Protein 8AKO (pdb70)

Foldseek 3Di:
DDLVQLLVLLCLLLDDADDADDQAQDFLWQDPLSRLLSVLLRQQSVLLNVLVVLLSVQSNQLSVQSNLVSCVVPHDPDDRDFGDFRDFDAQDDDDDLLVLQVGLNHHNLQPSLLVLLVRLLVSLVRLLVSLVSLAADDPDDDDVSVLSSVLSVLSSVLSNQSSVLSNVSSVLSVQLSVLSVVLNVQADHNVVVVVLVVVCVPPVVCVVPSVVVVVVNRVSSSVSSNCSRVSSRDDRRTRDRRDHHDHHDRDPDDDDPPPPD/DDCPVVQLQLQLLQVACPPVPPQQLWDKKWWAFPVGAIEMEIQQAALDDDDPDADADRYAYLRQDDLADLQLSLVCHSLTVSSVVSSCVSVVTGIAEMAEAVVSVVPDDDPHPYHHADPVSRDNHNPDHHDDSCCRRPVVVVVVLVVDDQVRLCVLDDDADPDLDQPDPPLVVLSVQLSVLSVDDDPPSSLSNLVSVLVSLVSQLVNLSSQLVPDDDRVRNSSSSSSNVSSVSSNVSSVVSSVVVD

Sequence (507 aa):
VDQQEILNRANEVEAPMADPPTDVPITPCELTAAKNAAQQLVLSADNMREYLAAGAKERQRLATSLRNAAKAYGEVSAELTDTPRVATAGEPNFMDLKEAARKLETGDQGASLAHFADGWNTFNLTLQGDVKRFRGFDNWEGDAATACEASLDQQRQWILHMAKLSAAMAKQAQYVAQLHVWARREHPTYEDIVGLERLYAENPSARDQILPVYAEYQQRSEKVLTEYNNKAALEPVNPPKPPPAIKIDPPPPPQEQGLIPGDALRLARRIAAALNASDNNAGDYGFFWITAVTTDGSIVVANSYGLAYIPDGMELPNKVYLASADHAIPVDEIARCATYPVLAVQAWAAFHDMTLRAVIGTAEQLA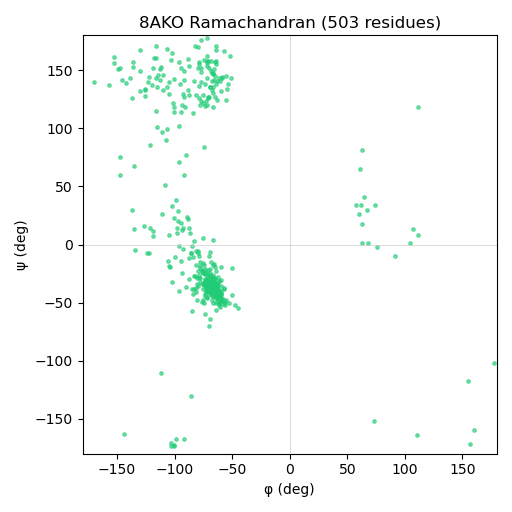SSDPGVAKIVLEPDDIPESGKMTGRSRLEVVDPSAAAQLADTTDQRLLDLLPPAPVDVNPPGDERHMLWFELMKPMTSTATGREAAHLRAFRAYAAHSQEIALHQAHTATDAAVQRVAVADWLYWQYVTGLLDRALAAAC

Secondary structure (DSSP, 8-state):
--HHHHHHHHHHHHS--PPPP-PPPPPSSSSHHHHHHHHHHHHHHHHHHHHHHHHHHHHHHHHHHHHHHHHTTS-------PPPPPP--SSPPP--HHHHHHHHTSS-TTHHHHHHHHHHHHHHHHHHH--GGG---SS--SHHHHHHHHHHHHHHHHHHHHHHHHHHHHHHHHHHHHHHHHHHHHSPPHHHHHHHHHHHHH-GGGHHHHHHHHHHHHHHHHHHHHHHHHHT-PPP--PPPPPPPP--PPPPPPPP-S---/---HHHHHHHHHHTTSTTT-SS-TT--EEEEEESS--EEEEESSSSS---TT--B-TT-EEGGG-SSS-HHHHHHTTT-HHHHHHHHHHHTT--EEEEEE-HHHHTT--SS---EE--TTTS-S------B-THHHH-HHHHHHHHTS-SSSGGGTSPPPPS--S-----HHHHHHHHHGGGG--STTHHHHHHHHHHHHHHHHHHHHHHHHHH---HHHHHHHHHHHHHHHHHHHHHHHHHHHT-

InterPro domains:
  IPR038332 PPE superfamily [G3DSA:1.20.1260.20] (122-282)
  IPR038332 PPE superfamily [SSF140459] (142-266)
  IPR041275 ESX-1 secretion-associated protein EspB, PE domain [PF18625] (12-88)
  IPR054056 ESX-1 secretion-associated protein EspB, PPE domain [PF21856] (130-281)

Nearest PDB structures (foldseek):
  8ako-assembly1_B  TM=1.004E+00  e=7.561E-44  Mycobacterium tuberculosis
  6q58-assembly1_A  TM=6.415E-01  e=6.810E+00  Streptomyces lividans 1326
  6qvh-assembly1_A  TM=5.517E-01  e=7.556E+00  Streptomyces lividans 1326
  2qf9-assembly1_B  TM=5.679E-01  e=9.301E+00  Streptomyces coelicolor A3(2)
  6r01-assembly1_A  TM=4.790E-01  e=5.827E+00  Streptomyces lividans 1326

GO terms:
  GO:0005576 extracellular region (C, IDA)
  GO:0005576 extracellular region (C, HDA)
  GO:0044315 protein secretion by the type VII secretion system (P, IMP)
  GO:0051701 biological process involved in interaction with host (P, IMP)
  GO:0005515 protein binding (F, IPI)
  GO:0005576 extracellular region (C, EXP)
  GO:0042802 identical protein binding (F, IPI)
  GO:0140321 symbiont-mediated suppression of host autophagy (P, EXP)

Structure (mmCIF, N/CA/C/O backbone):
data_8AKO
#
_entry.id   8AKO
#
_cell.length_a   101.579
_cell.length_b   101.579
_cell.length_c   377.045
_cell.angle_alpha   90.000
_cell.angle_beta   90.000
_cell.angle_gamma   120.000
#
_symmetry.space_group_name_H-M   'P 61 2 2'
#
loop_
_entity.id
_entity.type
_entity.pdbx_description
1 polymer 'ESX-1 secretion-associated protein EspB'
2 polymer 'ESX-1 secretion-associated protein EspK'
3 water water
#
loop_
_atom_site.group_PDB
_atom_site.id
_atom_site.type_symbol
_atom_site.label_atom_id
_atom_site.label_alt_id
_atom_site.label_comp_id
_atom_site.label_asym_id
_atom_site.label_entity_id
_atom_site.label_seq_id
_atom_site.pdbx_PDB_ins_code
_atom_site.Cartn_x
_atom_site.Cartn_y
_atom_site.Cartn_z
_atom_site.occupancy
_atom_site.B_iso_or_equiv
_atom_site.auth_seq_id
_atom_site.auth_comp_id
_atom_site.auth_asym_id
_atom_site.auth_atom_id
_atom_site.pdbx_PDB_model_num
ATOM 1 N N . VAL A 1 9 ? 7.396 4.354 -23.893 1.000 121.610 9 VAL A N 1
ATOM 2 C CA . VAL A 1 9 ? 6.296 5.349 -24.083 1.000 121.880 9 VAL A CA 1
ATOM 3 C C . VAL A 1 9 ? 5.194 4.728 -24.946 1.000 111.270 9 VAL A C 1
ATOM 4 O O . VAL A 1 9 ? 5.458 4.254 -26.046 1.000 138.150 9 VAL A O 1
ATOM 8 N N . ASP A 1 10 ? 3.955 4.740 -24.444 1.000 100.800 10 ASP A N 1
ATOM 9 C CA . ASP A 1 10 ? 2.830 4.140 -25.151 1.000 100.750 10 ASP A CA 1
ATOM 10 C C . ASP A 1 10 ? 1.569 4.985 -24.977 1.000 83.410 10 ASP A C 1
ATOM 11 O O . ASP A 1 10 ? 1.268 5.433 -23.883 1.000 99.830 10 ASP A O 1
ATOM 16 N N . GLN A 1 11 ? 0.805 5.146 -26.052 1.000 73.160 11 GLN A N 1
ATOM 17 C CA . GLN A 1 11 ? -0.314 6.072 -26.099 1.000 78.030 11 GLN A CA 1
ATOM 18 C C . GLN A 1 11 ? -1.586 5.437 -25.527 1.000 80.000 11 GLN A C 1
ATOM 19 O O . GLN A 1 11 ? -2.375 6.104 -24.851 1.000 76.260 11 GLN A O 1
ATOM 25 N N . GLN A 1 12 ? -1.789 4.143 -25.807 1.000 81.730 12 GLN A N 1
ATOM 26 C CA . GLN A 1 12 ? -3.000 3.446 -25.397 1.000 82.090 12 GLN A CA 1
ATOM 27 C C . GLN A 1 12 ? -3.047 3.288 -23.871 1.000 84.450 12 GLN A C 1
ATOM 28 O O . GLN A 1 12 ? -4.126 3.250 -23.272 1.000 69.440 12 GLN A O 1
ATOM 34 N N . GLU A 1 13 ? -1.871 3.221 -23.237 1.000 78.170 13 GLU A N 1
ATOM 35 C CA . GLU A 1 13 ? -1.793 3.209 -21.781 1.000 73.270 13 GLU A CA 1
ATOM 36 C C . GLU A 1 13 ? -2.390 4.490 -21.189 1.000 68.960 13 GLU A C 1
ATOM 37 O O . GLU A 1 13 ? -3.227 4.432 -20.293 1.000 71.060 13 GLU A O 1
ATOM 43 N N . ILE A 1 14 ? -1.967 5.642 -21.705 1.000 60.940 14 ILE A N 1
ATOM 44 C CA . ILE A 1 14 ? -2.462 6.937 -21.273 1.000 59.970 14 ILE A CA 1
ATOM 45 C C . ILE A 1 14 ? -3.972 7.035 -21.501 1.000 58.590 14 ILE A C 1
ATOM 46 O O . ILE A 1 14 ? -4.708 7.525 -20.644 1.000 73.270 14 ILE A O 1
ATOM 51 N N . LEU A 1 15 ? -4.437 6.565 -22.653 1.000 57.840 15 LEU A N 1
ATOM 52 C CA . LEU A 1 15 ? -5.854 6.671 -22.968 1.000 62.570 15 LEU A CA 1
ATOM 53 C C . LEU A 1 15 ? -6.684 5.792 -22.035 1.000 54.770 15 LEU A C 1
ATOM 54 O O . LEU A 1 15 ? -7.852 6.083 -21.791 1.000 47.350 15 LEU A O 1
ATOM 59 N N . ASN A 1 16 ? -6.087 4.707 -21.532 1.000 58.050 16 ASN A N 1
ATOM 60 C CA . ASN A 1 16 ? -6.800 3.820 -20.624 1.000 61.460 16 ASN A CA 1
ATOM 61 C C . ASN A 1 16 ? -6.764 4.394 -19.211 1.000 62.770 16 ASN A C 1
ATOM 62 O O . ASN A 1 16 ? -7.762 4.326 -18.496 1.000 56.890 16 ASN A O 1
ATOM 67 N N . ARG A 1 17 ? -5.610 4.945 -18.810 1.000 60.750 17 ARG A N 1
ATOM 68 C CA . ARG A 1 17 ? -5.465 5.502 -17.470 1.000 47.610 17 ARG A CA 1
ATOM 69 C C . ARG A 1 17 ? -6.394 6.712 -17.303 1.000 47.320 17 ARG A C 1
ATOM 70 O O . ARG A 1 17 ? -6.879 6.964 -16.210 1.000 45.530 17 ARG A O 1
ATOM 78 N N . ALA A 1 18 ? -6.685 7.440 -18.387 1.000 42.390 18 ALA A N 1
ATOM 79 C CA . ALA A 1 18 ? -7.583 8.581 -18.292 1.000 50.480 18 AL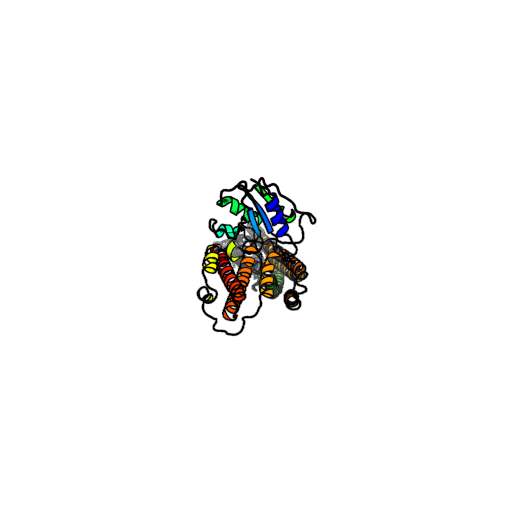A A CA 1
ATOM 80 C C . ALA A 1 18 ? -9.014 8.139 -18.002 1.000 52.980 18 ALA A C 1
ATOM 81 O O . ALA A 1 18 ? -9.722 8.747 -17.198 1.000 51.200 18 ALA A O 1
ATOM 83 N N . ASN A 1 19 ? -9.446 7.079 -18.683 1.000 50.580 19 ASN A N 1
ATOM 84 C CA . ASN A 1 19 ? -10.765 6.521 -18.417 1.000 53.510 19 ASN A CA 1
ATOM 85 C C . ASN A 1 19 ? -10.839 5.961 -16.996 1.000 51.560 19 ASN A C 1
ATOM 86 O O . ASN A 1 19 ? -11.894 6.005 -16.354 1.000 41.180 19 ASN A O 1
ATOM 91 N N . GLU A 1 20 ? -9.709 5.416 -16.526 1.000 47.310 20 GLU A N 1
ATOM 92 C CA . GLU A 1 20 ? -9.663 4.778 -15.233 1.000 47.140 20 GLU A CA 1
ATOM 93 C C . GLU A 1 20 ? -9.801 5.848 -14.151 1.000 53.590 20 GLU A C 1
ATOM 94 O O . GLU A 1 20 ? -10.466 5.613 -13.153 1.000 60.980 20 GLU A O 1
ATOM 100 N N . VAL A 1 21 ? -9.185 7.021 -14.348 1.000 49.560 21 VAL A N 1
ATOM 101 C CA . VAL A 1 21 ? -9.198 8.026 -13.305 1.000 43.570 21 VAL A CA 1
ATOM 102 C C . VAL A 1 21 ? -10.522 8.779 -13.315 1.000 40.960 21 VAL A C 1
ATOM 103 O O . VAL A 1 21 ? -10.962 9.236 -12.274 1.000 44.240 21 VAL A O 1
ATOM 107 N N . GLU A 1 22 ? -11.164 8.887 -14.459 1.000 39.060 22 GLU A N 1
ATOM 108 C CA . GLU A 1 22 ? -12.415 9.631 -14.596 1.000 43.100 22 GLU A CA 1
ATOM 109 C C . GLU A 1 22 ? -13.598 8.854 -14.001 1.000 39.690 22 GLU A C 1
ATOM 110 O O . GLU A 1 22 ? -14.676 9.422 -13.888 1.000 42.320 22 GLU A O 1
ATOM 116 N N . ALA A 1 23 ? -13.437 7.536 -13.744 1.000 40.650 23 ALA A N 1
ATOM 117 C CA . ALA A 1 23 ? -14.523 6.592 -13.445 1.000 40.300 23 ALA A CA 1
ATOM 118 C C . ALA A 1 23 ? -15.211 6.956 -12.129 1.000 50.570 23 ALA A C 1
ATOM 119 O O . ALA A 1 23 ? -14.631 7.654 -11.297 1.000 55.690 23 ALA A O 1
ATOM 121 N N . PRO A 1 24 ? -16.476 6.547 -11.886 1.000 48.020 24 PRO A N 1
ATOM 122 C CA . PRO A 1 24 ? -17.152 6.882 -10.629 1.000 41.830 24 PRO A CA 1
ATOM 123 C C . PRO A 1 24 ? -16.463 6.278 -9.417 1.000 45.700 24 PRO A C 1
ATOM 124 O O . PRO A 1 24 ? -15.977 5.158 -9.506 1.000 45.650 24 PRO A O 1
ATOM 128 N N . MET A 1 25 ? -16.403 7.041 -8.311 1.000 40.890 25 MET A N 1
ATOM 129 C CA . MET A 1 25 ? -15.903 6.527 -7.048 1.000 37.970 25 MET A CA 1
ATOM 130 C C . MET A 1 25 ? -17.122 6.147 -6.213 1.000 41.260 25 MET A C 1
ATOM 131 O O . MET A 1 25 ? -18.215 6.088 -6.754 1.000 45.570 25 MET A O 1
ATOM 136 N N . ALA A 1 26 ? -16.959 5.882 -4.914 1.000 38.090 26 ALA A N 1
ATOM 137 C CA . ALA A 1 26 ? -18.085 5.458 -4.109 1.000 37.580 26 ALA A CA 1
ATOM 138 C C . ALA A 1 26 ? -19.154 6.550 -3.993 1.000 41.870 26 ALA A C 1
ATOM 139 O O . ALA A 1 26 ? -18.857 7.744 -3.869 1.000 46.680 26 ALA A O 1
ATOM 141 N N . ASP A 1 27 ? -20.418 6.115 -3.947 1.000 42.410 27 ASP A N 1
ATOM 142 C CA . ASP A 1 27 ? -21.525 7.013 -3.648 1.000 42.750 27 ASP A CA 1
ATOM 143 C C . ASP A 1 27 ? -21.513 7.321 -2.160 1.000 43.760 27 ASP A C 1
ATOM 144 O O . ASP A 1 27 ? -21.574 6.422 -1.325 1.000 49.460 27 ASP A O 1
ATOM 149 N N . PRO A 1 28 ? -21.408 8.599 -1.757 1.000 42.210 28 PRO A N 1
ATOM 150 C CA . PRO A 1 28 ? -21.464 8.930 -0.326 1.000 38.500 28 PRO A CA 1
ATOM 151 C C . PRO A 1 28 ? -22.880 8.753 0.204 1.000 35.710 28 PRO A C 1
ATOM 152 O O . PRO A 1 28 ? -23.832 8.761 -0.563 1.000 47.350 28 PRO A O 1
ATOM 156 N N . PRO A 1 29 ? -23.077 8.534 1.513 1.000 33.300 29 PRO A N 1
ATOM 157 C CA . PRO A 1 29 ? -24.434 8.433 2.058 1.000 36.310 29 PRO A CA 1
ATOM 158 C C . PRO A 1 29 ? -25.233 9.734 1.969 1.000 39.300 29 PRO A C 1
ATOM 159 O O . PRO A 1 29 ? -24.679 10.824 2.032 1.000 47.200 29 PRO A O 1
ATOM 163 N N . THR A 1 30 ? -26.552 9.613 1.857 1.000 45.040 30 THR A N 1
ATOM 164 C CA . THR A 1 30 ? -27.418 10.780 1.778 1.000 46.470 30 THR A CA 1
ATOM 165 C C . THR A 1 30 ? -28.467 10.799 2.896 1.000 49.350 30 THR A C 1
ATOM 166 O O . THR A 1 30 ? -29.167 11.787 3.062 1.000 58.260 30 THR A O 1
ATOM 170 N N . ASP A 1 31 ? -28.580 9.733 3.687 1.000 49.190 31 ASP A N 1
ATOM 171 C CA . ASP A 1 31 ? -29.601 9.690 4.721 1.000 60.520 31 ASP A CA 1
ATOM 172 C C . ASP A 1 31 ? -29.201 10.618 5.853 1.000 58.370 31 ASP A C 1
ATOM 173 O O . ASP A 1 31 ? -28.040 10.608 6.243 1.000 56.110 31 ASP A O 1
ATOM 178 N N . VAL A 1 32 ? -30.171 11.369 6.392 1.000 53.800 32 VAL A N 1
ATOM 179 C CA . VAL A 1 32 ? -29.861 12.359 7.420 1.000 47.240 32 VAL A CA 1
ATOM 180 C C . VAL A 1 32 ? -29.778 11.686 8.778 1.000 45.750 32 VAL A C 1
ATOM 181 O O . VAL A 1 32 ? -30.510 10.744 9.069 1.000 51.960 32 VAL A O 1
ATOM 185 N N . PRO A 1 33 ? -28.822 12.102 9.627 1.000 43.750 33 PRO A N 1
ATOM 186 C CA . PRO A 1 33 ? -28.824 11.674 11.019 1.000 39.130 33 PRO A CA 1
ATOM 187 C C . PRO A 1 33 ? -29.921 12.379 11.800 1.000 47.330 33 PRO A C 1
ATOM 188 O O . PRO A 1 33 ? -29.926 13.603 11.887 1.000 54.070 33 PRO A O 1
ATOM 192 N N . ILE A 1 34 ? -30.846 11.584 12.347 1.000 48.560 34 ILE A N 1
ATOM 193 C CA . ILE A 1 34 ? -31.937 12.078 13.166 1.000 45.350 34 ILE A CA 1
ATOM 194 C C . ILE A 1 34 ? -31.488 12.047 14.626 1.000 52.960 34 ILE A C 1
ATOM 195 O O . ILE A 1 34 ? -30.772 11.135 15.039 1.000 62.430 34 ILE A O 1
ATOM 200 N N . THR A 1 35 ? -31.893 13.070 15.383 1.000 46.490 35 THR A N 1
ATOM 201 C CA . THR A 1 35 ? -31.524 13.235 16.778 1.000 43.140 35 THR A CA 1
ATOM 202 C C . THR A 1 35 ? -31.983 12.017 17.562 1.000 45.370 35 THR A C 1
ATOM 203 O O . THR A 1 35 ? -33.038 11.472 17.241 1.000 50.090 35 THR A O 1
ATOM 207 N N . PRO A 1 36 ? -31.217 11.548 18.584 1.000 46.640 36 PRO A N 1
ATOM 208 C CA . PRO A 1 36 ? -31.635 10.390 19.376 1.000 48.200 36 PRO A CA 1
ATOM 209 C C . PRO A 1 36 ? -32.797 10.671 20.325 1.000 56.720 36 PRO A C 1
ATOM 210 O O . PRO A 1 36 ? -33.591 9.775 20.590 1.000 58.990 36 PRO A O 1
ATOM 214 N N . CYS A 1 37 ? -32.892 11.905 20.834 1.000 57.140 37 CYS A N 1
ATOM 215 C CA . CYS A 1 37 ? -34.017 12.276 21.674 1.000 54.560 37 CYS A CA 1
ATOM 216 C C . CYS A 1 37 ? -34.398 13.722 21.407 1.000 59.230 37 CYS A C 1
ATOM 217 O O . CYS A 1 37 ? -33.999 14.290 20.400 1.000 75.670 37 CYS A O 1
ATOM 220 N N . GLU A 1 38 ? -35.162 14.316 22.322 1.000 63.340 38 GLU A N 1
ATOM 221 C CA . GLU A 1 38 ? -35.707 15.643 22.106 1.000 55.370 38 GLU A CA 1
ATOM 222 C C . GLU A 1 38 ? -34.965 16.690 22.923 1.000 44.040 38 GLU A C 1
ATOM 223 O O . GLU A 1 38 ? -35.385 17.827 22.970 1.000 59.830 38 GLU A O 1
ATOM 229 N N . LEU A 1 39 ? -33.871 16.330 23.569 1.000 39.420 39 LEU A N 1
ATOM 230 C CA . LEU A 1 39 ? -33.068 17.322 24.275 1.000 41.980 39 LEU A CA 1
ATOM 231 C C . LEU A 1 39 ? -32.345 18.194 23.255 1.000 39.380 39 LEU A C 1
ATOM 232 O O . LEU A 1 39 ? -32.029 17.750 22.171 1.000 51.370 39 LEU A O 1
ATOM 237 N N . THR A 1 40 ? -32.026 19.417 23.650 1.000 44.530 40 THR A N 1
ATOM 238 C CA . THR A 1 40 ? -31.523 20.419 22.728 1.000 44.690 40 THR A CA 1
ATOM 239 C C . THR A 1 40 ? -30.126 20.026 22.280 1.000 45.220 40 THR A C 1
ATOM 240 O O . THR A 1 40 ? -29.773 20.230 21.119 1.000 54.030 40 THR A O 1
ATOM 244 N N . ALA A 1 41 ? -29.350 19.436 23.191 1.000 39.020 41 ALA A N 1
ATOM 245 C CA . ALA A 1 41 ? -27.975 19.092 22.845 1.000 42.850 41 ALA A CA 1
ATOM 246 C C . ALA A 1 41 ? -27.917 17.946 21.827 1.000 49.960 41 ALA A C 1
ATOM 247 O O . ALA A 1 41 ? -26.996 17.904 20.997 1.000 61.680 41 ALA A O 1
ATOM 249 N N . ALA A 1 42 ? -28.906 17.034 21.907 1.000 41.320 42 ALA A N 1
ATOM 250 C CA . ALA A 1 42 ? -29.012 15.924 20.989 1.000 38.010 42 ALA A CA 1
ATOM 251 C C . ALA A 1 42 ? -29.342 16.448 19.603 1.000 38.560 42 ALA A C 1
ATOM 252 O O . ALA A 1 42 ? -28.703 16.030 18.639 1.000 49.040 42 ALA A O 1
ATOM 254 N N . LYS A 1 43 ? -30.290 17.397 19.532 1.000 37.710 43 LYS A N 1
ATOM 255 C CA . LYS A 1 43 ? -30.657 18.010 18.254 1.000 40.820 43 LYS A CA 1
ATOM 256 C C . LYS A 1 43 ? -29.505 18.820 17.659 1.000 35.520 43 LYS A C 1
ATOM 257 O O . LYS A 1 43 ? -29.332 18.834 16.451 1.000 37.770 43 LYS A O 1
ATOM 263 N N . ASN A 1 44 ? -28.717 19.474 18.513 1.000 36.980 44 ASN A N 1
ATOM 264 C CA . ASN A 1 44 ? -27.594 20.270 18.052 1.000 41.800 44 ASN A CA 1
ATOM 265 C C . ASN A 1 44 ? -26.504 19.387 17.462 1.000 42.030 44 ASN A C 1
ATOM 266 O O . ASN A 1 44 ? -25.893 19.737 16.458 1.000 60.220 44 ASN A O 1
ATOM 271 N N . ALA A 1 45 ? -26.283 18.221 18.070 1.000 44.870 45 ALA A N 1
ATOM 272 C CA . ALA A 1 45 ? -25.317 17.261 17.555 1.000 41.000 45 ALA A CA 1
ATOM 273 C C . ALA A 1 45 ? -25.790 16.717 16.198 1.000 38.880 45 ALA A C 1
ATOM 274 O O . ALA A 1 45 ? -25.026 16.638 15.230 1.000 41.270 45 ALA A O 1
ATOM 276 N N . ALA A 1 46 ? -27.076 16.387 16.105 1.000 30.250 46 ALA A N 1
ATOM 277 C CA . ALA A 1 46 ? -27.585 15.835 14.871 1.000 36.770 46 ALA A CA 1
ATOM 278 C C . ALA A 1 46 ? -27.518 16.854 13.743 1.000 39.720 46 ALA A C 1
ATOM 279 O O . ALA A 1 46 ? -27.193 16.491 12.610 1.000 42.900 46 ALA A O 1
ATOM 281 N N . GLN A 1 47 ? -27.798 18.130 14.066 1.000 44.590 47 GLN A N 1
ATOM 282 C CA . GLN A 1 47 ? -27.798 19.179 13.049 1.000 43.010 47 GLN A CA 1
ATOM 283 C C . GLN A 1 47 ? -26.377 19.496 12.591 1.000 41.460 47 GLN A C 1
ATOM 284 O O . GLN A 1 47 ? -26.163 19.755 11.409 1.000 48.080 47 GLN A O 1
ATOM 290 N N . GLN A 1 48 ? -25.411 19.417 13.516 1.000 42.270 48 GLN A N 1
ATOM 291 C CA . GLN A 1 48 ? -24.021 19.609 13.147 1.000 37.840 48 GLN A CA 1
ATOM 292 C C . GLN A 1 48 ? -23.578 18.509 12.191 1.000 39.760 48 GLN A C 1
ATOM 293 O O . GLN A 1 48 ? -22.824 18.767 11.256 1.000 50.600 48 GLN A O 1
ATOM 299 N N . LEU A 1 49 ? -24.064 17.279 12.401 1.000 41.890 49 LEU A N 1
ATOM 300 C CA . LEU A 1 49 ? -23.694 16.185 11.508 1.000 35.260 49 LEU A CA 1
ATOM 301 C C . LEU A 1 49 ? -24.366 16.366 10.152 1.000 37.560 49 LEU A C 1
ATOM 302 O O . LEU A 1 49 ? -23.810 16.031 9.103 1.000 40.560 49 LEU A O 1
ATOM 307 N N . VAL A 1 50 ? -25.576 16.915 10.151 1.000 38.910 50 VAL A N 1
ATOM 308 C CA . VAL A 1 50 ? -26.259 17.191 8.894 1.000 38.590 50 VAL A CA 1
ATOM 309 C C . VAL A 1 50 ? -25.433 18.165 8.035 1.000 41.140 50 VAL A C 1
ATOM 310 O O . VAL A 1 50 ? -25.193 17.936 6.845 1.000 46.140 50 VAL A O 1
ATOM 314 N N . LEU A 1 51 ? -24.948 19.243 8.659 1.000 41.980 51 LEU A N 1
ATOM 315 C CA . LEU A 1 51 ? -24.162 20.255 7.967 1.000 36.980 51 LEU A CA 1
ATOM 316 C C . LEU A 1 51 ? -22.807 19.707 7.533 1.000 33.940 51 LEU A C 1
ATOM 317 O O . LEU A 1 51 ? -22.346 20.016 6.450 1.000 36.910 51 LEU A O 1
ATOM 322 N N . SER A 1 52 ? -22.167 18.903 8.384 1.000 36.230 52 SER A N 1
ATOM 323 C CA . SER A 1 52 ? -20.874 18.325 8.048 1.000 34.610 52 SER A CA 1
ATOM 324 C C . SER A 1 52 ? -20.981 17.384 6.841 1.000 39.570 52 SER A C 1
ATOM 325 O O . SER A 1 52 ? -20.139 17.434 5.932 1.000 39.890 52 SER A O 1
ATOM 328 N N . ALA A 1 53 ? -22.029 16.539 6.815 1.000 37.850 53 ALA A N 1
ATOM 329 C CA . ALA A 1 53 ? -22.199 15.579 5.737 1.000 35.940 53 ALA A CA 1
ATOM 330 C C . ALA A 1 53 ? -22.564 16.292 4.442 1.000 42.240 53 ALA A C 1
ATOM 331 O O . ALA A 1 53 ? -22.094 15.896 3.379 1.000 46.200 53 ALA A O 1
ATOM 333 N N . ASP A 1 54 ? -23.366 17.364 4.527 1.000 46.680 54 ASP A N 1
ATOM 334 C CA . ASP A 1 54 ? -23.696 18.163 3.347 1.000 45.950 54 ASP A CA 1
ATOM 335 C C . ASP A 1 54 ? -22.453 18.806 2.725 1.000 46.920 54 ASP A C 1
ATOM 336 O O . ASP A 1 54 ? -22.272 18.776 1.509 1.000 45.590 54 ASP A O 1
ATOM 341 N N . ASN A 1 55 ? -21.595 19.401 3.560 1.000 48.510 55 ASN A N 1
ATOM 342 C CA . ASN A 1 55 ? -20.418 20.086 3.059 1.000 45.430 55 ASN A CA 1
ATOM 343 C C . ASN A 1 55 ? -19.441 19.070 2.473 1.000 45.290 55 ASN A C 1
ATOM 344 O O . ASN A 1 55 ? -18.826 19.338 1.439 1.000 47.840 55 ASN A O 1
ATOM 349 N N . MET A 1 56 ? -19.324 17.900 3.118 1.000 41.770 56 MET A N 1
ATOM 350 C CA . MET A 1 56 ? -18.410 16.863 2.651 1.000 39.990 56 MET A CA 1
ATOM 351 C C . MET A 1 56 ? -18.879 16.355 1.290 1.000 40.000 56 MET A C 1
ATOM 352 O O . MET A 1 56 ? -18.086 16.119 0.373 1.000 36.940 56 MET A O 1
ATOM 357 N N . ARG A 1 57 ? -20.194 16.233 1.143 1.000 39.090 57 ARG A N 1
ATOM 358 C CA . ARG A 1 57 ? -20.789 15.710 -0.079 1.000 37.830 57 ARG A CA 1
ATOM 359 C C . ARG A 1 57 ? -20.526 16.668 -1.245 1.000 38.400 57 ARG A C 1
ATOM 360 O O . ARG A 1 57 ? -20.199 16.238 -2.353 1.000 44.450 57 ARG A O 1
ATOM 368 N N . GLU A 1 58 ? -20.591 17.980 -0.981 1.000 41.710 58 GLU A N 1
ATOM 369 C CA . GLU A 1 58 ? -20.260 18.995 -1.982 1.000 41.690 58 GLU A CA 1
ATOM 370 C C . GLU A 1 58 ? -18.782 18.956 -2.364 1.000 39.110 58 GLU A C 1
ATOM 371 O O . GLU A 1 58 ? -18.425 19.076 -3.533 1.000 46.110 58 GLU A O 1
ATOM 377 N N . TYR A 1 59 ? -17.904 18.791 -1.382 1.000 40.220 59 TYR A N 1
ATOM 378 C CA . TYR A 1 59 ? -16.476 18.749 -1.672 1.000 38.370 59 TYR A CA 1
ATOM 379 C C . TYR A 1 59 ? -16.088 17.498 -2.463 1.000 40.680 59 TYR A C 1
ATOM 380 O O . TYR A 1 59 ? -15.142 17.537 -3.251 1.000 41.670 59 TYR A O 1
ATOM 389 N N . LEU A 1 60 ? -16.805 16.383 -2.245 1.000 38.800 60 LEU A N 1
ATOM 390 C CA . LEU A 1 60 ? -16.513 15.176 -3.003 1.000 38.760 60 LEU A CA 1
ATOM 391 C C . LEU A 1 60 ? -16.951 15.351 -4.463 1.000 40.730 60 LEU A C 1
ATOM 392 O O . LEU A 1 60 ? -16.292 14.810 -5.367 1.000 46.070 60 LEU A O 1
ATOM 397 N N . ALA A 1 61 ? -18.049 16.094 -4.696 1.000 34.700 61 ALA A N 1
ATOM 398 C CA . ALA A 1 61 ? -18.441 16.408 -6.064 1.000 35.810 61 ALA A CA 1
ATOM 399 C C . ALA A 1 61 ? -17.379 17.282 -6.733 1.000 38.380 61 ALA A C 1
ATOM 400 O O . ALA A 1 61 ? -17.110 17.138 -7.911 1.000 43.120 61 ALA A O 1
ATOM 402 N N . ALA A 1 62 ? -16.745 18.179 -5.975 1.000 42.450 62 ALA A N 1
ATOM 403 C CA . ALA A 1 62 ? -15.693 19.010 -6.532 1.000 38.770 62 ALA A CA 1
ATOM 404 C C . ALA A 1 62 ? -14.483 18.158 -6.907 1.000 42.360 62 ALA A C 1
ATOM 405 O O . ALA A 1 62 ? -13.848 18.401 -7.928 1.000 52.210 62 ALA A O 1
ATOM 407 N N . GLY A 1 63 ? -14.144 17.173 -6.076 1.000 38.830 63 GLY A N 1
ATOM 408 C CA . GLY A 1 63 ? -13.078 16.249 -6.437 1.000 41.980 63 GLY A CA 1
ATOM 409 C C . GLY A 1 63 ? -13.380 15.442 -7.707 1.000 44.310 63 GLY A C 1
ATOM 410 O O . GLY A 1 63 ? -12.476 15.057 -8.444 1.000 47.040 63 GLY A O 1
ATOM 411 N N . ALA A 1 64 ? -14.662 15.160 -7.955 1.000 41.410 64 ALA A N 1
ATOM 412 C CA . ALA A 1 64 ? -15.059 14.424 -9.139 1.000 34.540 64 ALA A CA 1
ATOM 413 C C . ALA A 1 64 ? -14.796 15.290 -10.374 1.000 42.100 64 ALA A C 1
ATOM 414 O O . ALA A 1 64 ? -14.318 14.789 -11.394 1.000 42.290 64 ALA A O 1
ATOM 416 N N . LYS A 1 65 ? -15.088 16.594 -10.283 1.000 43.450 65 LYS A N 1
ATOM 417 C CA . LYS A 1 65 ? -14.832 17.501 -11.387 1.000 40.940 65 LYS A CA 1
ATOM 418 C C . LYS A 1 65 ? -13.324 17.628 -11.631 1.000 37.630 65 LYS A C 1
ATOM 419 O O . LYS A 1 65 ? -12.861 17.759 -12.759 1.000 41.040 65 LYS A O 1
ATOM 425 N N . GLU A 1 66 ? -12.538 17.535 -10.575 1.000 37.700 66 GLU A N 1
ATOM 426 C CA . GLU A 1 66 ? -11.096 17.609 -10.726 1.000 44.350 66 GLU A CA 1
ATOM 427 C C . GLU A 1 66 ? -10.553 16.382 -11.445 1.000 47.950 66 GLU A C 1
ATOM 428 O O . GLU A 1 66 ? -9.615 16.490 -12.231 1.000 48.260 66 GLU A O 1
ATOM 434 N N . ARG A 1 67 ? -11.127 15.205 -11.164 1.000 56.020 67 ARG A N 1
ATOM 435 C CA . ARG A 1 67 ? -10.677 13.983 -11.819 1.000 44.740 67 ARG A CA 1
ATOM 436 C C . ARG A 1 67 ? -11.081 13.992 -13.290 1.000 47.280 67 ARG A C 1
ATOM 437 O O . ARG A 1 67 ? -10.355 13.454 -14.127 1.000 45.640 67 ARG A O 1
ATOM 445 N N . GLN A 1 68 ? -12.223 14.620 -13.601 1.000 44.750 68 GLN A N 1
ATOM 446 C CA . GLN A 1 68 ? -12.651 14.790 -14.977 1.000 45.670 68 GLN A CA 1
ATOM 447 C C . GLN A 1 68 ? -11.635 15.655 -15.738 1.000 55.400 68 GLN A C 1
ATOM 448 O O . GLN A 1 68 ? -11.246 15.338 -16.860 1.000 61.500 68 GLN A O 1
ATOM 454 N N . ARG A 1 69 ? -11.160 16.729 -15.100 1.000 59.940 69 ARG A N 1
ATOM 455 C CA . ARG A 1 69 ? -10.203 17.619 -15.733 1.000 50.890 69 ARG A CA 1
ATOM 456 C C . ARG A 1 69 ? -8.865 16.922 -15.918 1.000 45.170 69 ARG A C 1
ATOM 457 O O . ARG A 1 69 ? -8.180 17.163 -16.904 1.000 65.080 69 ARG A O 1
ATOM 465 N N . LEU A 1 70 ? -8.489 16.077 -14.969 1.000 44.540 70 LEU A N 1
ATOM 466 C CA . LEU A 1 70 ? -7.238 15.333 -15.053 1.000 46.330 70 LEU A CA 1
ATOM 467 C C . LEU A 1 70 ? -7.306 14.331 -16.209 1.000 54.150 70 LEU A C 1
ATOM 468 O O . LEU A 1 70 ? -6.296 14.078 -16.869 1.000 57.100 70 LEU A O 1
ATOM 473 N N . ALA A 1 71 ? -8.505 13.782 -16.476 1.000 53.340 71 ALA A N 1
ATOM 474 C CA . ALA A 1 71 ? -8.661 12.826 -17.561 1.000 48.980 71 ALA A CA 1
ATOM 475 C C . ALA A 1 71 ? -8.553 13.537 -18.916 1.000 53.420 71 ALA A C 1
ATOM 476 O O . ALA A 1 71 ? -7.921 13.021 -19.851 1.000 49.620 71 ALA A O 1
ATOM 478 N N . THR A 1 72 ? -9.151 14.733 -19.012 1.000 45.810 72 THR A N 1
ATOM 479 C CA . THR A 1 72 ? -9.037 15.534 -20.219 1.000 42.430 72 THR A CA 1
ATOM 480 C C . THR A 1 72 ? -7.573 15.880 -20.490 1.000 41.400 72 THR A C 1
ATOM 481 O O . THR A 1 72 ? -7.101 15.799 -21.609 1.000 46.150 72 THR A O 1
ATOM 485 N N . SER A 1 73 ? -6.832 16.249 -19.457 1.000 46.030 73 SER A N 1
ATOM 486 C CA . SER A 1 73 ? -5.417 16.565 -19.605 1.000 53.270 73 SER A CA 1
ATOM 487 C C . SER A 1 73 ? -4.616 15.348 -20.061 1.000 50.790 73 SER A C 1
ATOM 488 O O . SER A 1 73 ? -3.638 15.501 -20.778 1.000 61.700 73 SER A O 1
ATOM 491 N N . LEU A 1 74 ? -5.001 14.150 -19.610 1.000 51.030 74 LEU A N 1
ATOM 492 C CA . LEU A 1 74 ? -4.271 12.953 -19.999 1.000 49.610 74 LEU A CA 1
ATOM 493 C C . LEU A 1 74 ? -4.551 12.639 -21.471 1.000 54.820 74 LEU A C 1
ATOM 494 O O . LEU A 1 74 ? -3.673 12.183 -22.200 1.000 51.290 74 LEU A O 1
ATOM 499 N N . ARG A 1 75 ? -5.772 12.912 -21.924 1.000 50.900 75 ARG A N 1
ATOM 500 C CA . ARG A 1 75 ? -6.088 12.689 -23.317 1.000 52.390 75 ARG A CA 1
ATOM 501 C C . ARG A 1 75 ? -5.295 13.640 -24.228 1.000 62.300 75 ARG A C 1
ATOM 502 O O . ARG A 1 75 ? -4.859 13.245 -25.315 1.000 72.770 75 ARG A O 1
ATOM 510 N N . ASN A 1 76 ? -5.120 14.902 -23.807 1.000 57.980 76 ASN A N 1
ATOM 511 C CA . ASN A 1 76 ? -4.361 15.863 -24.591 1.000 46.580 76 ASN A CA 1
ATOM 512 C C . ASN A 1 76 ? -2.868 15.533 -24.564 1.000 50.970 76 ASN A C 1
ATOM 513 O O . ASN A 1 76 ? -2.155 15.692 -25.546 1.000 53.890 76 ASN A O 1
ATOM 518 N N . ALA A 1 77 ? -2.383 15.037 -23.435 1.000 51.700 77 ALA A N 1
ATOM 519 C CA . ALA A 1 77 ? -1.013 14.554 -23.368 1.000 60.970 77 ALA A CA 1
ATOM 520 C C . ALA A 1 77 ? -0.790 13.363 -24.304 1.000 71.030 77 ALA A C 1
ATOM 521 O O . ALA A 1 77 ? 0.316 13.188 -24.822 1.000 73.380 77 ALA A O 1
ATOM 523 N N . ALA A 1 78 ? -1.824 12.524 -24.483 1.000 72.730 78 ALA A N 1
ATOM 524 C CA . ALA A 1 78 ? -1.713 11.374 -25.374 1.000 77.230 78 ALA A CA 1
ATOM 525 C C . ALA A 1 78 ? -1.763 11.833 -26.833 1.000 77.240 78 ALA A C 1
ATOM 526 O O . ALA A 1 78 ? -1.114 11.228 -27.682 1.000 69.810 78 ALA A O 1
ATOM 528 N N . LYS A 1 79 ? -2.520 12.904 -27.122 1.000 68.090 79 LYS A N 1
ATOM 529 C CA . LYS A 1 79 ? -2.549 13.441 -28.472 1.000 60.810 79 LYS A CA 1
ATOM 530 C C . LYS A 1 79 ? -1.223 14.086 -28.855 1.000 65.940 79 LYS A C 1
ATOM 531 O O . LYS A 1 79 ? -0.973 14.264 -30.033 1.000 86.640 79 LYS A O 1
ATOM 537 N N . ALA A 1 80 ? -0.393 14.477 -27.883 1.000 101.810 80 ALA A N 1
ATOM 538 C CA . ALA A 1 80 ? 0.940 15.004 -28.165 1.000 103.690 80 ALA A CA 1
ATOM 539 C C . ALA A 1 80 ? 1.853 13.926 -28.764 1.000 107.180 80 ALA A C 1
ATOM 540 O O . ALA A 1 80 ? 2.759 14.246 -29.524 1.000 122.190 80 ALA A O 1
ATOM 542 N N . TYR A 1 81 ? 1.629 12.652 -28.425 1.000 104.220 81 TYR A N 1
ATOM 543 C CA . TYR A 1 81 ? 2.468 11.570 -28.922 1.000 106.930 81 TYR A CA 1
ATOM 544 C C . TYR A 1 81 ? 1.780 10.817 -30.066 1.000 124.640 81 TYR A C 1
ATOM 545 O O . TYR A 1 81 ? 1.942 9.602 -30.153 1.000 154.440 81 TYR A O 1
ATOM 554 N N . GLY A 1 82 ? 0.980 11.501 -30.907 1.000 115.980 82 GLY A N 1
ATOM 555 C CA . GLY A 1 82 ? 0.295 10.838 -32.014 1.000 113.850 82 GLY A CA 1
ATOM 556 C C . GLY A 1 82 ? -0.985 11.542 -32.477 1.000 128.070 82 GLY A C 1
ATOM 557 O O . GLY A 1 82 ? -0.924 12.667 -32.964 1.000 134.220 82 GLY A O 1
ATOM 558 N N . GLU A 1 83 ? -2.136 10.855 -32.355 1.000 137.890 83 GLU A N 1
ATOM 559 C CA . GLU A 1 83 ? -3.436 11.306 -32.846 1.000 134.170 83 GLU A CA 1
ATOM 560 C C . GLU A 1 83 ? -4.502 10.358 -32.298 1.000 130.190 83 GLU A C 1
ATOM 561 O O . GLU A 1 83 ? -4.275 9.152 -32.262 1.000 138.180 83 GLU A O 1
ATOM 567 N N . VAL A 1 84 ? -5.659 10.890 -31.880 1.000 129.080 84 VAL A N 1
ATOM 568 C CA . VAL A 1 84 ? -6.693 10.051 -31.284 1.000 133.340 84 VAL A CA 1
ATOM 569 C C . VAL A 1 84 ? -7.905 9.977 -32.231 1.000 120.190 84 VAL A C 1
ATOM 570 O O . VAL A 1 84 ? -8.987 10.485 -31.863 1.000 107.730 84 VAL A O 1
ATOM 574 N N . SER A 1 113 ? -23.322 28.480 -8.944 1.000 149.860 113 SER A N 1
ATOM 575 C CA . SER A 1 113 ? -22.117 29.299 -9.248 1.000 158.410 113 SER A CA 1
ATOM 576 C C . SER A 1 113 ? -21.479 29.848 -7.963 1.000 170.810 113 SER A C 1
ATOM 577 O O . SER A 1 113 ? -20.857 30.912 -7.989 1.000 174.060 113 SER A O 1
ATOM 580 N N . ALA A 1 114 ? -21.626 29.110 -6.845 1.000 162.080 114 ALA A N 1
ATOM 581 C CA . ALA A 1 114 ? -20.959 29.418 -5.583 1.000 139.860 114 ALA A CA 1
ATOM 582 C C . ALA A 1 114 ? -19.758 28.483 -5.376 1.000 128.460 114 ALA A C 1
ATOM 583 O O . ALA A 1 114 ? -19.611 27.482 -6.074 1.000 126.330 114 ALA A O 1
ATOM 585 N N . GLU A 1 115 ? -18.878 28.838 -4.431 1.000 110.010 115 GLU A N 1
ATOM 586 C CA . GLU A 1 115 ? -17.634 28.127 -4.179 1.000 95.440 115 GLU A CA 1
ATOM 587 C C . GLU A 1 115 ? -17.695 27.541 -2.765 1.000 86.370 115 GLU A C 1
ATOM 588 O O . GLU A 1 115 ? -18.581 27.847 -1.972 1.000 100.690 115 GLU A O 1
ATOM 594 N N . LEU A 1 116 ? -16.723 26.696 -2.449 1.000 71.430 116 LEU A N 1
ATOM 595 C CA . LEU A 1 116 ? -16.740 25.880 -1.258 1.000 65.990 116 LEU A CA 1
ATOM 596 C C . LEU A 1 116 ? -16.357 26.719 -0.041 1.000 77.210 116 LEU A C 1
ATOM 597 O O . LEU A 1 116 ? -15.242 27.246 0.040 1.000 75.340 116 LEU A O 1
ATOM 602 N N . THR A 1 117 ? -17.289 26.788 0.915 1.000 73.120 117 THR A N 1
ATOM 603 C CA . THR A 1 117 ? -17.053 27.497 2.160 1.000 68.310 117 THR A CA 1
ATOM 604 C C . THR A 1 117 ? -16.694 26.499 3.262 1.000 62.190 117 THR A C 1
ATOM 605 O O . THR A 1 117 ? -16.509 25.311 3.028 1.000 64.900 117 THR A O 1
ATOM 609 N N . ASP A 1 118 ? -16.591 27.003 4.486 1.000 64.070 118 ASP A N 1
ATOM 610 C CA . ASP A 1 118 ? -16.424 26.152 5.645 1.000 53.990 118 ASP A CA 1
ATOM 611 C C . ASP A 1 118 ? -17.776 25.618 6.081 1.000 47.820 118 ASP A C 1
ATOM 612 O O . ASP A 1 118 ? -18.819 26.014 5.561 1.000 48.390 118 ASP A O 1
ATOM 617 N N . THR A 1 119 ? -17.737 24.675 7.020 1.000 42.300 119 THR A N 1
ATOM 618 C CA . THR A 1 119 ? -18.980 24.097 7.500 1.000 40.990 119 THR A CA 1
ATOM 619 C C . THR A 1 119 ? -19.505 24.954 8.650 1.000 43.270 119 THR A C 1
ATOM 620 O O . THR A 1 119 ? -18.743 25.305 9.538 1.000 46.820 119 THR A O 1
ATOM 624 N N . PRO A 1 120 ? -20.778 25.395 8.644 1.000 37.240 120 PRO A N 1
ATOM 625 C CA . PRO A 1 120 ? -21.328 26.147 9.764 1.000 35.180 120 PRO A CA 1
ATOM 626 C C . PRO A 1 120 ? -21.289 25.397 11.092 1.000 42.450 120 PRO A C 1
ATOM 627 O O . PRO A 1 120 ? -21.502 24.184 11.142 1.000 51.130 120 PRO A O 1
ATOM 631 N N . ARG A 1 121 ? -21.027 26.143 12.174 1.000 43.440 121 ARG A N 1
ATOM 632 C CA . ARG A 1 121 ? -20.977 25.577 13.510 1.000 42.360 121 ARG A CA 1
ATOM 633 C C . ARG A 1 121 ? -22.278 25.857 14.253 1.000 40.450 121 ARG A C 1
ATOM 634 O O . ARG A 1 121 ? -22.588 27.006 14.459 1.000 52.320 121 ARG A O 1
ATOM 642 N N . VAL A 1 122 ? -23.021 24.813 14.641 1.000 39.380 122 VAL A N 1
ATOM 643 C CA . VAL A 1 122 ? -24.233 24.963 15.427 1.000 38.650 122 VAL A CA 1
ATOM 644 C C . VAL A 1 122 ? -23.817 25.522 16.787 1.000 46.650 122 VAL A C 1
ATOM 645 O O . VAL A 1 122 ? -22.935 24.972 17.456 1.000 51.510 122 VAL A O 1
ATOM 649 N N . ALA A 1 123 ? -24.451 26.628 17.193 1.000 54.100 123 ALA A N 1
ATOM 650 C CA . ALA A 1 123 ? -24.165 27.224 18.492 1.000 49.030 123 ALA A CA 1
ATOM 651 C C . ALA A 1 123 ? -24.733 26.327 19.584 1.000 50.920 123 ALA A C 1
ATOM 652 O O . ALA A 1 123 ? -25.920 25.990 19.537 1.000 53.060 123 ALA A O 1
ATOM 654 N N . THR A 1 124 ? -23.876 25.956 20.546 1.000 49.060 124 THR A N 1
ATOM 655 C CA . THR A 1 124 ? -24.276 25.030 21.596 1.000 53.110 124 THR A CA 1
ATOM 656 C C . THR A 1 124 ? -24.341 25.753 22.940 1.000 57.320 124 THR A C 1
ATOM 657 O O . THR A 1 124 ? -23.613 26.721 23.154 1.000 60.230 124 THR A O 1
ATOM 661 N N . ALA A 1 125 ? -25.194 25.239 23.839 1.000 51.830 125 ALA A N 1
ATOM 662 C CA . ALA A 1 125 ? -25.451 25.802 25.156 1.000 51.110 125 ALA A CA 1
ATOM 663 C C . ALA A 1 125 ? -24.329 25.436 26.105 1.000 54.650 125 ALA A C 1
ATOM 664 O O . ALA A 1 125 ? -23.665 24.419 25.921 1.000 60.290 125 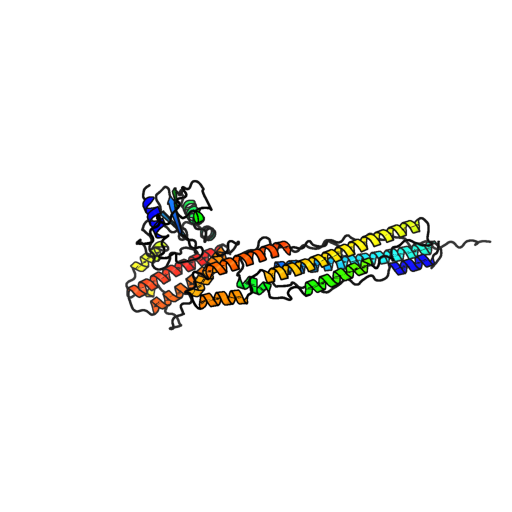ALA A O 1
ATOM 666 N N . GLY A 1 126 ? -24.161 26.269 27.141 1.000 57.880 126 GLY A N 1
ATOM 667 C CA . GLY A 1 126 ? -23.145 26.030 28.152 1.000 59.080 126 GLY A CA 1
ATOM 668 C C . GLY A 1 126 ? -23.657 25.093 29.246 1.000 64.990 126 GLY A C 1
ATOM 669 O O . GLY A 1 126 ? -24.172 24.000 28.971 1.000 76.050 126 GLY A O 1
ATOM 670 N N . GLU A 1 127 ? -23.474 25.512 30.504 1.000 63.640 127 GLU A N 1
ATOM 671 C CA . GLU A 1 127 ? -24.102 24.787 31.592 1.000 59.590 127 GLU A CA 1
ATOM 672 C C . GLU A 1 127 ? -25.594 25.026 31.470 1.000 60.340 127 GLU A C 1
ATOM 673 O O . GLU A 1 127 ? -26.026 26.147 31.232 1.000 69.080 127 GLU A O 1
ATOM 679 N N . PRO A 1 128 ? -26.437 23.987 31.608 1.000 61.440 128 PRO A N 1
ATOM 680 C CA . PRO A 1 128 ? -27.861 24.148 31.308 1.000 56.230 128 PRO A CA 1
ATOM 681 C C . PRO A 1 128 ? -28.606 24.850 32.444 1.000 62.150 128 PRO A C 1
ATOM 682 O O . PRO A 1 128 ? -28.177 24.869 33.598 1.000 57.920 128 PRO A O 1
ATOM 686 N N . ASN A 1 129 ? -29.737 25.442 32.085 1.000 61.740 129 ASN A N 1
ATOM 687 C CA . ASN A 1 129 ? -30.591 26.081 33.062 1.000 57.200 129 ASN A CA 1
ATOM 688 C C . ASN A 1 129 ? -31.407 25.009 33.766 1.000 58.180 129 ASN A C 1
ATOM 689 O O . ASN A 1 129 ? -31.400 23.877 33.314 1.000 63.780 129 ASN A O 1
ATOM 694 N N . PHE A 1 130 ? -32.106 25.381 34.851 1.000 56.990 130 PHE A N 1
ATOM 695 C CA . PHE A 1 130 ? -32.993 24.478 35.556 1.000 51.460 130 PHE A CA 1
ATOM 696 C C . PHE A 1 130 ? -34.019 23.848 34.609 1.000 51.300 130 PHE A C 1
ATOM 697 O O . PHE A 1 130 ? -34.606 24.506 33.761 1.000 60.310 130 PHE A O 1
ATOM 705 N N . MET A 1 131 ? -34.261 22.552 34.786 1.000 54.300 131 MET A N 1
ATOM 706 C CA . MET A 1 131 ? -35.307 21.872 34.047 1.000 53.250 131 MET A CA 1
ATOM 707 C C . MET A 1 131 ? -36.043 20.924 34.985 1.000 59.570 131 MET A C 1
ATOM 708 O O . MET A 1 131 ? -35.418 20.310 35.852 1.000 53.640 131 MET A O 1
ATOM 713 N N . ASP A 1 132 ? -37.363 20.811 34.780 1.000 65.850 132 ASP A N 1
ATOM 714 C CA . ASP A 1 132 ? -38.198 19.905 35.556 1.000 63.370 132 ASP A CA 1
ATOM 715 C C . ASP A 1 132 ? -37.759 18.473 35.293 1.000 64.980 132 ASP A C 1
ATOM 716 O O . ASP A 1 132 ? -37.496 18.106 34.149 1.000 80.940 132 ASP A O 1
ATOM 721 N N . LEU A 1 133 ? -37.713 17.679 36.363 1.000 61.520 133 LEU A N 1
ATOM 722 C CA . LEU A 1 133 ? -37.170 16.329 36.340 1.000 65.940 133 LEU A CA 1
ATOM 723 C C . LEU A 1 133 ? -38.030 15.417 35.462 1.000 60.800 133 LEU A C 1
ATOM 724 O O . LEU A 1 133 ? -37.521 14.624 34.674 1.000 70.870 133 LEU A O 1
ATOM 729 N N . LYS A 1 134 ? -39.343 15.562 35.580 1.000 54.860 134 LYS A N 1
ATOM 730 C CA . LYS A 1 134 ? -40.267 14.812 34.755 1.000 59.810 134 LYS A CA 1
ATOM 731 C C . LYS A 1 134 ? -40.105 15.231 33.295 1.000 70.800 134 LYS A C 1
ATOM 732 O O . LYS A 1 134 ? -40.240 14.405 32.398 1.000 81.550 134 LYS A O 1
ATOM 738 N N . GLU A 1 135 ? -39.819 16.513 33.042 1.000 72.850 135 GLU A N 1
ATOM 739 C CA . GLU A 1 135 ? -39.748 16.970 31.664 1.000 73.560 135 GLU A CA 1
ATOM 740 C C . GLU A 1 135 ? -38.467 16.450 31.019 1.000 74.460 135 GLU A C 1
ATOM 741 O O . GLU A 1 135 ? -38.501 16.020 29.871 1.000 81.380 135 GLU A O 1
ATOM 747 N N . ALA A 1 136 ? -37.346 16.502 31.757 1.000 64.330 136 ALA A N 1
ATOM 748 C CA . ALA A 1 136 ? -36.054 16.012 31.288 1.000 51.320 136 ALA A CA 1
ATOM 749 C C . ALA A 1 136 ? -36.121 14.515 31.006 1.000 50.570 136 ALA A C 1
ATOM 750 O O . ALA A 1 136 ? -35.549 14.026 30.043 1.000 58.130 136 ALA A O 1
ATOM 752 N N . ALA A 1 137 ? -36.810 13.776 31.867 1.000 57.150 137 ALA A N 1
ATOM 753 C CA . ALA A 1 137 ? -36.997 12.354 31.669 1.000 49.000 137 ALA A CA 1
ATOM 754 C C . ALA A 1 137 ? -37.839 12.110 30.420 1.000 49.620 137 ALA A C 1
ATOM 755 O O . ALA A 1 137 ? -37.526 11.253 29.610 1.000 64.540 137 ALA A O 1
ATOM 757 N N . ARG A 1 138 ? -38.920 12.869 30.252 1.000 56.320 138 ARG A N 1
ATOM 758 C CA . ARG A 1 138 ? -39.837 12.663 29.138 1.000 61.150 138 ARG A CA 1
ATOM 759 C C . ARG A 1 138 ? -39.144 12.998 27.813 1.000 63.900 138 ARG A C 1
ATOM 760 O O . ARG A 1 138 ? -39.453 12.417 26.771 1.000 65.460 138 ARG A O 1
ATOM 768 N N . LYS A 1 139 ? -38.199 13.940 27.832 1.000 63.010 139 LYS A N 1
ATOM 769 C CA . LYS A 1 139 ? -37.543 14.274 26.580 1.000 65.100 139 LYS A CA 1
ATOM 770 C C . LYS A 1 139 ? -36.461 13.244 26.266 1.000 67.300 139 LYS A C 1
ATOM 771 O O . LYS A 1 139 ? -36.216 12.947 25.097 1.000 66.730 139 LYS A O 1
ATOM 777 N N . LEU A 1 140 ? -35.805 12.709 27.306 1.000 58.270 140 LEU A N 1
ATOM 778 C CA . LEU A 1 140 ? -34.640 11.862 27.095 1.000 48.140 140 LEU A CA 1
ATOM 779 C C . LEU A 1 140 ? -35.027 10.538 26.452 1.000 54.610 140 LEU A C 1
ATOM 780 O O . LEU A 1 140 ? -34.232 9.971 25.716 1.000 62.810 140 LEU A O 1
ATOM 785 N N . GLU A 1 141 ? -36.253 10.063 26.695 1.000 61.820 141 GLU A N 1
ATOM 786 C CA . GLU A 1 141 ? -36.659 8.768 26.187 1.000 63.810 141 GLU A CA 1
ATOM 787 C C . GLU A 1 141 ? -37.709 8.904 25.093 1.000 60.260 141 GLU A C 1
ATOM 788 O O . GLU A 1 141 ? -38.474 7.976 24.852 1.000 68.000 141 GLU A O 1
ATOM 794 N N . THR A 1 142 ? -37.713 10.045 24.403 1.000 61.540 142 THR A N 1
ATOM 795 C CA . THR A 1 142 ? -38.592 10.243 23.258 1.000 60.710 142 THR A CA 1
ATOM 796 C C . THR A 1 142 ? -37.761 10.407 21.991 1.000 64.640 142 THR A C 1
ATOM 797 O O . THR A 1 142 ? -37.226 11.483 21.713 1.000 76.220 142 THR A O 1
ATOM 801 N N . GLY A 1 143 ? -37.669 9.335 21.211 1.000 62.700 143 GLY A N 1
ATOM 802 C CA . GLY A 1 143 ? -36.884 9.381 19.991 1.000 63.410 143 GLY A CA 1
ATOM 803 C C . GLY A 1 143 ? -36.472 7.972 19.609 1.000 65.120 143 GLY A C 1
ATOM 804 O O . GLY A 1 143 ? -36.917 7.019 20.237 1.000 83.630 143 GLY A O 1
ATOM 805 N N . ASP A 1 144 ? -35.600 7.859 18.612 1.000 59.400 144 ASP A N 1
ATOM 806 C CA . ASP A 1 144 ? -35.151 6.551 18.171 1.000 57.840 144 ASP A CA 1
ATOM 807 C C . ASP A 1 144 ? -33.976 6.025 19.002 1.000 53.540 144 ASP A C 1
ATOM 808 O O . ASP A 1 144 ? -33.496 4.933 18.743 1.000 66.050 144 ASP A O 1
ATOM 813 N N . GLN A 1 145 ? -33.503 6.797 19.979 1.000 45.190 145 GLN A N 1
ATOM 814 C CA . GLN A 1 145 ? -32.469 6.414 20.933 1.000 47.740 145 GLN A CA 1
ATOM 815 C C . GLN A 1 145 ? -31.147 6.055 20.272 1.000 45.790 145 GLN A C 1
ATOM 816 O O . GLN A 1 145 ? -30.367 5.322 20.863 1.000 55.520 145 GLN A O 1
ATOM 822 N N . GLY A 1 146 ? -30.881 6.603 19.080 1.000 48.200 146 GLY A N 1
ATOM 823 C CA . GLY A 1 146 ? -29.568 6.463 18.473 1.000 43.440 146 GLY A CA 1
ATOM 824 C C . GLY A 1 146 ? -29.491 5.502 17.285 1.000 47.500 146 GLY A C 1
ATOM 825 O O . GLY A 1 146 ? -28.394 5.135 16.871 1.000 52.730 146 GLY A O 1
ATOM 826 N N . ALA A 1 147 ? -30.629 5.084 16.727 1.000 39.400 147 ALA A N 1
ATOM 827 C CA . ALA A 1 147 ? -30.598 4.167 15.601 1.000 44.940 147 ALA A CA 1
ATOM 828 C C . ALA A 1 147 ? -30.112 4.855 14.319 1.000 51.740 147 ALA A C 1
ATOM 829 O O . ALA A 1 147 ? -29.283 4.290 13.593 1.000 62.620 147 ALA A O 1
ATOM 831 N N . SER A 1 148 ? -30.645 6.057 14.036 1.000 48.090 148 SER A N 1
ATOM 832 C CA . SER A 1 148 ? -30.279 6.837 12.867 1.000 43.920 148 SER A CA 1
ATOM 833 C C . SER A 1 148 ? -28.799 7.227 12.926 1.000 43.640 148 SER A C 1
ATOM 834 O O . SER A 1 148 ? -28.134 7.268 11.888 1.000 43.960 148 SER A O 1
ATOM 837 N N . LEU A 1 149 ? -28.288 7.507 14.138 1.000 38.460 149 LEU A N 1
ATOM 838 C CA . LEU A 1 149 ? -26.887 7.862 14.286 1.000 42.630 149 LEU A CA 1
ATOM 839 C C . LEU A 1 149 ? -25.997 6.670 13.942 1.000 52.620 149 LEU A C 1
ATOM 840 O O . LEU A 1 149 ? -24.928 6.833 13.347 1.000 60.110 149 LEU A O 1
ATOM 845 N N . ALA A 1 150 ? -26.445 5.463 14.317 1.000 53.490 150 ALA A N 1
ATOM 846 C CA . ALA A 1 150 ? -25.675 4.258 14.049 1.000 43.660 150 ALA A CA 1
ATOM 847 C C . ALA A 1 150 ? -25.664 3.965 12.556 1.000 45.130 150 ALA A C 1
ATOM 848 O O . ALA A 1 150 ? -24.633 3.546 12.032 1.000 55.300 150 ALA A O 1
ATOM 850 N N . HIS A 1 151 ? -26.801 4.203 11.884 1.000 38.670 151 HIS A N 1
ATOM 851 C CA . HIS A 1 151 ? -26.887 4.005 10.444 1.000 38.340 151 HIS A CA 1
ATOM 852 C C . HIS A 1 151 ? -26.003 5.012 9.687 1.000 36.540 151 HIS A C 1
ATOM 853 O O . HIS A 1 151 ? -25.367 4.672 8.695 1.000 42.420 151 HIS A O 1
ATOM 860 N N . PHE A 1 152 ? -25.952 6.262 10.164 1.000 38.910 152 PHE A N 1
ATOM 861 C CA . PHE A 1 152 ? -25.085 7.310 9.655 1.000 34.330 152 PHE A CA 1
ATOM 862 C C . PHE A 1 152 ? -23.616 6.887 9.774 1.000 35.040 152 PHE A C 1
ATOM 863 O O . PHE A 1 152 ? -22.825 7.039 8.833 1.000 36.130 152 PHE A O 1
ATOM 871 N N . ALA A 1 153 ? -23.246 6.352 10.945 1.000 36.310 153 ALA A N 1
ATOM 872 C CA . ALA A 1 153 ? -21.863 5.993 11.231 1.000 36.280 153 ALA A CA 1
ATOM 873 C C . ALA A 1 153 ? -21.440 4.809 10.377 1.000 40.000 153 ALA A C 1
ATOM 874 O O . ALA A 1 153 ? -20.325 4.789 9.871 1.000 46.970 153 ALA A O 1
ATOM 876 N N . ASP A 1 154 ? -22.347 3.842 10.209 1.000 45.320 154 ASP A N 1
ATOM 877 C CA . ASP A 1 154 ? -22.108 2.688 9.364 1.000 45.700 154 ASP A CA 1
ATOM 878 C C . ASP A 1 154 ? -21.869 3.145 7.925 1.000 41.020 154 ASP A C 1
ATOM 879 O O . ASP A 1 154 ? -20.908 2.729 7.271 1.000 52.380 154 ASP A O 1
ATOM 884 N N . GLY A 1 155 ? -22.746 4.006 7.408 1.000 39.010 155 GLY A N 1
ATOM 885 C CA . GLY A 1 155 ? -22.629 4.428 6.017 1.000 33.740 155 GLY A CA 1
ATOM 886 C C . GLY A 1 155 ? -21.323 5.175 5.749 1.000 35.090 155 GLY A C 1
ATOM 887 O O . GLY A 1 155 ? -20.660 4.935 4.746 1.000 40.890 155 GLY A O 1
ATOM 888 N N . TRP A 1 156 ? -20.951 6.092 6.650 1.000 39.070 156 TRP A N 1
ATOM 889 C CA . TRP A 1 156 ? -19.769 6.901 6.420 1.000 35.780 156 TRP A CA 1
ATOM 890 C C . TRP A 1 156 ? -18.488 6.097 6.624 1.000 39.240 156 TRP A C 1
ATOM 891 O O . TRP A 1 156 ? -17.494 6.330 5.930 1.000 42.260 156 TRP A O 1
ATOM 902 N N . ASN A 1 157 ? -18.508 5.129 7.546 1.000 37.040 157 ASN A N 1
ATOM 903 C CA . ASN A 1 157 ? -17.341 4.280 7.719 1.000 38.470 157 ASN A CA 1
ATOM 904 C C . ASN A 1 157 ? -17.157 3.342 6.514 1.000 46.310 157 ASN A C 1
ATOM 905 O O . ASN A 1 157 ? -16.014 3.095 6.106 1.000 47.580 157 ASN A O 1
ATOM 910 N N . THR A 1 158 ? -18.267 2.825 5.936 1.000 37.110 158 THR A N 1
ATOM 911 C CA . THR A 1 158 ? -18.138 2.024 4.731 1.000 37.510 158 THR A CA 1
ATOM 912 C C . THR A 1 158 ? -17.593 2.881 3.593 1.000 41.080 158 THR A C 1
ATOM 913 O O . THR A 1 158 ? -16.798 2.392 2.789 1.000 47.740 158 THR A O 1
ATOM 917 N N . PHE A 1 159 ? -18.015 4.159 3.531 1.000 40.960 159 PHE A N 1
ATOM 918 C CA . PHE A 1 159 ? -17.603 5.059 2.460 1.000 33.120 159 PHE A CA 1
ATOM 919 C C . PHE A 1 159 ? -16.095 5.300 2.537 1.000 30.020 159 PHE A C 1
ATOM 920 O O . PHE A 1 159 ? -15.413 5.322 1.522 1.000 34.280 159 PHE A O 1
ATOM 928 N N . ASN A 1 160 ? -15.611 5.525 3.750 1.000 29.060 160 ASN A N 1
ATOM 929 C CA . ASN A 1 160 ? -14.214 5.561 4.128 1.000 34.150 160 ASN A CA 1
ATOM 930 C C . ASN A 1 160 ? -13.473 4.390 3.491 1.000 35.770 160 ASN A C 1
ATOM 931 O O . ASN A 1 160 ? -12.475 4.602 2.805 1.000 41.880 160 ASN A O 1
ATOM 936 N N . LEU A 1 161 ? -13.971 3.159 3.724 1.000 38.890 161 LEU A N 1
ATOM 937 C CA . LEU A 1 161 ? -13.248 1.955 3.334 1.000 34.510 161 LEU A CA 1
ATOM 938 C C . LEU A 1 161 ? -13.261 1.826 1.809 1.000 33.310 161 LEU A C 1
ATOM 939 O O . LEU A 1 161 ? -12.268 1.441 1.197 1.000 38.730 161 LEU A O 1
ATOM 944 N N . THR A 1 162 ? -14.348 2.238 1.176 1.000 30.170 162 THR A N 1
ATOM 945 C CA . THR A 1 162 ? -14.421 2.164 -0.276 1.000 31.080 162 THR A CA 1
ATOM 946 C C . THR A 1 162 ? -13.473 3.168 -0.956 1.000 34.340 162 THR A C 1
ATOM 947 O O . THR A 1 162 ? -12.869 2.849 -1.976 1.000 37.400 162 THR A O 1
ATOM 951 N N . LEU A 1 163 ? -13.340 4.396 -0.426 1.000 37.150 163 LEU A N 1
ATOM 952 C CA . LEU A 1 163 ? -12.411 5.332 -1.052 1.000 35.650 163 LEU A CA 1
ATOM 953 C C . LEU A 1 163 ? -10.988 4.827 -0.841 1.000 37.490 163 LEU A C 1
ATOM 954 O O . LEU A 1 163 ? -10.124 5.055 -1.680 1.000 38.160 163 LEU A O 1
ATOM 959 N N . GLN A 1 164 ? -10.731 4.182 0.305 1.000 36.080 164 GLN A N 1
ATOM 960 C CA . GLN A 1 164 ? -9.387 3.690 0.566 1.000 37.860 164 GLN A CA 1
ATOM 961 C C . GLN A 1 164 ? -9.023 2.598 -0.438 1.000 41.660 164 GLN A C 1
ATOM 962 O O . GLN A 1 164 ? -7.869 2.469 -0.855 1.000 42.230 164 GLN A O 1
ATOM 968 N N . GLY A 1 165 ? -10.013 1.780 -0.806 1.000 42.680 165 GLY A N 1
ATOM 969 C CA . GLY A 1 165 ? -9.728 0.665 -1.689 1.000 36.310 165 GLY A CA 1
ATOM 970 C C . GLY A 1 165 ? -9.618 1.116 -3.137 1.000 42.380 165 GLY A C 1
ATOM 971 O O . GLY A 1 165 ? -9.196 0.367 -3.996 1.000 47.960 165 GLY A O 1
ATOM 972 N N . ASP A 1 166 ? -9.990 2.357 -3.407 1.000 45.430 166 ASP A N 1
ATOM 973 C CA . ASP A 1 166 ? -10.072 2.790 -4.785 1.000 41.060 166 ASP A CA 1
ATOM 974 C C . ASP A 1 166 ? -8.921 3.754 -5.103 1.000 45.910 166 ASP A C 1
ATOM 975 O O . ASP A 1 166 ? -9.144 4.829 -5.646 1.000 45.540 166 ASP A O 1
ATOM 980 N N . VAL A 1 167 ? -7.672 3.375 -4.804 1.000 46.310 167 VAL A N 1
ATOM 981 C CA . VAL A 1 167 ? -6.576 4.318 -5.015 1.000 48.240 167 VAL A CA 1
ATOM 982 C C . VAL A 1 167 ? -5.554 3.786 -6.031 1.000 58.430 167 VAL A C 1
ATOM 983 O O . VAL A 1 167 ? -4.507 4.408 -6.272 1.000 51.410 167 VAL A O 1
ATOM 987 N N . LYS A 1 168 ? -5.855 2.654 -6.673 1.000 60.780 168 LYS A N 1
ATOM 988 C CA . LYS A 1 168 ? -4.980 2.189 -7.738 1.000 58.040 168 LYS A CA 1
ATOM 989 C C . LYS A 1 168 ? -5.175 3.018 -9.015 1.000 48.370 168 LYS A C 1
ATOM 990 O O . LYS A 1 168 ? -4.595 2.688 -10.020 1.000 62.230 168 LYS A O 1
ATOM 996 N N . ARG A 1 169 ? -5.984 4.079 -8.995 1.000 45.090 169 ARG A N 1
ATOM 997 C CA . ARG A 1 169 ? -6.331 4.844 -10.181 1.000 39.960 169 ARG A CA 1
ATOM 998 C C . ARG A 1 169 ? -5.257 5.890 -10.351 1.000 46.810 169 ARG A C 1
ATOM 999 O O . ARG A 1 169 ? -5.222 6.551 -11.380 1.000 56.040 169 ARG A O 1
ATOM 1007 N N . PHE A 1 170 ? -4.428 6.029 -9.305 1.000 47.090 170 PHE A N 1
ATOM 1008 C CA . PHE A 1 170 ? -3.547 7.168 -9.130 1.000 45.010 170 PHE A CA 1
ATOM 1009 C C . PHE A 1 170 ? -2.108 6.671 -9.059 1.000 50.290 170 PHE A C 1
ATOM 1010 O O . PHE A 1 170 ? -1.222 7.402 -8.642 1.000 59.750 170 PHE A O 1
ATOM 1018 N N . ARG A 1 171 ? -1.877 5.417 -9.448 1.000 54.500 171 ARG A N 1
ATOM 1019 C CA . ARG A 1 171 ? -0.529 4.875 -9.393 1.000 56.130 171 ARG A CA 1
ATOM 1020 C C . ARG A 1 171 ? 0.303 5.406 -10.554 1.000 59.610 171 ARG A C 1
ATOM 1021 O O . ARG A 1 171 ? -0.195 6.113 -11.429 1.000 60.780 171 ARG A O 1
ATOM 1029 N N . GLY A 1 172 ? 1.578 5.031 -10.555 1.000 61.100 172 GLY A N 1
ATOM 1030 C CA . GLY A 1 172 ? 2.484 5.479 -11.594 1.000 60.860 172 GLY A CA 1
ATOM 1031 C C . GLY A 1 172 ? 2.203 4.814 -12.938 1.000 68.330 172 GLY A C 1
ATOM 1032 O O . GLY A 1 172 ? 1.321 3.958 -13.067 1.000 64.550 172 GLY A O 1
ATOM 1033 N N . PHE A 1 173 ? 2.980 5.229 -13.944 1.000 69.180 173 PHE A N 1
ATOM 1034 C CA . PHE A 1 173 ? 2.892 4.635 -15.266 1.000 67.480 173 PHE A CA 1
ATOM 1035 C C . PHE A 1 173 ? 3.924 3.512 -15.432 1.000 74.440 173 PHE A C 1
ATOM 1036 O O . PHE A 1 173 ? 4.998 3.517 -14.813 1.000 66.860 173 PHE A O 1
ATOM 1044 N N . ASP A 1 174 ? 3.578 2.547 -16.296 1.000 80.160 174 ASP A N 1
ATOM 1045 C CA . ASP A 1 174 ? 4.465 1.440 -16.624 1.000 86.120 174 ASP A CA 1
ATOM 1046 C C . ASP A 1 174 ? 5.434 1.836 -17.738 1.000 87.640 174 ASP A C 1
ATOM 1047 O O . ASP A 1 174 ? 6.651 1.778 -17.554 1.000 85.970 174 ASP A O 1
ATOM 1052 N N . ASN A 1 175 ? 4.876 2.262 -18.880 1.000 97.470 175 ASN A N 1
ATOM 1053 C CA . ASN A 1 175 ? 5.653 2.528 -20.081 1.000 101.780 175 ASN A CA 1
ATOM 1054 C C . ASN A 1 175 ? 5.896 4.016 -20.302 1.000 92.070 175 ASN A C 1
ATOM 1055 O O . ASN A 1 175 ? 6.921 4.372 -20.869 1.000 117.900 175 ASN A O 1
ATOM 1060 N N . TRP A 1 176 ? 4.959 4.873 -19.895 1.000 82.840 176 TRP A N 1
ATOM 1061 C CA . TRP A 1 176 ? 5.069 6.292 -20.210 1.000 84.420 176 TRP A CA 1
ATOM 1062 C C . TRP A 1 176 ? 6.121 6.984 -19.344 1.000 82.310 176 TRP A C 1
ATOM 1063 O O . TRP A 1 176 ? 6.093 6.893 -18.124 1.000 79.770 176 TRP A O 1
ATOM 1074 N N . GLU A 1 177 ? 7.026 7.707 -20.008 1.000 91.220 177 GLU A N 1
ATOM 1075 C CA . GLU A 1 177 ? 8.220 8.273 -19.407 1.000 85.530 177 GLU A CA 1
ATOM 1076 C C . GLU A 1 177 ? 8.288 9.749 -19.802 1.000 88.530 177 GLU A C 1
ATOM 1077 O O . GLU A 1 177 ? 7.552 10.205 -20.684 1.000 86.730 177 GLU A O 1
ATOM 1083 N N . GLY A 1 178 ? 9.176 10.502 -19.142 1.000 80.250 178 GLY A N 1
ATOM 1084 C CA . GLY A 1 178 ? 9.491 11.851 -19.588 1.000 78.200 178 GLY A CA 1
ATOM 1085 C C . GLY A 1 178 ? 8.972 12.930 -18.644 1.000 86.920 178 GLY A C 1
ATOM 1086 O O . GLY A 1 178 ? 8.613 12.658 -17.501 1.000 101.950 178 GLY A O 1
ATOM 1087 N N . ASP A 1 179 ? 8.930 14.164 -19.148 1.000 86.880 179 ASP A N 1
ATOM 1088 C CA . ASP A 1 179 ? 8.625 15.317 -18.319 1.000 89.360 179 ASP A CA 1
ATOM 1089 C C . ASP A 1 179 ? 7.131 15.366 -18.030 1.000 83.670 179 ASP A C 1
ATOM 1090 O O . ASP A 1 179 ? 6.723 15.521 -16.873 1.000 89.180 179 ASP A O 1
ATOM 1095 N N . ALA A 1 180 ? 6.335 15.239 -19.097 1.000 71.040 180 ALA A N 1
ATOM 1096 C CA . ALA A 1 180 ? 4.885 15.296 -18.969 1.000 73.610 180 ALA A CA 1
ATOM 1097 C C . ALA A 1 180 ? 4.360 14.118 -18.144 1.000 73.220 180 ALA A C 1
ATOM 1098 O O . ALA A 1 180 ? 3.380 14.256 -17.412 1.000 73.390 180 ALA A O 1
ATOM 1100 N N . ALA A 1 181 ? 5.031 12.966 -18.248 1.000 69.960 181 ALA A N 1
ATOM 1101 C CA . ALA A 1 181 ? 4.644 11.792 -17.485 1.000 76.630 181 ALA A CA 1
ATOM 1102 C C . ALA A 1 181 ? 4.870 12.022 -15.994 1.000 74.910 181 ALA A C 1
ATOM 1103 O O . ALA A 1 181 ? 4.022 11.640 -15.189 1.000 78.490 181 ALA A O 1
ATOM 1105 N N . THR A 1 182 ? 6.002 12.648 -15.644 1.000 71.700 182 THR A N 1
ATOM 1106 C CA . THR A 1 182 ? 6.338 12.910 -14.251 1.000 70.760 182 THR A CA 1
ATOM 1107 C C . THR A 1 182 ? 5.370 13.932 -13.646 1.000 70.000 182 THR A C 1
ATOM 1108 O O . THR A 1 182 ? 4.975 13.798 -12.482 1.000 69.710 182 THR A O 1
ATOM 1112 N N . ALA A 1 183 ? 4.975 14.928 -14.449 1.000 61.530 183 ALA A N 1
ATOM 1113 C CA . ALA A 1 183 ? 4.012 15.927 -14.009 1.000 61.550 183 ALA A CA 1
ATOM 1114 C C . ALA A 1 183 ? 2.630 15.312 -13.797 1.000 67.540 183 ALA A C 1
ATOM 1115 O O . ALA A 1 183 ? 1.935 15.666 -12.847 1.000 86.280 183 ALA A O 1
ATOM 1117 N N . CYS A 1 184 ? 2.241 14.378 -14.673 1.000 65.240 184 CYS A N 1
ATOM 1118 C CA . CYS A 1 184 ? 0.973 13.675 -14.532 1.000 56.560 184 CYS A CA 1
ATOM 1119 C C . CYS A 1 184 ? 0.977 12.706 -13.347 1.000 54.510 184 CYS A C 1
ATOM 1120 O O . CYS A 1 184 ? -0.029 12.557 -12.670 1.000 62.980 184 CYS A O 1
ATOM 1123 N N . GLU A 1 185 ? 2.105 12.062 -13.073 1.000 50.060 185 GLU A N 1
ATOM 1124 C CA . GLU A 1 185 ? 2.220 11.209 -11.915 1.000 55.110 185 GLU A CA 1
ATOM 1125 C C . GLU A 1 185 ? 2.100 12.038 -10.636 1.000 69.980 185 GLU A C 1
ATOM 1126 O O . GLU A 1 185 ? 1.517 11.569 -9.656 1.000 75.380 185 GLU A O 1
ATOM 1132 N N . ALA A 1 186 ? 2.671 13.252 -10.636 1.000 66.380 186 ALA A N 1
ATOM 1133 C CA . ALA A 1 186 ? 2.580 14.132 -9.482 1.000 61.750 186 ALA A CA 1
ATOM 1134 C C . ALA A 1 186 ? 1.132 14.570 -9.243 1.000 62.470 186 ALA A C 1
ATOM 1135 O O . ALA A 1 186 ? 0.688 14.599 -8.095 1.000 60.650 186 ALA A O 1
ATOM 1137 N N . SER A 1 187 ? 0.389 14.886 -10.319 1.000 49.340 187 SER A N 1
ATOM 1138 C CA . SER A 1 187 ? -1.000 15.311 -10.194 1.000 47.480 187 SER A CA 1
ATOM 1139 C C . SER A 1 187 ? -1.881 14.184 -9.660 1.000 53.340 187 SER A C 1
ATOM 1140 O O . SER A 1 187 ? -2.745 14.407 -8.813 1.000 58.420 187 SER A O 1
ATOM 1143 N N . LEU A 1 188 ? -1.648 12.964 -10.150 1.000 56.400 188 LEU A N 1
ATOM 1144 C CA . LEU A 1 188 ? -2.358 11.785 -9.669 1.000 55.740 188 LEU A CA 1
ATOM 1145 C C . LEU A 1 188 ? -2.038 11.527 -8.194 1.000 52.970 188 LEU A C 1
ATOM 1146 O O . LEU A 1 188 ? -2.903 11.089 -7.448 1.000 58.580 188 LEU A O 1
ATOM 1151 N N . ASP A 1 189 ? -0.799 11.793 -7.772 1.000 51.600 189 ASP A N 1
ATOM 1152 C CA . ASP A 1 189 ? -0.405 11.569 -6.391 1.000 52.120 189 ASP A CA 1
ATOM 1153 C C . ASP A 1 189 ? -1.117 12.559 -5.466 1.000 45.500 189 ASP A C 1
ATOM 1154 O O . ASP A 1 189 ? -1.512 12.215 -4.359 1.000 54.680 189 ASP A O 1
ATOM 1159 N N . GLN A 1 190 ? -1.292 13.796 -5.919 1.000 50.180 190 GLN A N 1
ATOM 1160 C CA . GLN A 1 190 ? -1.995 14.800 -5.136 1.000 51.540 190 GLN A CA 1
ATOM 1161 C C . GLN A 1 190 ? -3.459 14.403 -4.971 1.000 50.810 190 GLN A C 1
ATOM 1162 O O . GLN A 1 190 ? -4.023 14.564 -3.885 1.000 56.400 190 GLN A O 1
ATOM 1168 N N . GLN A 1 191 ? -4.075 13.875 -6.035 1.000 43.070 191 GLN A N 1
ATOM 1169 C CA . GLN A 1 191 ? -5.460 13.431 -5.911 1.000 42.720 191 GLN A CA 1
ATOM 1170 C C . GLN A 1 191 ? -5.584 12.220 -4.972 1.000 44.590 191 GLN A C 1
ATOM 1171 O O . GLN A 1 191 ? -6.567 12.086 -4.236 1.000 46.210 191 GLN A O 1
ATOM 1177 N N . ARG A 1 192 ? -4.581 11.330 -4.973 1.000 40.590 192 ARG A N 1
ATOM 1178 C CA . ARG A 1 192 ? -4.587 10.183 -4.079 1.000 41.860 192 ARG A CA 1
ATOM 1179 C C . ARG A 1 192 ? -4.544 10.653 -2.630 1.000 41.990 192 ARG A C 1
ATOM 1180 O O . ARG A 1 192 ? -5.296 10.147 -1.803 1.000 48.270 192 ARG A O 1
ATOM 1188 N N . GLN A 1 193 ? -3.654 11.613 -2.326 1.000 47.720 193 GLN A N 1
ATOM 1189 C CA . GLN A 1 193 ? -3.484 12.086 -0.956 1.000 48.570 193 GLN A CA 1
ATOM 1190 C C . GLN A 1 193 ? -4.721 12.849 -0.480 1.000 43.740 193 GLN A C 1
ATOM 1191 O O . GLN A 1 193 ? -5.114 12.732 0.686 1.000 48.180 193 GLN A O 1
ATOM 1197 N N . TRP A 1 194 ? -5.380 13.573 -1.391 1.000 37.630 194 TRP A N 1
ATOM 1198 C CA . TRP A 1 194 ? -6.617 14.252 -1.027 1.000 36.990 194 TRP A CA 1
ATOM 1199 C C . TRP A 1 194 ? -7.740 13.255 -0.746 1.000 45.940 194 TRP A C 1
ATOM 1200 O O . TRP A 1 194 ? -8.518 13.460 0.194 1.000 49.660 194 TRP A O 1
ATOM 1211 N N . ILE A 1 195 ? -7.828 12.184 -1.557 1.000 41.610 195 ILE A N 1
ATOM 1212 C CA . ILE A 1 195 ? -8.857 11.170 -1.373 1.000 40.410 195 ILE A CA 1
ATOM 1213 C C . ILE A 1 195 ? -8.658 10.443 -0.029 1.000 46.070 195 ILE A C 1
ATOM 1214 O O . ILE A 1 195 ? -9.626 10.179 0.708 1.000 49.580 195 ILE A O 1
ATOM 1219 N N . LEU A 1 196 ? -7.401 10.135 0.321 1.000 35.960 196 LEU A N 1
ATOM 1220 C CA . LEU A 1 196 ? -7.167 9.469 1.592 1.000 39.740 196 LEU A CA 1
ATOM 1221 C C . LEU A 1 196 ? -7.511 10.379 2.786 1.000 41.130 196 LEU A C 1
ATOM 1222 O O . LEU A 1 196 ? -7.994 9.915 3.828 1.000 46.940 196 LEU A O 1
ATOM 1227 N N . HIS A 1 197 ? -7.267 11.683 2.638 1.000 41.570 197 HIS A N 1
ATOM 1228 C CA . HIS A 1 197 ? -7.632 12.633 3.669 1.000 43.250 197 HIS A CA 1
ATOM 1229 C C . HIS A 1 197 ? -9.150 12.713 3.826 1.000 42.180 197 HIS A C 1
ATOM 1230 O O . HIS A 1 197 ? -9.658 12.796 4.953 1.000 47.520 197 HIS A O 1
ATOM 1237 N N . MET A 1 198 ? -9.867 12.689 2.696 1.000 39.620 198 MET A N 1
ATOM 1238 C CA . MET A 1 198 ? -11.324 12.687 2.700 1.000 34.930 198 MET A CA 1
ATOM 1239 C C . MET A 1 198 ? -11.881 11.430 3.380 1.000 35.630 198 MET A C 1
ATOM 1240 O O . MET A 1 198 ? -12.909 11.477 4.061 1.000 36.490 198 MET A O 1
ATOM 1245 N N . ALA A 1 199 ? -11.190 10.301 3.202 1.000 34.640 199 ALA A N 1
ATOM 1246 C CA . ALA A 1 199 ? -11.599 9.068 3.844 1.000 34.320 199 ALA A CA 1
ATOM 1247 C C . ALA A 1 199 ? -11.432 9.198 5.355 1.000 41.930 199 ALA A C 1
ATOM 1248 O O . ALA A 1 199 ? -12.284 8.699 6.107 1.000 44.580 199 ALA A O 1
ATOM 1250 N N . LYS A 1 200 ? -10.330 9.846 5.796 1.000 44.740 200 LYS A N 1
ATOM 1251 C CA . LYS A 1 200 ? -10.093 10.047 7.228 1.000 43.500 200 LYS A CA 1
ATOM 1252 C C . LYS A 1 200 ? -11.197 10.919 7.831 1.000 40.190 200 LYS A C 1
ATOM 1253 O O . LYS A 1 200 ? -11.672 10.667 8.930 1.000 40.890 200 LYS A O 1
ATOM 1259 N N . LEU A 1 201 ? -11.643 11.932 7.087 1.000 40.700 201 LEU A N 1
ATOM 1260 C CA . LEU A 1 201 ? -12.671 12.813 7.610 1.000 35.810 201 LEU A CA 1
ATOM 1261 C C . LEU A 1 201 ? -14.010 12.085 7.670 1.000 36.100 201 LEU A C 1
ATOM 1262 O O . LEU A 1 201 ? -14.825 12.376 8.535 1.000 42.350 201 LEU A O 1
ATOM 1267 N N . SER A 1 202 ? -14.261 11.168 6.728 1.000 36.560 202 SER A N 1
ATOM 1268 C CA . SER A 1 202 ? -15.494 10.392 6.741 1.000 36.840 202 SER A CA 1
ATOM 1269 C C . SER A 1 202 ? -15.510 9.477 7.964 1.000 38.740 202 SER A C 1
ATOM 1270 O O . SER A 1 202 ? -16.541 9.322 8.631 1.000 43.570 202 SER A O 1
ATOM 1273 N N . ALA A 1 203 ? -14.342 8.893 8.267 1.000 33.180 203 ALA A N 1
ATOM 1274 C CA . ALA A 1 203 ? -14.195 8.089 9.465 1.000 35.060 203 ALA A CA 1
ATOM 1275 C C . ALA A 1 203 ? -14.435 8.931 10.721 1.000 39.160 203 ALA A C 1
ATOM 1276 O O . ALA A 1 203 ? -15.088 8.468 11.652 1.000 44.100 203 ALA A O 1
ATOM 1278 N N . ALA A 1 204 ? -13.921 10.172 10.739 1.000 43.230 204 ALA A N 1
ATOM 1279 C CA . ALA A 1 204 ? -14.115 11.081 11.869 1.000 38.980 204 ALA A CA 1
ATOM 1280 C C . ALA A 1 204 ? -15.598 11.423 12.101 1.000 36.900 204 ALA A C 1
ATOM 1281 O O . ALA A 1 204 ? -16.034 11.444 13.248 1.000 38.830 204 ALA A O 1
ATOM 1283 N N . MET A 1 205 ? -16.379 11.688 11.038 1.000 32.560 205 MET A N 1
ATOM 1284 C CA . MET A 1 205 ? -17.794 11.941 11.246 1.000 36.800 205 MET A CA 1
ATOM 1285 C C . MET A 1 205 ? -18.494 10.691 11.758 1.000 40.090 205 MET A C 1
ATOM 1286 O O . MET A 1 205 ? -19.459 10.799 12.507 1.000 49.670 205 MET A O 1
ATOM 1291 N N . ALA A 1 206 ? -18.069 9.512 11.286 1.000 39.350 206 ALA A N 1
ATOM 1292 C CA . ALA A 1 206 ? -18.699 8.281 11.724 1.000 34.470 206 ALA A CA 1
ATOM 1293 C C . ALA A 1 206 ? -18.452 8.094 13.209 1.000 35.740 206 ALA A C 1
ATOM 1294 O O . ALA A 1 206 ? -19.369 7.690 13.928 1.000 41.410 206 ALA A O 1
ATOM 1296 N N . LYS A 1 207 ? -17.233 8.435 13.656 1.000 35.400 207 LYS A N 1
ATOM 1297 C CA . LYS A 1 207 ? -16.868 8.235 15.044 1.000 36.700 207 LYS A CA 1
ATOM 1298 C C . LYS A 1 207 ? -17.572 9.269 15.911 1.000 38.520 207 LYS A C 1
ATOM 1299 O O . LYS A 1 207 ? -17.878 8.982 17.066 1.000 47.210 207 LYS A O 1
ATOM 1305 N N . GLN A 1 208 ? -17.835 10.460 15.354 1.000 41.030 208 GLN A N 1
ATOM 1306 C CA . GLN A 1 208 ? -18.610 11.489 16.048 1.000 36.470 208 GLN A CA 1
ATOM 1307 C C . GLN A 1 208 ? -20.052 11.021 16.314 1.000 35.680 208 GLN A C 1
ATOM 1308 O O . GLN A 1 208 ? -20.556 11.167 17.433 1.000 33.690 208 GLN A O 1
ATOM 1314 N N . ALA A 1 209 ? -20.712 10.437 15.300 1.000 29.860 209 ALA A N 1
ATOM 1315 C CA . ALA A 1 209 ? -22.069 9.943 15.456 1.000 33.530 209 ALA A CA 1
ATOM 1316 C C . ALA A 1 209 ? -22.105 8.765 16.418 1.000 43.220 209 ALA A C 1
ATOM 1317 O O . ALA A 1 209 ? -23.063 8.626 17.177 1.000 49.900 209 ALA A O 1
ATOM 1319 N N . GLN A 1 210 ? -21.068 7.913 16.362 1.000 44.010 210 GLN A N 1
ATOM 1320 C CA . GLN A 1 210 ? -20.972 6.785 17.273 1.000 45.930 210 GLN A CA 1
ATOM 1321 C C . GLN A 1 210 ? -20.858 7.296 18.707 1.000 50.300 210 GLN A C 1
ATOM 1322 O O . GLN A 1 210 ? -21.489 6.754 19.611 1.000 48.840 210 GLN A O 1
ATOM 1328 N N . TYR A 1 211 ? -20.070 8.361 18.903 1.000 45.140 211 TYR A N 1
ATOM 1329 C CA . TYR A 1 211 ? -19.862 8.902 20.229 1.000 42.320 211 TYR A CA 1
ATOM 1330 C C . TYR A 1 211 ? -21.159 9.457 20.818 1.000 42.670 211 TYR A C 1
ATOM 1331 O O . TYR A 1 211 ? -21.441 9.279 21.985 1.000 44.650 211 TYR A O 1
ATOM 1340 N N . VAL A 1 212 ? -21.956 10.143 20.008 1.000 49.420 212 VAL A N 1
ATOM 1341 C CA . VAL A 1 212 ? -23.188 10.712 20.520 1.000 42.360 212 VAL A CA 1
ATOM 1342 C C . VAL A 1 212 ? -24.183 9.606 20.847 1.000 41.840 212 VAL A C 1
ATOM 1343 O O . VAL A 1 212 ? -24.952 9.758 21.788 1.000 45.430 212 VAL A O 1
ATOM 1347 N N . ALA A 1 213 ? -24.121 8.474 20.131 1.000 41.250 213 ALA A N 1
ATOM 1348 C CA . ALA A 1 213 ? -24.991 7.341 20.430 1.000 39.090 213 ALA A CA 1
ATOM 1349 C C . ALA A 1 213 ? -24.604 6.679 21.757 1.000 47.110 213 ALA A C 1
ATOM 1350 O O . ALA A 1 213 ? -25.484 6.311 22.533 1.000 60.580 213 ALA A O 1
ATOM 1352 N N . GLN A 1 214 ? -23.295 6.566 22.050 1.000 44.160 214 GLN A N 1
ATOM 1353 C CA . GLN A 1 214 ? -22.865 5.993 23.315 1.000 48.630 214 GLN A CA 1
ATOM 1354 C C . GLN A 1 214 ? -23.202 6.931 24.474 1.000 48.270 214 GLN A C 1
ATOM 1355 O O . GLN A 1 214 ? -23.545 6.470 25.563 1.000 56.610 214 GLN A O 1
ATOM 1361 N N . LEU A 1 215 ? -23.057 8.241 24.245 1.000 45.800 215 LEU A N 1
ATOM 1362 C CA . LEU A 1 215 ? -23.390 9.254 25.233 1.000 41.810 215 LEU A CA 1
ATOM 1363 C C . LEU A 1 215 ? -24.880 9.199 25.563 1.000 43.270 215 LEU A C 1
ATOM 1364 O O . LEU A 1 215 ? -25.259 9.395 26.705 1.000 46.460 215 LEU A O 1
ATOM 1369 N N . HIS A 1 216 ? -25.728 8.893 24.576 1.000 47.150 216 HIS A N 1
ATOM 1370 C CA . HIS A 1 216 ? -27.161 8.816 24.815 1.000 44.400 216 HIS A CA 1
ATOM 1371 C C . HIS A 1 216 ? -27.517 7.570 25.609 1.000 52.270 216 HIS A C 1
ATOM 1372 O O . HIS A 1 216 ? -28.408 7.629 26.443 1.000 65.280 216 HIS A O 1
ATOM 1379 N N . VAL A 1 217 ? -26.832 6.444 25.381 1.000 63.580 217 VAL A N 1
ATOM 1380 C CA . VAL A 1 217 ? -27.166 5.264 26.181 1.000 56.160 217 VAL A CA 1
ATOM 1381 C C . VAL A 1 217 ? -26.662 5.419 27.622 1.000 53.900 217 VAL A C 1
ATOM 1382 O O . VAL A 1 217 ? -27.305 4.940 28.562 1.000 60.470 217 VAL A O 1
ATOM 1386 N N . TRP A 1 218 ? -25.549 6.138 27.817 1.000 43.360 218 TRP A N 1
ATOM 1387 C CA . TRP A 1 218 ? -25.101 6.443 29.165 1.000 39.160 218 TRP A CA 1
ATOM 1388 C C . TRP A 1 218 ? -26.094 7.349 29.873 1.000 47.340 218 TRP A C 1
ATOM 1389 O O . TRP A 1 218 ? -26.331 7.187 31.060 1.000 62.870 218 TRP A O 1
ATOM 1400 N N . ALA A 1 219 ? -26.637 8.332 29.149 1.000 56.580 219 ALA A N 1
ATOM 1401 C CA . ALA A 1 219 ? -27.629 9.240 29.698 1.000 49.620 219 ALA A CA 1
ATOM 1402 C C . ALA A 1 219 ? -28.921 8.492 30.027 1.000 50.740 219 ALA A C 1
ATOM 1403 O O . ALA A 1 219 ? -29.555 8.830 31.015 1.000 51.630 219 ALA A O 1
ATOM 1405 N N . ARG A 1 220 ? -29.329 7.509 29.208 1.000 48.420 220 ARG A N 1
ATOM 1406 C CA . ARG A 1 220 ? -30.534 6.754 29.509 1.000 46.030 220 ARG A CA 1
ATOM 1407 C C . ARG A 1 220 ? -30.296 5.861 30.732 1.000 63.930 220 ARG A C 1
ATOM 1408 O O . ARG A 1 220 ? -31.213 5.605 31.520 1.000 65.820 220 ARG A O 1
ATOM 1416 N N . ARG A 1 221 ? -29.062 5.387 30.918 1.000 62.820 221 ARG A N 1
ATOM 1417 C CA . ARG A 1 221 ? -28.804 4.569 32.086 1.000 63.630 221 ARG A CA 1
ATOM 1418 C C . ARG A 1 221 ? -28.783 5.405 33.363 1.000 67.350 221 ARG A C 1
ATOM 1419 O O . ARG A 1 221 ? -29.319 4.974 34.372 1.000 79.110 221 ARG A O 1
ATOM 1427 N N . GLU A 1 222 ? -28.183 6.594 33.329 1.000 60.590 222 GLU A N 1
ATOM 1428 C CA . GLU A 1 222 ? -27.935 7.331 34.560 1.000 60.540 222 GLU A CA 1
ATOM 1429 C C . GLU A 1 222 ? -29.108 8.220 34.992 1.000 61.700 222 GLU A C 1
ATOM 1430 O O . GLU A 1 222 ? -29.271 8.471 36.182 1.000 71.020 222 GLU A O 1
ATOM 1436 N N . HIS A 1 223 ? -29.909 8.731 34.048 1.000 61.570 223 HIS A N 1
ATOM 1437 C CA . HIS A 1 223 ? -31.030 9.602 34.387 1.000 67.010 223 HIS A CA 1
ATOM 1438 C C . HIS A 1 223 ? -32.184 8.771 34.929 1.000 68.410 223 HIS A C 1
ATOM 1439 O O . HIS A 1 223 ? -32.397 7.671 34.441 1.000 73.790 223 HIS A O 1
ATOM 1446 N N . PRO A 1 224 ? -32.900 9.242 35.977 1.000 54.100 224 PRO A N 1
ATOM 1447 C CA . PRO A 1 224 ? -34.126 8.597 36.440 1.000 55.270 224 PRO A CA 1
ATOM 1448 C C . PRO A 1 224 ? -35.211 8.403 35.397 1.000 57.010 224 PRO A C 1
ATOM 1449 O O . PRO A 1 224 ? -35.643 9.335 34.742 1.000 76.430 224 PRO A O 1
ATOM 1453 N N . THR A 1 225 ? -35.625 7.155 35.249 1.000 64.650 225 THR A N 1
ATOM 1454 C CA . THR A 1 225 ? -36.651 6.758 34.300 1.000 76.120 225 THR A CA 1
ATOM 1455 C C . THR A 1 225 ? -37.995 7.351 34.724 1.000 73.630 225 THR A C 1
ATOM 1456 O O . THR A 1 225 ? -38.268 7.451 35.912 1.000 84.930 225 THR A O 1
ATOM 1460 N N . TYR A 1 226 ? -38.841 7.676 33.737 1.000 74.260 226 TYR A N 1
ATOM 1461 C CA . TYR A 1 226 ? -40.058 8.471 33.884 1.000 73.910 226 TYR A CA 1
ATOM 1462 C C . TYR A 1 226 ? -41.063 7.803 34.816 1.000 76.030 226 TYR A C 1
ATOM 1463 O O . TYR A 1 226 ? -41.695 8.492 35.613 1.000 76.440 226 TYR A O 1
ATOM 1472 N N . GLU A 1 227 ? -41.187 6.469 34.702 1.000 76.880 227 GLU A N 1
ATOM 1473 C CA . GLU A 1 227 ? -42.055 5.659 35.543 1.000 78.350 227 GLU A CA 1
ATOM 1474 C C . GLU A 1 227 ? -41.719 5.834 37.019 1.000 67.990 227 GLU A C 1
ATOM 1475 O O . GLU A 1 227 ? -42.616 5.888 37.846 1.000 76.860 227 GLU A O 1
ATOM 1481 N N . ASP A 1 228 ? -40.432 5.960 37.334 1.000 64.200 228 ASP A N 1
ATOM 1482 C CA . ASP A 1 228 ? -39.993 6.149 38.704 1.000 69.160 228 ASP A CA 1
ATOM 1483 C C . ASP A 1 228 ? -40.325 7.542 39.232 1.000 75.590 228 ASP A C 1
ATOM 1484 O O . ASP A 1 228 ? -40.656 7.676 40.406 1.000 92.890 228 ASP A O 1
ATOM 1489 N N . ILE A 1 229 ? -40.253 8.583 38.393 1.000 83.230 229 ILE A N 1
ATOM 1490 C CA . ILE A 1 229 ? -40.562 9.904 38.926 1.000 86.150 229 ILE A CA 1
ATOM 1491 C C . ILE A 1 229 ? -42.080 10.020 39.102 1.000 73.370 229 ILE A C 1
ATOM 1492 O O . ILE A 1 229 ? -42.541 10.582 40.091 1.000 71.080 229 ILE A O 1
ATOM 1497 N N . VAL A 1 230 ? -42.861 9.467 38.163 1.000 62.930 230 VAL A N 1
ATOM 1498 C CA . VAL A 1 230 ? -44.311 9.569 38.273 1.000 72.640 230 VAL A CA 1
ATOM 1499 C C . VAL A 1 230 ? -44.787 8.747 39.472 1.000 80.930 230 VAL A C 1
ATOM 1500 O O . VAL A 1 230 ? -45.709 9.150 40.190 1.000 94.820 230 VAL A O 1
ATOM 1504 N N . GLY A 1 231 ? -44.108 7.626 39.718 1.000 72.310 231 GLY A N 1
ATOM 1505 C CA . GLY A 1 231 ? -44.450 6.793 40.853 1.000 71.130 231 GLY A CA 1
ATOM 1506 C C . GLY A 1 231 ? -44.070 7.471 42.163 1.000 73.970 231 GLY A C 1
ATOM 1507 O O . GLY A 1 231 ? -44.765 7.316 43.160 1.000 98.380 231 GLY A O 1
ATOM 1508 N N . LEU A 1 232 ? -42.984 8.242 42.148 1.000 64.970 232 LEU A N 1
ATOM 1509 C CA . LEU A 1 232 ? -42.581 8.958 43.340 1.000 62.990 232 LEU A CA 1
ATOM 1510 C C . LEU A 1 232 ? -43.524 10.128 43.652 1.000 76.090 232 LEU A C 1
ATOM 1511 O O . LEU A 1 232 ? -43.794 10.442 44.813 1.000 74.880 232 LEU A O 1
ATOM 1516 N N . GLU A 1 233 ? -43.993 10.806 42.602 1.000 94.980 233 GLU A N 1
ATOM 1517 C CA . GLU A 1 233 ? -44.960 11.882 42.742 1.000 98.510 233 GLU A CA 1
ATOM 1518 C C . GLU A 1 233 ? -46.270 11.323 43.281 1.000 92.520 233 GLU A C 1
ATOM 1519 O O . GLU A 1 233 ? -46.882 11.917 44.164 1.000 111.810 233 GLU A O 1
ATOM 1525 N N . ARG A 1 234 ? -46.676 10.168 42.760 1.000 88.210 234 ARG A N 1
ATOM 1526 C CA . ARG A 1 234 ? -47.869 9.500 43.256 1.000 92.280 234 ARG A CA 1
ATOM 1527 C C . ARG A 1 234 ? -47.685 8.981 44.687 1.000 89.680 234 ARG A C 1
ATOM 1528 O O . ARG A 1 234 ? -48.640 8.918 45.451 1.000 88.310 234 ARG A O 1
ATOM 1536 N N . LEU A 1 235 ? -46.463 8.616 45.077 1.000 89.200 235 LEU A N 1
ATOM 1537 C CA . LEU A 1 235 ? -46.248 8.077 46.417 1.000 86.400 235 LEU A CA 1
ATOM 1538 C C . LEU A 1 235 ? -46.219 9.213 47.433 1.000 85.780 235 LEU A C 1
ATOM 1539 O O . LEU A 1 235 ? -46.517 8.993 48.599 1.000 108.230 235 LEU A O 1
ATOM 1544 N N . TYR A 1 236 ? -45.850 10.423 47.005 1.000 92.300 236 TYR A N 1
ATOM 1545 C CA . TYR A 1 236 ? -46.103 11.603 47.824 1.000 89.500 236 TYR A CA 1
ATOM 1546 C C . TYR A 1 236 ? -47.601 11.896 47.887 1.000 83.350 236 TYR A C 1
ATOM 1547 O O . TYR A 1 236 ? -48.075 12.390 48.903 1.000 82.190 236 TYR A O 1
ATOM 1556 N N . ALA A 1 237 ? -48.340 11.602 46.808 1.000 76.960 237 ALA A N 1
ATOM 1557 C CA . ALA A 1 237 ? -49.764 11.914 46.750 1.000 80.330 237 ALA A CA 1
ATOM 1558 C C . ALA A 1 237 ? -50.582 10.968 47.632 1.000 91.640 237 ALA A C 1
ATOM 1559 O O . ALA A 1 237 ? -51.597 11.371 48.194 1.000 91.100 237 ALA A O 1
ATOM 1561 N N . GLU A 1 238 ? -50.134 9.711 47.744 1.000 105.320 238 GLU A N 1
ATOM 1562 C CA . GLU A 1 238 ? -50.783 8.711 48.579 1.000 107.400 238 GLU A CA 1
ATOM 1563 C C . GLU A 1 238 ? -50.572 9.067 50.057 1.000 101.480 238 GLU A C 1
ATOM 1564 O O . GLU A 1 238 ? -51.498 9.526 50.719 1.000 112.840 238 GLU A O 1
ATOM 1570 N N . ASN A 1 239 ? -49.346 8.933 50.567 1.000 89.960 239 ASN A N 1
ATOM 1571 C CA . ASN A 1 239 ? -49.129 9.186 51.983 1.000 107.030 239 ASN A CA 1
ATOM 1572 C C . ASN A 1 239 ? -48.384 10.499 52.196 1.000 119.240 239 ASN A C 1
ATOM 1573 O O . ASN A 1 239 ? -47.155 10.467 52.266 1.000 122.780 239 ASN A O 1
ATOM 1578 N N . PRO A 1 240 ? -49.043 11.679 52.352 1.000 136.800 240 PRO A N 1
ATOM 1579 C CA . PRO A 1 240 ? -48.291 12.903 52.640 1.000 139.070 240 PRO A CA 1
ATOM 1580 C C . PRO A 1 240 ? -47.666 12.749 54.033 1.000 136.450 240 PRO A C 1
ATOM 1581 O O . PRO A 1 240 ? -47.004 13.655 54.541 1.000 136.740 240 PRO A O 1
ATOM 1585 N N . SER A 1 241 ? -47.852 11.558 54.624 1.000 116.600 241 SER A N 1
ATOM 1586 C CA . SER A 1 241 ? -47.230 11.190 55.887 1.000 123.960 241 SER A CA 1
ATOM 1587 C C . SER A 1 241 ? -45.737 10.926 55.696 1.000 138.860 241 SER A C 1
ATOM 1588 O O . SER A 1 241 ? -44.973 11.035 56.653 1.000 128.640 241 SER A O 1
ATOM 1591 N N . ALA A 1 242 ? -45.349 10.579 54.455 1.000 164.600 242 ALA A N 1
ATOM 1592 C CA . ALA A 1 242 ? -43.984 10.227 54.070 1.000 149.740 242 ALA A CA 1
ATOM 1593 C C . ALA A 1 242 ? -43.275 11.431 53.442 1.000 123.040 242 ALA A C 1
ATOM 1594 O O . ALA A 1 242 ? -42.166 11.318 52.911 1.000 96.730 242 ALA A O 1
ATOM 1596 N N . ARG A 1 243 ? -43.927 12.590 53.546 1.000 104.630 243 ARG A N 1
ATOM 1597 C CA . ARG A 1 243 ? -43.491 13.789 52.861 1.000 110.040 243 ARG A CA 1
ATOM 1598 C C . ARG A 1 243 ? -42.135 14.265 53.394 1.000 107.100 243 ARG A C 1
ATOM 1599 O O . ARG A 1 243 ? -41.452 15.028 52.714 1.000 115.570 243 ARG A O 1
ATOM 1607 N N . ASP A 1 244 ? -41.712 13.783 54.568 1.000 103.130 244 ASP A N 1
ATOM 1608 C CA . ASP A 1 244 ? -40.461 14.275 55.134 1.000 112.020 244 ASP A CA 1
ATOM 1609 C C . ASP A 1 244 ? -39.287 13.389 54.716 1.000 102.740 244 ASP A C 1
ATOM 1610 O O . ASP A 1 244 ? -38.135 13.720 55.005 1.000 92.930 244 ASP A O 1
ATOM 1615 N N . GLN A 1 245 ? -39.578 12.292 53.996 1.000 94.990 245 GLN A N 1
ATOM 1616 C CA . GLN A 1 245 ? -38.510 11.430 53.503 1.000 103.040 245 GLN A CA 1
ATOM 1617 C C . GLN A 1 245 ? -38.541 11.215 51.980 1.000 104.800 245 GLN A C 1
ATOM 1618 O O . GLN A 1 245 ? -37.606 10.635 51.435 1.000 99.440 245 GLN A O 1
ATOM 1624 N N . ILE A 1 246 ? -39.585 11.687 51.285 1.000 96.260 246 ILE A N 1
ATOM 1625 C CA . ILE A 1 246 ? -39.649 11.637 49.829 1.000 86.550 246 ILE A CA 1
ATOM 1626 C C . ILE A 1 246 ? -38.801 12.762 49.222 1.000 78.730 246 ILE A C 1
ATOM 1627 O O . ILE A 1 246 ? -38.194 12.608 48.171 1.000 76.480 246 ILE A O 1
ATOM 1632 N N . LEU A 1 247 ? -38.666 13.861 49.946 1.000 75.760 247 LEU A N 1
ATOM 1633 C CA . LEU A 1 247 ? -37.919 14.994 49.454 1.000 76.660 247 LEU A CA 1
ATOM 1634 C C . LEU A 1 247 ? -36.413 14.759 49.410 1.000 78.260 247 LEU A C 1
ATOM 1635 O O . LEU A 1 247 ? -35.783 15.348 48.539 1.000 112.240 247 LEU A O 1
ATOM 1640 N N . PRO A 1 248 ? -35.716 14.037 50.324 1.000 80.920 248 PRO A N 1
ATOM 1641 C CA . PRO A 1 248 ? -34.315 13.715 50.040 1.000 75.110 248 PRO A CA 1
ATOM 1642 C C . PRO A 1 248 ? -34.063 12.762 48.869 1.000 72.600 248 PRO A C 1
ATOM 1643 O O . PRO A 1 248 ? -32.942 12.732 48.353 1.000 56.010 248 PRO A O 1
ATOM 1647 N N . VAL A 1 249 ? -35.083 12.015 48.419 1.000 61.170 249 VAL A N 1
ATOM 1648 C CA . VAL A 1 249 ? -34.819 11.169 47.261 1.000 72.190 249 VAL A CA 1
ATOM 1649 C C . VAL A 1 249 ? -34.912 11.992 45.968 1.000 82.160 249 VAL A C 1
ATOM 1650 O O . VAL A 1 249 ? -34.099 11.828 45.054 1.000 86.660 249 VAL A O 1
ATOM 1654 N N . TYR A 1 250 ? -35.868 12.932 45.940 1.000 75.010 250 TYR A N 1
ATOM 1655 C CA . TYR A 1 250 ? -36.154 13.759 44.783 1.000 63.760 250 TYR A CA 1
ATOM 1656 C C . TYR A 1 250 ? -34.970 14.674 44.509 1.000 58.580 250 TYR A C 1
ATOM 1657 O O . TYR A 1 250 ? -34.610 14.822 43.355 1.000 69.330 250 TYR A O 1
ATOM 1666 N N . ALA A 1 251 ? -34.378 15.246 45.570 1.000 46.940 251 ALA A N 1
ATOM 1667 C CA . ALA A 1 251 ? -33.163 16.036 45.447 1.000 57.890 251 ALA A CA 1
ATOM 1668 C C . ALA A 1 251 ? -32.033 15.200 44.854 1.000 66.490 251 ALA A C 1
ATOM 1669 O O . ALA A 1 251 ? -31.293 15.666 43.983 1.000 68.960 251 ALA A O 1
ATOM 1671 N N . GLU A 1 252 ? -31.917 13.965 45.352 1.000 74.430 252 GLU A N 1
ATOM 1672 C CA . GLU A 1 252 ? -31.003 12.971 44.808 1.000 78.570 252 GLU A CA 1
ATOM 1673 C C . GLU A 1 252 ? -31.334 12.756 43.328 1.000 73.930 252 GLU A C 1
ATOM 1674 O O . GLU A 1 252 ? -30.470 12.921 42.459 1.000 57.560 252 GLU A O 1
ATOM 1680 N N . TYR A 1 253 ? -32.619 12.502 43.047 1.000 64.180 253 TYR A N 1
ATOM 1681 C CA . TYR A 1 253 ? -33.093 12.312 41.688 1.000 51.490 253 TYR A CA 1
ATOM 1682 C C . TYR A 1 253 ? -32.895 13.563 40.834 1.000 56.570 253 TYR A C 1
ATOM 1683 O O . TYR A 1 253 ? -32.776 13.447 39.622 1.000 64.290 253 TYR A O 1
ATOM 1692 N N . GLN A 1 254 ? -32.893 14.754 41.438 1.000 63.240 254 GLN A N 1
ATOM 1693 C CA . GLN A 1 254 ? -32.660 15.982 40.696 1.000 52.400 254 GLN A CA 1
ATOM 1694 C C . GLN A 1 254 ? -31.183 16.053 40.334 1.000 58.390 254 GLN A C 1
ATOM 1695 O O . GLN A 1 254 ? -30.853 16.342 39.186 1.000 67.980 254 GLN A O 1
ATOM 1701 N N . GLN A 1 255 ? -30.310 15.742 41.298 1.000 55.530 255 GLN A N 1
ATOM 1702 C CA . GLN A 1 255 ? -28.905 16.104 41.199 1.000 67.320 255 GLN A CA 1
ATOM 1703 C C . GLN A 1 255 ? -28.235 15.388 40.021 1.000 65.560 255 GLN A C 1
ATOM 1704 O O . GLN A 1 255 ? -27.530 16.013 39.230 1.000 66.480 255 GLN A O 1
ATOM 1710 N N . ARG A 1 256 ? -28.431 14.059 39.973 1.000 54.540 256 ARG A N 1
ATOM 1711 C CA . ARG A 1 256 ? -28.045 13.167 38.900 1.000 68.920 256 ARG A CA 1
ATOM 1712 C C . ARG A 1 256 ? -28.472 13.731 37.546 1.000 71.900 256 ARG A C 1
ATOM 1713 O O . ARG A 1 256 ? -27.664 13.824 36.618 1.000 68.750 256 ARG A O 1
ATOM 1721 N N . SER A 1 257 ? -29.757 14.087 37.453 1.000 66.490 257 SER A N 1
ATOM 1722 C CA . SER A 1 257 ? -30.380 14.481 36.201 1.000 56.940 257 SER A CA 1
ATOM 1723 C C . SER A 1 257 ? -29.616 15.632 35.584 1.000 53.610 257 SER A C 1
ATOM 1724 O O . SER A 1 257 ? -29.254 15.716 34.431 1.000 53.410 257 SER A O 1
ATOM 1727 N N . GLU A 1 258 ? -29.409 16.549 36.417 1.000 50.220 258 GLU A N 1
ATOM 1728 C CA . GLU A 1 258 ? -28.493 17.606 36.264 1.000 54.810 258 GLU A CA 1
ATOM 1729 C C . GLU A 1 258 ? -27.066 17.213 36.033 1.000 55.580 258 GLU A C 1
ATOM 1730 O O . GLU A 1 258 ? -26.502 17.872 35.226 1.000 61.280 258 GLU A O 1
ATOM 1736 N N . LYS A 1 259 ? -26.441 16.216 36.587 1.000 55.450 259 LYS A N 1
ATOM 1737 C CA . LYS A 1 259 ? -25.138 15.844 36.062 1.000 61.100 259 LYS A CA 1
ATOM 1738 C C . LYS A 1 259 ? -25.251 15.372 34.605 1.000 55.230 259 LYS A C 1
ATOM 1739 O O . LYS A 1 259 ? -24.433 15.703 33.735 1.000 52.030 259 LYS A O 1
ATOM 1745 N N . VAL A 1 260 ? -26.324 14.637 34.330 1.000 45.100 260 VAL A N 1
ATOM 1746 C CA . VAL A 1 260 ? -26.525 14.054 33.016 1.000 46.710 260 VAL A CA 1
ATOM 1747 C C . VAL A 1 260 ? -26.615 15.173 31.991 1.000 50.570 260 VAL A C 1
ATOM 1748 O O . VAL A 1 260 ? -25.840 15.197 31.040 1.000 55.170 260 VAL A O 1
ATOM 1752 N N . LEU A 1 261 ? -27.497 16.142 32.262 1.000 53.210 261 LEU A N 1
ATOM 1753 C CA . LEU A 1 261 ? -27.747 17.254 31.367 1.000 45.180 261 LEU A CA 1
ATOM 1754 C C . LEU A 1 261 ? -26.484 18.090 31.179 1.000 42.620 261 LEU A C 1
ATOM 1755 O O . LEU A 1 261 ? -26.187 18.449 30.051 1.000 47.670 261 LEU A O 1
ATOM 1760 N N . THR A 1 262 ? -25.679 18.285 32.227 1.000 40.920 262 THR A N 1
ATOM 1761 C CA . THR A 1 262 ? -24.452 19.055 32.081 1.000 48.790 262 THR A CA 1
ATOM 1762 C C . THR A 1 262 ? -23.494 18.348 31.133 1.000 53.700 262 THR A C 1
ATOM 1763 O O . THR A 1 262 ? -22.941 18.985 30.236 1.000 66.300 262 THR A O 1
ATOM 1767 N N . GLU A 1 263 ? -23.358 17.026 31.303 1.000 51.770 263 GLU A N 1
ATOM 1768 C CA . GLU A 1 263 ? -22.433 16.268 30.480 1.000 51.300 263 GLU A CA 1
ATOM 1769 C C . GLU A 1 263 ? -22.973 16.173 29.053 1.000 54.810 263 GLU A C 1
ATOM 1770 O O . GLU A 1 263 ? -22.223 16.261 28.079 1.000 61.210 263 GLU A O 1
ATOM 1776 N N . TYR A 1 264 ? -24.293 16.062 28.921 1.000 45.870 264 TYR A N 1
ATOM 1777 C CA . TYR A 1 264 ? -24.842 15.900 27.594 1.000 39.780 264 TYR A CA 1
ATOM 1778 C C . TYR A 1 264 ? -24.797 17.233 26.872 1.000 45.200 264 TYR A C 1
ATOM 1779 O O . TYR A 1 264 ? -24.772 17.222 25.659 1.000 51.720 264 TYR A O 1
ATOM 1788 N N . ASN A 1 265 ? -24.720 18.362 27.598 1.000 53.420 265 ASN A N 1
ATOM 1789 C CA . ASN A 1 265 ? -24.516 19.656 26.949 1.000 45.590 265 ASN A CA 1
ATOM 1790 C C . ASN A 1 265 ? -23.063 19.809 26.559 1.000 45.750 265 ASN A C 1
ATOM 1791 O O . ASN A 1 265 ? -22.781 20.481 25.583 1.000 49.530 265 ASN A O 1
ATOM 1796 N N . ASN A 1 266 ? -22.158 19.167 27.299 1.000 47.640 266 ASN A N 1
ATOM 1797 C CA . ASN A 1 266 ? -20.750 19.449 27.089 1.000 51.360 266 ASN A CA 1
ATOM 1798 C C . ASN A 1 266 ? -20.167 18.514 26.038 1.000 50.370 266 ASN A C 1
ATOM 1799 O O . ASN A 1 266 ? -19.338 18.930 25.247 1.000 53.750 266 ASN A O 1
ATOM 1804 N N . LYS A 1 267 ? -20.616 17.258 26.033 1.000 51.790 267 LYS A N 1
ATOM 1805 C CA . LYS A 1 267 ? -19.948 16.220 25.273 1.000 49.510 267 LYS A CA 1
ATOM 1806 C C . LYS A 1 267 ? -20.664 15.963 23.948 1.000 51.350 267 LYS A C 1
ATOM 1807 O O . LYS A 1 267 ? -20.129 15.244 23.118 1.000 62.080 267 LYS A O 1
ATOM 1813 N N . ALA A 1 268 ? -21.866 16.516 23.752 1.000 42.100 268 ALA A N 1
ATOM 1814 C CA . ALA A 1 268 ? -22.541 16.387 22.472 1.000 41.520 268 ALA A CA 1
ATOM 1815 C C . ALA A 1 268 ? -22.308 17.637 21.614 1.000 48.300 268 ALA A C 1
ATOM 1816 O O . ALA A 1 268 ? -23.087 17.932 20.690 1.000 45.610 268 ALA A O 1
ATOM 1818 N N . ALA A 1 269 ? -21.248 18.385 21.947 1.000 42.310 269 ALA A N 1
ATOM 1819 C CA . ALA A 1 269 ? -20.891 19.539 21.144 1.000 43.010 269 ALA A CA 1
ATOM 1820 C C . ALA A 1 269 ? -19.809 19.120 20.159 1.000 43.500 269 ALA A C 1
ATOM 1821 O O . ALA A 1 269 ? -18.644 19.025 20.556 1.000 46.960 269 ALA A O 1
ATOM 1823 N N . LEU A 1 270 ? -20.198 18.902 18.889 1.000 38.170 270 LEU A N 1
ATOM 1824 C CA . LEU A 1 270 ? -19.284 18.303 17.917 1.000 34.600 270 LEU A CA 1
ATOM 1825 C C . LEU A 1 270 ? -18.590 19.387 17.113 1.000 34.890 270 LEU A C 1
ATOM 1826 O O . LEU A 1 270 ? -19.234 20.331 16.666 1.000 38.090 270 LEU A O 1
ATOM 1831 N N . GLU A 1 271 ? -17.288 19.215 16.889 1.000 34.920 271 GLU A N 1
ATOM 1832 C CA . GLU A 1 271 ? -16.548 20.104 16.013 1.000 42.440 271 GLU A CA 1
ATOM 1833 C C . GLU A 1 271 ? -17.027 19.924 14.567 1.000 48.410 271 GLU A C 1
ATOM 1834 O O . GLU A 1 271 ? -17.207 18.810 14.095 1.000 55.240 271 GLU A O 1
ATOM 1840 N N . PRO A 1 272 ? -17.301 21.004 13.811 1.000 49.530 272 PRO A N 1
ATOM 1841 C CA . PRO A 1 272 ? -17.675 20.869 12.406 1.000 48.760 272 PRO A CA 1
ATOM 1842 C C . PRO A 1 272 ? -16.510 20.358 11.561 1.000 45.480 272 PRO A C 1
ATOM 1843 O O . PRO A 1 272 ? -15.359 20.647 11.852 1.000 51.860 272 PRO A O 1
ATOM 1847 N N . VAL A 1 273 ? -16.830 19.596 10.514 1.000 44.560 273 VAL A N 1
ATOM 1848 C CA . VAL A 1 273 ? -15.818 18.983 9.674 1.000 44.960 273 VAL A CA 1
ATOM 1849 C C . VAL A 1 273 ? -15.561 19.901 8.496 1.000 42.420 273 VAL A C 1
ATOM 1850 O O . VAL A 1 273 ? -16.448 20.103 7.673 1.000 40.210 273 VAL A O 1
ATOM 1854 N N . ASN A 1 274 ? -14.340 20.442 8.446 1.000 45.780 274 ASN A N 1
ATOM 1855 C CA . ASN A 1 274 ? -13.951 21.374 7.393 1.000 53.700 274 ASN A CA 1
ATOM 1856 C C . ASN A 1 274 ? -13.008 20.677 6.413 1.000 46.000 274 ASN A C 1
ATOM 1857 O O . ASN A 1 274 ? -11.819 20.560 6.671 1.000 46.200 274 ASN A O 1
ATOM 1862 N N . PRO A 1 275 ? -13.487 20.190 5.253 1.000 41.210 275 PRO A N 1
ATOM 1863 C CA . PRO A 1 275 ? -12.627 19.442 4.330 1.000 40.080 275 PRO A CA 1
ATOM 1864 C C . PRO A 1 275 ? -11.729 20.409 3.569 1.000 42.410 275 PRO A C 1
ATOM 1865 O O . PRO A 1 275 ? -12.097 21.563 3.376 1.000 54.400 275 PRO A O 1
ATOM 1869 N N . PRO A 1 276 ? -10.522 20.001 3.116 1.000 41.250 276 PRO A N 1
ATOM 1870 C CA . PRO A 1 276 ? -9.714 20.844 2.230 1.000 41.870 276 PRO A CA 1
ATOM 1871 C C . PRO A 1 276 ? -10.238 20.808 0.803 1.000 43.300 276 PRO A C 1
ATOM 1872 O O . PRO A 1 276 ? -10.814 19.818 0.382 1.000 51.810 276 PRO A O 1
ATOM 1876 N N . LYS A 1 277 ? -10.082 21.920 0.085 1.000 49.660 277 LYS A N 1
ATOM 1877 C CA . LYS A 1 277 ? -10.409 21.977 -1.331 1.000 52.000 277 LYS A CA 1
ATOM 1878 C C . LYS A 1 277 ? -9.549 20.964 -2.080 1.000 47.110 277 LYS A C 1
ATOM 1879 O O . LYS A 1 277 ? -8.365 20.772 -1.765 1.000 42.770 277 LYS A O 1
ATOM 1885 N N . PRO A 1 278 ? -10.124 20.265 -3.080 1.000 43.610 278 PRO A N 1
ATOM 1886 C CA . PRO A 1 278 ? -9.356 19.287 -3.856 1.000 43.790 278 PRO A CA 1
ATOM 1887 C C . PRO A 1 278 ? -8.300 19.994 -4.694 1.000 38.670 278 PRO A C 1
ATOM 1888 O O . PRO A 1 278 ? -8.553 21.079 -5.212 1.000 40.190 278 PRO A O 1
ATOM 1892 N N . PRO A 1 279 ? -7.090 19.426 -4.817 1.000 37.640 279 PRO A N 1
ATOM 1893 C CA . PRO A 1 279 ? -6.004 20.123 -5.497 1.000 44.700 279 PRO A CA 1
ATOM 1894 C C . PRO A 1 279 ? -6.363 20.255 -6.965 1.000 50.120 279 PRO A C 1
ATOM 1895 O O . PRO A 1 279 ? -7.065 19.401 -7.492 1.000 59.690 279 PRO A O 1
ATOM 1899 N N . PRO A 1 280 ? -5.958 21.339 -7.666 1.000 62.970 280 PRO A N 1
ATOM 1900 C CA . PRO A 1 280 ? -6.314 21.492 -9.083 1.000 56.550 280 PRO A CA 1
ATOM 1901 C C . PRO A 1 280 ? -5.548 20.453 -9.906 1.000 52.840 280 PRO A C 1
ATOM 1902 O O . PRO A 1 280 ? -4.373 20.168 -9.657 1.000 51.950 280 PRO A O 1
ATOM 1906 N N . ALA A 1 281 ? -6.266 19.816 -10.834 1.000 51.020 281 ALA A N 1
ATOM 1907 C CA . ALA A 1 281 ? -5.635 18.873 -11.744 1.000 52.110 281 ALA A CA 1
ATOM 1908 C C . ALA A 1 281 ? -4.709 19.637 -12.678 1.000 53.820 281 ALA A C 1
ATOM 1909 O O . ALA A 1 281 ? -5.026 20.782 -13.015 1.000 48.740 281 ALA A O 1
ATOM 1911 N N . ILE A 1 282 ? -3.621 18.982 -13.122 1.000 50.390 282 ILE A N 1
ATOM 1912 C CA . ILE A 1 282 ? -2.771 19.559 -14.159 1.000 52.360 282 ILE A CA 1
ATOM 1913 C C . ILE A 1 282 ? -3.599 19.907 -15.386 1.000 47.020 282 ILE A C 1
ATOM 1914 O O . ILE A 1 282 ? -4.437 19.109 -15.779 1.000 51.850 282 ILE A O 1
ATOM 1919 N N . LYS A 1 283 ? -3.396 21.115 -15.934 1.000 50.060 283 LYS A N 1
ATOM 1920 C CA . LYS A 1 283 ? -4.096 21.522 -17.147 1.000 52.280 283 LYS A CA 1
ATOM 1921 C C . LYS A 1 283 ? -3.143 21.343 -18.323 1.000 53.690 283 LYS A C 1
ATOM 1922 O O . LYS A 1 283 ? -2.096 21.974 -18.393 1.000 65.900 283 LYS A O 1
ATOM 1928 N N . ILE A 1 284 ? -3.487 20.411 -19.207 1.000 55.200 284 ILE A N 1
ATOM 1929 C CA . ILE A 1 284 ? -2.780 20.246 -20.461 1.000 47.220 284 ILE A CA 1
ATOM 1930 C C . ILE A 1 284 ? -3.756 20.554 -21.585 1.000 54.540 284 ILE A C 1
ATOM 1931 O O . ILE A 1 284 ? -4.745 19.859 -21.760 1.000 58.320 284 ILE A O 1
ATOM 1936 N N . ASP A 1 285 ? -3.477 21.628 -22.325 1.000 64.780 285 ASP A N 1
ATOM 1937 C CA . ASP A 1 285 ? -4.347 22.079 -23.399 1.000 66.400 285 ASP A CA 1
ATOM 1938 C C . ASP A 1 285 ? -4.196 21.151 -24.611 1.000 57.600 285 ASP A C 1
ATOM 1939 O O . ASP A 1 285 ? -3.200 20.423 -24.724 1.000 57.870 285 ASP A O 1
ATOM 1944 N N . PRO A 1 286 ? -5.191 21.105 -25.529 1.000 46.940 286 PRO A N 1
ATOM 1945 C CA . PRO A 1 286 ? -5.058 20.352 -26.783 1.000 57.710 286 PRO A CA 1
ATOM 1946 C C . PRO A 1 286 ? -3.888 20.844 -27.626 1.000 58.960 286 PRO A C 1
ATOM 1947 O O . PRO A 1 286 ? -3.713 22.052 -27.808 1.000 63.200 286 PRO A O 1
ATOM 1951 N 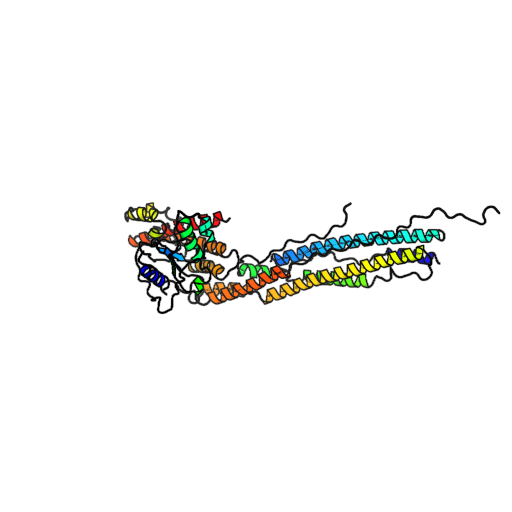N . PRO A 1 287 ? -3.038 19.932 -28.140 1.000 59.230 287 PRO A N 1
ATOM 1952 C CA . PRO A 1 287 ? -1.850 20.321 -28.890 1.000 66.410 287 PRO A CA 1
ATOM 1953 C C . PRO A 1 287 ? -2.283 20.855 -30.255 1.000 65.060 287 PRO A C 1
ATOM 1954 O O . PRO A 1 287 ? -3.413 20.642 -30.692 1.000 65.240 287 PRO A O 1
ATOM 1958 N N . PRO A 1 288 ? -1.409 21.599 -30.962 1.000 69.830 288 PRO A N 1
ATOM 1959 C CA . PRO A 1 288 ? -1.655 21.914 -32.375 1.000 65.430 288 PRO A CA 1
ATOM 1960 C C . PRO A 1 288 ? -1.540 20.629 -33.209 1.000 65.390 288 PRO A C 1
ATOM 1961 O O . PRO A 1 288 ? -0.917 19.654 -32.757 1.000 62.100 288 PRO A O 1
ATOM 1965 N N . PRO A 1 289 ? -2.156 20.581 -34.422 1.000 61.750 289 PRO A N 1
ATOM 1966 C CA . PRO A 1 289 ? -2.100 19.398 -35.283 1.000 53.370 289 PRO A CA 1
ATOM 1967 C C . PRO A 1 289 ? -0.675 18.952 -35.582 1.000 51.490 289 PRO A C 1
ATOM 1968 O O . PRO A 1 289 ? 0.239 19.755 -35.687 1.000 47.920 289 PRO A O 1
ATOM 1972 N N . PRO A 1 290 ? -0.420 17.637 -35.700 1.000 67.450 290 PRO A N 1
ATOM 1973 C CA . PRO A 1 290 ? 0.961 17.158 -35.858 1.000 63.940 290 PRO A CA 1
ATOM 1974 C C . PRO A 1 290 ? 1.416 17.349 -37.306 1.000 71.830 290 PRO A C 1
ATOM 1975 O O . PRO A 1 290 ? 0.657 17.104 -38.249 1.000 65.960 290 PRO A O 1
ATOM 1979 N N . GLN A 1 291 ? 2.648 17.836 -37.472 1.000 72.180 291 GLN A N 1
ATOM 1980 C CA . GLN A 1 291 ? 3.236 17.981 -38.793 1.000 76.910 291 GLN A CA 1
ATOM 1981 C C . GLN A 1 291 ? 3.583 16.604 -39.355 1.000 91.080 291 GLN A C 1
ATOM 1982 O O . GLN A 1 291 ? 4.373 15.877 -38.756 1.000 95.300 291 GLN A O 1
ATOM 1988 N N . GLU A 1 292 ? 2.983 16.258 -40.505 1.000 102.310 292 GLU A N 1
ATOM 1989 C CA . GLU A 1 292 ? 3.299 15.036 -41.223 1.000 105.000 292 GLU A CA 1
ATOM 1990 C C . GLU A 1 292 ? 4.667 15.213 -41.867 1.000 115.170 292 GLU A C 1
ATOM 1991 O O . GLU A 1 292 ? 4.863 16.167 -42.618 1.000 127.100 292 GLU A O 1
ATOM 1997 N N . GLN A 1 293 ? 5.609 14.314 -41.564 1.000 121.070 293 GLN A N 1
ATOM 1998 C CA . GLN A 1 293 ? 6.925 14.453 -42.165 1.000 130.580 293 GLN A CA 1
ATOM 1999 C C . GLN A 1 293 ? 7.106 13.449 -43.293 1.000 137.780 293 GLN A C 1
ATOM 2000 O O . GLN A 1 293 ? 6.145 12.795 -43.702 1.000 125.580 293 GLN A O 1
ATOM 2006 N N . GLY A 1 294 ? 8.354 13.373 -43.784 1.000 145.690 294 GLY A N 1
ATOM 2007 C CA . GLY A 1 294 ? 8.699 12.684 -45.017 1.000 142.340 294 GLY A CA 1
ATOM 2008 C C . GLY A 1 294 ? 8.010 13.332 -46.214 1.000 146.560 294 GLY A C 1
ATOM 2009 O O . GLY A 1 294 ? 8.155 12.879 -47.349 1.000 165.060 294 GLY A O 1
ATOM 2010 N N . LEU A 1 295 ? 7.253 14.398 -45.928 1.000 140.010 295 LEU A N 1
ATOM 2011 C CA . LEU A 1 295 ? 6.513 15.144 -46.929 1.000 129.220 295 LEU A CA 1
ATOM 2012 C C . LEU A 1 295 ? 7.451 16.089 -47.669 1.000 135.520 295 LEU A C 1
ATOM 2013 O O . LEU A 1 295 ? 8.420 16.595 -47.099 1.000 147.400 295 LEU A O 1
ATOM 2018 N N . ILE A 1 296 ? 7.080 16.369 -48.923 1.000 128.700 296 ILE A N 1
ATOM 2019 C CA . ILE A 1 296 ? 7.938 16.991 -49.918 1.000 111.900 296 ILE A CA 1
ATOM 2020 C C . ILE A 1 296 ? 9.112 16.026 -50.170 1.000 118.300 296 ILE A C 1
ATOM 2021 O O . ILE A 1 296 ? 10.170 16.142 -49.552 1.000 111.640 296 ILE A O 1
ATOM 2026 N N . PRO A 1 297 ? 8.941 14.971 -51.018 1.000 127.550 297 PRO A N 1
ATOM 2027 C CA . PRO A 1 297 ? 10.059 14.106 -51.419 1.000 120.810 297 PRO A CA 1
ATOM 2028 C C . PRO A 1 297 ? 11.143 14.891 -52.183 1.000 119.480 297 PRO A C 1
ATOM 2029 O O . PRO A 1 297 ? 11.926 14.270 -52.882 1.000 105.710 297 PRO A O 1
ATOM 2033 N N . GLY B 2 1 ? -29.486 50.831 69.327 1.000 114.700 484 GLY B N 1
ATOM 2034 C CA . GLY B 2 1 ? -28.274 50.519 70.135 1.000 136.930 484 GLY B CA 1
ATOM 2035 C C . GLY B 2 1 ? -28.400 49.192 70.881 1.000 145.890 484 GLY B C 1
ATOM 2036 O O . GLY B 2 1 ? -27.510 48.346 70.806 1.000 130.510 484 GLY B O 1
ATOM 2037 N N . ASP B 2 2 ? -29.516 49.022 71.599 1.000 163.420 485 ASP B N 1
ATOM 2038 C CA . ASP B 2 2 ? -29.745 47.826 72.395 1.000 170.080 485 ASP B CA 1
ATOM 2039 C C . ASP B 2 2 ? -30.487 46.783 71.564 1.000 173.850 485 ASP B C 1
ATOM 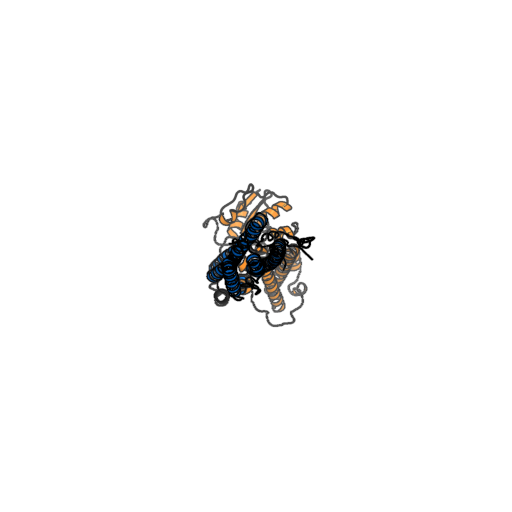2040 O O . ASP B 2 2 ? -30.566 46.909 70.346 1.000 174.960 485 ASP B O 1
ATOM 2045 N N . ALA B 2 3 ? -30.994 45.748 72.252 1.000 171.790 486 ALA B N 1
ATOM 2046 C CA . ALA B 2 3 ? -31.868 44.706 71.719 1.000 164.720 486 ALA B CA 1
ATOM 2047 C C . ALA B 2 3 ? -31.217 43.874 70.604 1.000 159.540 486 ALA B C 1
ATOM 2048 O O . ALA B 2 3 ? -31.910 43.424 69.692 1.000 141.940 486 ALA B O 1
ATOM 2050 N N . LEU B 2 4 ? -29.894 43.646 70.683 1.000 146.990 487 LEU B N 1
ATOM 2051 C CA . LEU B 2 4 ? -29.249 42.553 69.958 1.000 123.390 487 LEU B CA 1
ATOM 2052 C C . LEU B 2 4 ? -29.747 41.222 70.526 1.000 133.890 487 LEU B C 1
ATOM 2053 O O . LEU B 2 4 ? -29.916 40.246 69.794 1.000 129.450 487 LEU B O 1
ATOM 2058 N N . ARG B 2 5 ? -29.971 41.198 71.847 1.000 149.430 488 ARG B N 1
ATOM 2059 C CA . ARG B 2 5 ? -30.460 40.027 72.560 1.000 154.310 488 ARG B CA 1
ATOM 2060 C C . ARG B 2 5 ? -31.894 39.703 72.141 1.000 163.500 488 ARG B C 1
ATOM 2061 O O . ARG B 2 5 ? -32.254 38.533 72.052 1.000 173.850 488 ARG B O 1
ATOM 2069 N N . LEU B 2 6 ? -32.702 40.740 71.874 1.000 162.750 489 LEU B N 1
ATOM 2070 C CA . LEU B 2 6 ? -34.057 40.554 71.368 1.000 164.700 489 LEU B CA 1
ATOM 2071 C C . LEU B 2 6 ? -34.011 40.021 69.933 1.000 177.980 489 LEU B C 1
ATOM 2072 O O . LEU B 2 6 ? -34.871 39.232 69.534 1.000 205.860 489 LEU B O 1
ATOM 2077 N N . ALA B 2 7 ? -32.997 40.445 69.165 1.000 158.300 490 ALA B N 1
ATOM 2078 C CA . ALA B 2 7 ? -32.811 39.954 67.805 1.000 145.140 490 ALA B CA 1
ATOM 2079 C C . ALA B 2 7 ? -32.453 38.466 67.807 1.000 134.190 490 ALA B C 1
ATOM 2080 O O . ALA B 2 7 ? -32.983 37.699 67.002 1.000 111.910 490 ALA B O 1
ATOM 2082 N N . ARG B 2 8 ? -31.580 38.053 68.734 1.000 127.730 491 ARG B N 1
ATOM 2083 C CA . ARG B 2 8 ? -31.231 36.645 68.842 1.000 110.540 491 ARG B CA 1
ATOM 2084 C C . ARG B 2 8 ? -32.361 35.823 69.463 1.000 100.590 491 ARG B C 1
ATOM 2085 O O . ARG B 2 8 ? -32.446 34.624 69.206 1.000 99.180 491 ARG B O 1
ATOM 2093 N N . ARG B 2 9 ? -33.220 36.459 70.271 1.000 106.430 492 ARG B N 1
ATOM 2094 C CA . ARG B 2 9 ? -34.386 35.790 70.836 1.000 117.590 492 ARG B CA 1
ATOM 2095 C C . ARG B 2 9 ? -35.380 35.430 69.732 1.000 115.490 492 ARG B C 1
ATOM 2096 O O . ARG B 2 9 ? -35.844 34.291 69.638 1.000 107.580 492 ARG B O 1
ATOM 2104 N N . ILE B 2 10 ? -35.707 36.414 68.890 1.000 119.740 493 ILE B N 1
ATOM 2105 C CA . ILE B 2 10 ? -36.624 36.160 67.791 1.000 118.310 493 ILE B CA 1
ATOM 2106 C C . ILE B 2 10 ? -35.946 35.290 66.724 1.000 108.210 493 ILE B C 1
ATOM 2107 O O . ILE B 2 10 ? -36.615 34.483 66.076 1.000 102.980 493 ILE B O 1
ATOM 2112 N N . ALA B 2 11 ? -34.611 35.398 66.601 1.000 89.980 494 ALA B N 1
ATOM 2113 C CA . ALA B 2 11 ? -33.822 34.554 65.705 1.000 88.660 494 ALA B CA 1
ATOM 2114 C C . ALA B 2 11 ? -33.811 33.094 66.150 1.000 96.540 494 ALA B C 1
ATOM 2115 O O . ALA B 2 11 ? -33.617 32.206 65.323 1.000 98.730 494 ALA B O 1
ATOM 2117 N N . ALA B 2 12 ? -33.951 32.847 67.458 1.000 103.200 495 ALA B N 1
ATOM 2118 C CA . ALA B 2 12 ? -34.102 31.485 67.944 1.000 96.750 495 ALA B CA 1
ATOM 2119 C C . ALA B 2 12 ? -35.558 31.028 67.811 1.000 99.550 495 ALA B C 1
ATOM 2120 O O . ALA B 2 12 ? -35.822 29.831 67.662 1.000 102.510 495 ALA B O 1
ATOM 2122 N N . ALA B 2 13 ? -36.502 31.982 67.849 1.000 97.770 496 ALA B N 1
ATOM 2123 C CA . ALA B 2 13 ? -37.925 31.659 67.816 1.000 114.060 496 ALA B CA 1
ATOM 2124 C C . ALA B 2 13 ? -38.390 31.237 66.420 1.000 121.760 496 ALA B C 1
ATOM 2125 O O . ALA B 2 13 ? -39.277 30.384 66.310 1.000 108.280 496 ALA B O 1
ATOM 2127 N N . LEU B 2 14 ? -37.814 31.837 65.360 1.000 122.640 497 LEU B N 1
ATOM 2128 C CA . LEU B 2 14 ? -38.122 31.417 63.992 1.000 116.240 497 LEU B CA 1
ATOM 2129 C C . LEU B 2 14 ? -37.553 30.024 63.724 1.000 115.310 497 LEU B C 1
ATOM 2130 O O . LEU B 2 14 ? -38.030 29.321 62.834 1.000 103.440 497 LEU B O 1
ATOM 2135 N N . ASN B 2 15 ? -36.508 29.660 64.477 1.000 116.650 498 ASN B N 1
ATOM 2136 C CA . ASN B 2 15 ? -35.702 28.469 64.258 1.000 107.170 498 ASN B CA 1
ATOM 2137 C C . ASN B 2 15 ? -36.157 27.345 65.193 1.000 113.080 498 ASN B C 1
ATOM 2138 O O . ASN B 2 15 ? -35.340 26.586 65.718 1.000 120.920 498 ASN B O 1
ATOM 2143 N N . ALA B 2 16 ? -37.477 27.259 65.396 1.000 115.310 499 ALA B N 1
ATOM 2144 C CA . ALA B 2 16 ? -38.102 26.255 66.237 1.000 118.850 499 ALA B CA 1
ATOM 2145 C C . ALA B 2 16 ? -38.802 25.232 65.353 1.000 128.950 499 ALA B C 1
ATOM 2146 O O . ALA B 2 16 ? -38.987 25.465 64.161 1.000 128.840 499 ALA B O 1
ATOM 2148 N N . SER B 2 17 ? -39.214 24.117 65.970 1.000 148.410 500 SER B N 1
ATOM 2149 C CA . SER B 2 17 ? -39.819 22.993 65.265 1.000 155.050 500 SER B CA 1
ATOM 2150 C C . SER B 2 17 ? -41.329 23.168 65.094 1.000 167.650 500 SER B C 1
ATOM 2151 O O . SER B 2 17 ? -42.009 22.228 64.676 1.000 156.350 500 SER B O 1
ATOM 2154 N N . ASP B 2 18 ? -41.843 24.369 65.402 1.000 176.200 501 ASP B N 1
ATOM 2155 C CA . ASP B 2 18 ? -43.266 24.652 65.274 1.000 176.330 501 ASP B CA 1
ATOM 2156 C C . ASP B 2 18 ? -43.660 24.729 63.801 1.000 175.710 501 ASP B C 1
ATOM 2157 O O . ASP B 2 18 ? -44.725 24.248 63.422 1.000 174.200 501 ASP B O 1
ATOM 2162 N N . ASN B 2 19 ? -42.793 25.326 62.975 1.000 172.850 502 ASN B N 1
ATOM 2163 C CA . ASN B 2 19 ? -43.143 25.584 61.587 1.000 175.130 502 ASN B CA 1
ATOM 2164 C C . ASN B 2 19 ? -42.032 25.208 60.604 1.000 176.590 502 ASN B C 1
ATOM 2165 O O . ASN B 2 19 ? -42.237 25.302 59.396 1.000 164.980 502 ASN B O 1
ATOM 2170 N N . ASN B 2 20 ? -40.861 24.797 61.108 1.000 179.570 503 ASN B N 1
ATOM 2171 C CA . ASN B 2 20 ? -39.777 24.329 60.251 1.000 173.610 503 ASN B CA 1
ATOM 2172 C C . ASN B 2 20 ? -39.881 22.815 60.087 1.000 166.240 503 ASN B C 1
ATOM 2173 O O . ASN B 2 20 ? -38.955 22.082 60.439 1.000 140.120 503 ASN B O 1
ATOM 2178 N N . ALA B 2 21 ? -41.019 22.373 59.534 1.000 151.520 504 ALA B N 1
ATOM 2179 C CA . ALA B 2 21 ? -41.415 20.975 59.564 1.000 135.860 504 ALA B CA 1
ATOM 2180 C C . ALA B 2 21 ? -41.006 20.285 58.266 1.000 133.330 504 ALA B C 1
ATOM 2181 O O . ALA B 2 21 ? -41.866 19.962 57.448 1.000 129.570 504 ALA B O 1
ATOM 2183 N N . GLY B 2 22 ? -39.687 20.077 58.105 1.000 121.800 505 GLY B N 1
ATOM 2184 C CA . GLY B 2 22 ? -39.125 19.291 57.015 1.000 114.720 505 GLY B CA 1
ATOM 2185 C C . GLY B 2 22 ? -39.318 19.935 55.641 1.000 116.520 505 GLY B C 1
ATOM 2186 O O . GLY B 2 22 ? -39.401 19.253 54.615 1.000 108.720 505 GLY B O 1
ATOM 2187 N N . ASP B 2 23 ? -39.373 21.268 55.626 1.000 113.710 506 ASP B N 1
ATOM 2188 C CA . ASP B 2 23 ? -39.491 22.008 54.380 1.000 90.630 506 ASP B CA 1
ATOM 2189 C C . ASP B 2 23 ? -38.102 22.183 53.775 1.000 90.450 506 ASP B C 1
ATOM 2190 O O . ASP B 2 23 ? -37.252 22.876 54.337 1.000 110.280 506 ASP B O 1
ATOM 2195 N N . TYR B 2 24 ? -37.890 21.531 52.625 1.000 81.570 507 TYR B N 1
ATOM 2196 C CA . TYR B 2 24 ? -36.584 21.462 51.983 1.000 75.260 507 TYR B CA 1
ATOM 2197 C C . TYR B 2 24 ? -36.180 22.852 51.507 1.000 64.410 507 TYR B C 1
ATOM 2198 O O . TYR B 2 24 ? -36.872 23.420 50.677 1.000 73.950 507 TYR B O 1
ATOM 2207 N N . GLY B 2 25 ? -35.076 23.393 52.026 1.000 59.440 508 GLY B N 1
ATOM 2208 C CA . GLY B 2 25 ? -34.598 24.686 51.571 1.000 60.730 508 GLY B CA 1
ATOM 2209 C C . GLY B 2 25 ? -35.143 25.853 52.383 1.000 79.940 508 GLY B C 1
ATOM 2210 O O . GLY B 2 25 ? -34.645 26.960 52.208 1.000 100.330 508 GLY B O 1
ATOM 2211 N N . PHE B 2 26 ? -36.135 25.612 53.259 1.000 76.440 509 PHE B N 1
ATOM 2212 C CA . PHE B 2 26 ? -36.604 26.655 54.161 1.000 73.480 509 PHE B CA 1
ATOM 2213 C C . PHE B 2 26 ? -35.539 26.949 55.209 1.000 73.350 509 PHE B C 1
ATOM 2214 O O . PHE B 2 26 ? -35.049 26.029 55.841 1.000 87.070 509 PHE B O 1
ATOM 2222 N N . PHE B 2 27 ? -35.158 28.220 55.348 1.000 64.200 510 PHE B N 1
ATOM 2223 C CA . PHE B 2 27 ? -34.509 28.706 56.546 1.000 60.460 510 PHE B CA 1
ATOM 2224 C C . PHE B 2 27 ? -34.822 30.185 56.689 1.000 73.290 510 PHE B C 1
ATOM 2225 O O . PHE B 2 27 ? -35.233 30.813 55.717 1.000 79.040 510 PHE B O 1
ATOM 2233 N N . TRP B 2 28 ? -34.647 30.713 57.911 1.000 64.940 511 TRP B N 1
ATOM 2234 C CA . TRP B 2 28 ? -34.785 32.135 58.183 1.000 59.600 511 TRP B CA 1
ATOM 2235 C C . TRP B 2 28 ? -33.405 32.761 58.325 1.000 65.030 511 TRP B C 1
ATOM 2236 O O . TRP B 2 28 ? -32.423 32.078 58.595 1.000 76.240 511 TRP B O 1
ATOM 2247 N N . ILE B 2 29 ? -33.349 34.078 58.138 1.000 66.750 512 ILE B N 1
ATOM 2248 C CA . ILE B 2 29 ? -32.162 34.870 58.427 1.000 77.190 512 ILE B CA 1
ATOM 2249 C C . ILE B 2 29 ? -32.654 36.134 59.122 1.000 104.380 512 ILE B C 1
ATOM 2250 O O . ILE B 2 29 ? -33.530 36.829 58.606 1.000 140.870 512 ILE B O 1
ATOM 2255 N N . THR B 2 30 ? -32.096 36.402 60.307 1.000 113.370 513 THR B N 1
ATOM 2256 C CA . THR B 2 30 ? -32.399 37.593 61.089 1.000 99.720 513 THR B CA 1
ATOM 2257 C C . THR B 2 30 ? -31.177 38.511 61.073 1.000 100.030 513 THR B C 1
ATOM 2258 O O . THR B 2 30 ? -30.042 38.038 61.034 1.000 93.310 513 THR B O 1
ATOM 2262 N N . ALA B 2 31 ? -31.423 39.826 61.076 1.000 109.240 514 ALA B N 1
ATOM 2263 C CA . ALA B 2 31 ? -30.365 40.821 60.987 1.000 118.010 514 ALA B CA 1
ATOM 2264 C C . ALA B 2 31 ? -30.786 42.087 61.735 1.000 122.850 514 ALA B C 1
ATOM 2265 O O . ALA B 2 31 ? -31.971 42.394 61.844 1.000 112.430 514 ALA B O 1
ATOM 2267 N N . VAL B 2 32 ? -29.806 42.823 62.265 1.000 127.270 515 VAL B N 1
ATOM 2268 C CA . VAL B 2 32 ? -30.088 44.105 62.893 1.000 114.960 515 VAL B CA 1
ATOM 2269 C C . VAL B 2 32 ? -29.038 45.113 62.425 1.000 116.360 515 VAL B C 1
ATOM 2270 O O . VAL B 2 32 ? -27.919 44.734 62.070 1.000 108.470 515 VAL B O 1
ATOM 2274 N N . THR B 2 33 ? -29.425 46.396 62.411 1.000 123.520 516 THR B N 1
ATOM 2275 C CA . THR B 2 33 ? -28.602 47.470 61.870 1.000 135.430 516 THR B CA 1
ATOM 2276 C C . THR B 2 33 ? -27.905 48.210 63.009 1.000 148.940 516 THR B C 1
ATOM 2277 O O . THR B 2 33 ? -27.993 47.810 64.169 1.000 170.050 516 THR B O 1
ATOM 2281 N N . THR B 2 34 ? -27.238 49.319 62.672 1.000 143.010 517 THR B N 1
ATOM 2282 C CA . THR B 2 34 ? -26.647 50.182 63.682 1.000 134.640 517 THR B CA 1
ATOM 2283 C C . THR B 2 34 ? -27.706 51.063 64.346 1.000 148.830 517 THR B C 1
ATOM 2284 O O . THR B 2 34 ? -27.471 51.571 65.440 1.000 162.170 517 THR B O 1
ATOM 2288 N N . ASP B 2 35 ? -28.861 51.243 63.691 1.000 164.490 518 ASP B N 1
ATOM 2289 C CA . ASP B 2 35 ? -29.972 51.995 64.263 1.000 163.050 518 ASP B CA 1
ATOM 2290 C C . ASP B 2 35 ? -30.676 51.174 65.346 1.000 162.990 518 ASP B C 1
ATOM 2291 O O . ASP B 2 35 ? -31.189 51.721 66.322 1.000 163.330 518 ASP B O 1
ATOM 2296 N N . GLY B 2 36 ? -30.703 49.850 65.159 1.000 156.810 519 GLY B N 1
ATOM 2297 C CA . GLY B 2 36 ? -31.439 48.958 66.039 1.000 140.720 519 GLY B CA 1
ATOM 2298 C C . GLY B 2 36 ? -32.647 48.321 65.357 1.000 141.320 519 GLY B C 1
ATOM 2299 O O . GLY B 2 36 ? -33.440 47.653 66.018 1.000 137.000 519 GLY B O 1
ATOM 2300 N N . SER B 2 37 ? -32.774 48.513 64.038 1.000 134.310 520 SER B N 1
ATOM 2301 C CA . SER B 2 37 ? -33.925 48.016 63.298 1.000 123.080 520 SER B CA 1
ATOM 2302 C C . SER B 2 37 ? -33.740 46.534 62.962 1.000 118.730 520 SER B C 1
ATOM 2303 O O . SER B 2 37 ? -32.713 46.146 62.403 1.000 108.860 520 SER B O 1
ATOM 2306 N N . ILE B 2 38 ? -34.751 45.717 63.294 1.000 116.200 521 ILE B N 1
ATOM 2307 C CA . ILE B 2 38 ? -34.706 44.276 63.077 1.000 126.590 521 ILE B CA 1
ATOM 2308 C C . ILE B 2 38 ? -35.336 43.939 61.723 1.000 117.750 521 ILE B C 1
ATOM 2309 O O . ILE B 2 38 ? -36.457 44.359 61.437 1.000 93.390 521 ILE B O 1
ATOM 2314 N N . VAL B 2 39 ? -34.615 43.158 60.902 1.000 116.960 522 VAL B N 1
ATOM 2315 C CA . VAL B 2 39 ? -35.103 42.718 59.598 1.000 98.940 522 VAL B CA 1
ATOM 2316 C C . VAL B 2 39 ? -34.920 41.201 59.442 1.000 89.360 522 VAL B C 1
ATOM 2317 O O . VAL B 2 39 ? -33.856 40.655 59.732 1.000 78.710 522 VAL B O 1
ATOM 2321 N N . VAL B 2 40 ? -35.980 40.513 58.998 1.000 86.570 523 VAL B N 1
ATOM 2322 C CA . VAL B 2 40 ? -35.935 39.073 58.754 1.000 96.130 523 VAL B CA 1
ATOM 2323 C C . VAL B 2 40 ? -36.207 38.784 57.272 1.000 102.070 523 VAL B C 1
ATOM 2324 O O . VAL B 2 40 ? -36.776 39.613 56.562 1.000 95.460 523 VAL B O 1
ATOM 2328 N N . ALA B 2 41 ? -35.807 37.587 56.820 1.000 101.510 524 ALA B N 1
ATOM 2329 C CA . ALA B 2 41 ? -36.103 37.094 55.480 1.000 90.410 524 ALA B CA 1
ATOM 2330 C C . ALA B 2 41 ? -36.042 35.568 55.469 1.000 74.810 524 ALA B C 1
ATOM 2331 O O . ALA B 2 41 ? -35.140 34.975 56.048 1.000 81.090 524 ALA B O 1
ATOM 2333 N N . ASN B 2 42 ? -37.006 34.938 54.800 1.000 66.190 525 ASN B N 1
ATOM 2334 C CA . ASN B 2 42 ? -36.953 33.502 54.585 1.000 67.690 525 ASN B CA 1
ATOM 2335 C C . ASN B 2 42 ? -36.527 33.192 53.149 1.000 74.020 525 ASN B C 1
ATOM 2336 O O . ASN B 2 42 ? -36.184 34.077 52.379 1.000 92.110 525 ASN B O 1
ATOM 2341 N N . SER B 2 43 ? -36.569 31.912 52.787 1.000 70.620 526 SER B N 1
ATOM 2342 C CA . SER B 2 43 ? -36.053 31.455 51.514 1.000 66.080 526 SER B CA 1
ATOM 2343 C C . SER B 2 43 ? -37.161 30.833 50.669 1.000 65.310 526 SER B C 1
ATOM 2344 O O . SER B 2 43 ? -36.865 30.194 49.665 1.000 66.190 526 SER B O 1
ATOM 2347 N N . TYR B 2 44 ? -38.421 31.004 51.071 1.000 54.870 527 TYR B N 1
ATOM 2348 C CA . TYR B 2 44 ? -39.528 30.582 50.228 1.000 61.660 527 TYR B CA 1
ATOM 2349 C C . TYR B 2 44 ? -40.283 31.795 49.697 1.000 71.300 527 TYR B C 1
ATOM 2350 O O . TYR B 2 44 ? -41.144 32.348 50.371 1.000 84.750 527 TYR B O 1
ATOM 2359 N N . GLY B 2 45 ? -39.950 32.205 48.474 1.000 74.020 528 GLY B N 1
ATOM 2360 C CA . GLY B 2 45 ? -40.762 33.172 47.762 1.000 53.930 528 GLY B CA 1
ATOM 2361 C C . GLY B 2 45 ? -40.623 34.582 48.314 1.000 63.310 528 GLY B C 1
ATOM 2362 O O . GLY B 2 45 ? -39.586 34.955 48.867 1.000 80.580 528 GLY B O 1
ATOM 2363 N N . LEU B 2 46 ? -41.701 35.360 48.149 1.000 64.600 529 LEU B N 1
ATOM 2364 C CA . LEU B 2 46 ? -41.677 36.774 48.502 1.000 63.400 529 LEU B CA 1
ATOM 2365 C C . LEU B 2 46 ? -42.831 37.063 49.453 1.000 67.970 529 LEU B C 1
ATOM 2366 O O . LEU B 2 46 ? -43.960 36.613 49.184 1.000 63.370 529 LEU B O 1
ATOM 2371 N N . ALA B 2 47 ? -42.509 37.802 50.541 1.000 63.270 530 ALA B N 1
ATOM 2372 C CA . ALA B 2 47 ? -43.457 38.261 51.556 1.000 71.970 530 ALA B CA 1
ATOM 2373 C C . ALA B 2 47 ? -44.200 37.088 52.203 1.000 77.700 530 ALA B C 1
ATOM 2374 O O . ALA B 2 47 ? -45.380 37.206 52.560 1.000 72.980 530 ALA B O 1
ATOM 2376 N N . TYR B 2 48 ? -43.515 35.945 52.345 1.000 75.290 531 TYR B N 1
ATOM 2377 C CA . TYR B 2 48 ? -44.154 34.776 52.923 1.000 77.900 531 TYR B CA 1
ATOM 2378 C C . TYR B 2 48 ? -43.886 34.741 54.425 1.000 78.610 531 TYR B C 1
ATOM 2379 O O . TYR B 2 48 ? -42.735 34.732 54.860 1.000 70.500 531 TYR B O 1
ATOM 2388 N N . ILE B 2 49 ? -44.961 34.770 55.215 1.000 86.050 532 ILE B N 1
ATOM 2389 C CA . ILE B 2 49 ? -44.868 34.404 56.619 1.000 78.870 532 ILE B CA 1
ATOM 2390 C C . ILE B 2 49 ? -45.801 33.217 56.757 1.000 70.610 532 ILE B C 1
ATOM 2391 O O . ILE B 2 49 ? -46.815 33.209 56.070 1.000 64.430 532 ILE B O 1
ATOM 2396 N N . PRO B 2 50 ? -45.438 32.130 57.479 1.000 72.850 533 PRO B N 1
ATOM 2397 C CA . PRO B 2 50 ? -46.314 30.949 57.552 1.000 78.330 533 PRO B CA 1
ATOM 2398 C C . PRO B 2 50 ? -47.662 31.185 58.224 1.000 80.230 533 PRO B C 1
ATOM 2399 O O . PRO B 2 50 ? -47.857 32.212 58.859 1.000 87.580 533 PRO B O 1
ATOM 2403 N N . ASP B 2 51 ? -48.575 30.218 58.070 1.000 86.800 534 ASP B N 1
ATOM 2404 C CA . ASP B 2 51 ? -49.963 30.359 58.497 1.000 100.470 534 ASP B CA 1
ATOM 2405 C C . ASP B 2 51 ? -50.059 30.451 60.019 1.000 102.930 534 ASP B C 1
ATOM 2406 O O . ASP B 2 51 ? -49.499 29.622 60.728 1.000 121.100 534 ASP B O 1
ATOM 2411 N N . GLY B 2 52 ? -50.795 31.463 60.494 1.000 105.180 535 GLY B N 1
ATOM 2412 C CA . GLY B 2 52 ? -51.037 31.688 61.907 1.000 103.410 535 GLY B CA 1
ATOM 2413 C C . GLY B 2 52 ? -49.756 32.020 62.667 1.000 103.500 535 GLY B C 1
ATOM 2414 O O . GLY B 2 52 ? -49.568 31.556 63.788 1.000 132.640 535 GLY B O 1
ATOM 2415 N N . MET B 2 53 ? -48.892 32.843 62.067 1.000 84.120 536 MET B N 1
ATOM 2416 C CA . MET B 2 53 ? -47.632 33.199 62.697 1.000 86.880 536 MET B CA 1
ATOM 2417 C C . MET B 2 53 ? -47.537 34.717 62.840 1.000 96.770 536 MET B C 1
ATOM 2418 O O . MET B 2 53 ? -47.935 35.458 61.940 1.000 102.240 536 MET B O 1
ATOM 2423 N N . GLU B 2 54 ? -47.006 35.167 63.985 1.000 104.200 537 GLU B N 1
ATOM 2424 C CA . GLU B 2 54 ? -46.958 36.582 64.321 1.000 107.490 537 GLU B CA 1
ATOM 2425 C C . GLU B 2 54 ? -45.513 37.046 64.486 1.000 108.560 537 GLU B C 1
ATOM 2426 O O . GLU B 2 54 ? -44.640 36.263 64.858 1.000 111.720 537 GLU B O 1
ATOM 2432 N N . LEU B 2 55 ? -45.285 38.336 64.206 1.000 104.320 538 LEU B N 1
ATOM 2433 C CA . LEU B 2 55 ? -43.978 38.962 64.322 1.000 117.390 538 LEU B CA 1
ATOM 2434 C C . LEU B 2 55 ? -44.061 40.142 65.288 1.000 119.620 538 LEU B C 1
ATOM 2435 O O . LEU B 2 55 ? -45.085 40.820 65.357 1.000 107.330 538 LEU B O 1
ATOM 2440 N N . PRO B 2 56 ? -43.002 40.398 66.086 1.000 125.330 539 PRO B N 1
ATOM 2441 C CA . PRO B 2 56 ? -42.975 41.556 66.980 1.000 132.590 539 PRO B CA 1
ATOM 2442 C C . PRO B 2 56 ? -42.995 42.916 66.280 1.000 130.940 539 PRO B C 1
ATOM 2443 O O . PRO B 2 56 ? -42.834 43.013 65.067 1.000 136.400 539 PRO B O 1
ATOM 2447 N N . ASN B 2 57 ? -43.155 43.968 67.088 1.000 131.860 540 ASN B N 1
ATOM 2448 C CA . ASN B 2 57 ? -43.584 45.282 66.635 1.000 122.820 540 ASN B CA 1
ATOM 2449 C C . ASN B 2 57 ? -42.489 46.030 65.878 1.000 116.660 540 ASN B C 1
ATOM 2450 O O . ASN B 2 57 ? -42.789 46.959 65.134 1.000 117.510 540 ASN B O 1
ATOM 2455 N N . LYS B 2 58 ? -41.227 45.642 66.076 1.000 114.370 541 LYS B N 1
ATOM 2456 C CA . LYS B 2 58 ? -40.123 46.361 65.459 1.000 125.250 541 LYS B CA 1
ATOM 2457 C C . LYS B 2 58 ? -39.714 45.714 64.135 1.000 132.480 541 LYS B C 1
ATOM 2458 O O . LYS B 2 58 ? -38.983 46.324 63.355 1.000 136.000 541 LYS B O 1
ATOM 2464 N N . VAL B 2 59 ? -40.191 44.487 63.890 1.000 134.340 542 VAL B N 1
ATOM 2465 C CA . VAL B 2 59 ? -39.652 43.626 62.846 1.000 131.750 542 VAL B CA 1
ATOM 2466 C C . VAL B 2 59 ? -40.201 44.050 61.485 1.000 128.030 542 VAL B C 1
ATOM 2467 O O . VAL B 2 59 ? -41.413 44.142 61.303 1.000 108.640 542 VAL B O 1
ATOM 2471 N N . TYR B 2 60 ? -39.282 44.302 60.544 1.000 127.840 543 TYR B N 1
ATOM 2472 C CA . TYR B 2 60 ? -39.618 44.505 59.142 1.000 125.500 543 TYR B CA 1
ATOM 2473 C C . TYR B 2 60 ? -39.237 43.250 58.352 1.000 116.610 543 TYR B C 1
ATOM 2474 O O . TYR B 2 60 ? -38.197 42.642 58.611 1.000 99.140 543 TYR B O 1
ATOM 2483 N N . LEU B 2 61 ? -40.091 42.853 57.398 1.000 102.600 544 LEU B N 1
ATOM 2484 C CA . LEU B 2 61 ? -39.781 41.754 56.491 1.000 80.250 544 LEU B CA 1
ATOM 2485 C C . LEU B 2 61 ? -39.046 42.311 55.272 1.000 75.670 544 LEU B C 1
ATOM 2486 O O . LEU B 2 61 ? -39.451 43.318 54.702 1.000 84.770 544 LEU B O 1
ATOM 2491 N N . ALA B 2 62 ? -37.945 41.661 54.886 1.000 79.310 545 ALA B N 1
ATOM 2492 C CA . ALA B 2 62 ? -37.048 42.191 53.863 1.000 74.150 545 ALA B CA 1
ATOM 2493 C C . ALA B 2 62 ? -37.703 42.150 52.485 1.000 71.640 545 ALA B C 1
ATOM 2494 O O . ALA B 2 62 ? -37.545 43.078 51.709 1.000 67.570 545 ALA B O 1
ATOM 2496 N N . SER B 2 63 ? -38.438 41.073 52.187 1.000 73.420 546 SER B N 1
ATOM 2497 C CA . SER B 2 63 ? -39.038 40.870 50.880 1.000 70.020 546 SER B CA 1
ATOM 2498 C C . SER B 2 63 ? -40.429 41.504 50.793 1.000 72.960 546 SER B C 1
ATOM 2499 O O . SER B 2 63 ? -41.231 41.116 49.950 1.000 79.420 546 SER B O 1
ATOM 2502 N N . ALA B 2 64 ? -40.722 42.482 51.659 1.000 79.810 547 ALA B N 1
ATOM 2503 C CA . ALA B 2 64 ? -42.082 43.004 51.779 1.000 78.470 547 ALA B CA 1
ATOM 2504 C C . ALA B 2 64 ? -42.103 44.532 51.841 1.000 75.850 547 ALA B C 1
ATOM 2505 O O . ALA B 2 64 ? -43.134 45.114 52.134 1.000 68.660 547 ALA B O 1
ATOM 2507 N N . ASP B 2 65 ? -40.981 45.172 51.511 1.000 76.760 548 ASP B N 1
ATOM 2508 C CA . ASP B 2 65 ? -40.797 46.610 51.596 1.000 73.480 548 ASP B CA 1
ATOM 2509 C C . ASP B 2 65 ? -41.264 47.305 50.313 1.000 83.130 548 ASP B C 1
ATOM 2510 O O . ASP B 2 65 ? -41.261 46.708 49.245 1.000 95.940 548 ASP B O 1
ATOM 2515 N N . HIS B 2 66 ? -41.663 48.579 50.410 1.000 83.340 549 HIS B N 1
ATOM 2516 C CA . HIS B 2 66 ? -42.123 49.306 49.237 1.000 76.590 549 HIS B CA 1
ATOM 2517 C C . HIS B 2 66 ? -41.087 50.326 48.751 1.000 70.990 549 HIS B C 1
ATOM 2518 O O . HIS B 2 66 ? -41.200 50.839 47.646 1.000 62.560 549 HIS B O 1
ATOM 2525 N N . ALA B 2 67 ? -40.076 50.628 49.570 1.000 66.570 550 ALA B N 1
ATOM 2526 C CA . ALA B 2 67 ? -39.035 51.588 49.208 1.000 80.350 550 ALA B CA 1
ATOM 2527 C C . ALA B 2 67 ? -37.939 50.948 48.352 1.000 89.990 550 ALA B C 1
ATOM 2528 O O . ALA B 2 67 ? -36.924 51.579 48.016 1.000 71.940 550 ALA B O 1
ATOM 2530 N N . ILE B 2 68 ? -38.135 49.669 48.030 1.000 92.750 551 ILE B N 1
ATOM 2531 C CA . ILE B 2 68 ? -37.124 48.854 47.385 1.000 82.560 551 ILE B CA 1
ATOM 2532 C C . ILE B 2 68 ? -37.669 48.496 46.007 1.000 75.310 551 ILE B C 1
ATOM 2533 O O . ILE B 2 68 ? -38.864 48.202 45.908 1.000 67.450 551 ILE B O 1
ATOM 2538 N N . PRO B 2 69 ? -36.877 48.579 44.906 1.000 60.740 552 PRO B N 1
ATOM 2539 C CA . PRO B 2 69 ? -37.381 48.152 43.602 1.000 55.700 552 PRO B CA 1
ATOM 2540 C C . PRO B 2 69 ? -37.747 46.669 43.591 1.000 56.770 552 PRO B C 1
ATOM 2541 O O . PRO B 2 69 ? -37.072 45.853 44.214 1.000 75.400 552 PRO B O 1
ATOM 2545 N N . VAL B 2 70 ? -38.824 46.337 42.872 1.000 55.290 553 VAL B N 1
ATOM 2546 C CA . VAL B 2 70 ? -39.339 44.982 42.771 1.000 58.480 553 VAL B CA 1
ATOM 2547 C C . VAL B 2 70 ? -38.332 44.077 42.067 1.000 66.130 553 VAL B C 1
ATOM 2548 O O . VAL B 2 70 ? -38.287 42.890 42.361 1.000 84.510 553 VAL B O 1
ATOM 2552 N N . ASP B 2 71 ? -37.506 44.639 41.179 1.000 68.100 554 ASP B N 1
ATOM 2553 C CA . ASP B 2 71 ? -36.518 43.859 40.444 1.000 77.120 554 ASP B CA 1
ATOM 2554 C C . ASP B 2 71 ? -35.380 43.411 41.362 1.000 68.820 554 ASP B C 1
ATOM 2555 O O . ASP B 2 71 ? -34.893 42.294 41.234 1.000 76.840 554 ASP B O 1
ATOM 2560 N N . GLU B 2 72 ? -34.994 44.245 42.327 1.000 72.290 555 GLU B N 1
ATOM 2561 C CA . GLU B 2 72 ? -33.980 43.807 43.271 1.000 73.560 555 GLU B CA 1
ATOM 2562 C C . GLU B 2 72 ? -34.591 43.034 44.427 1.000 67.110 555 GLU B C 1
ATOM 2563 O O . GLU B 2 72 ? -33.858 42.480 45.227 1.000 75.370 555 GLU B O 1
ATOM 2569 N N . ILE B 2 73 ? -35.919 42.984 44.515 1.000 76.530 556 ILE B N 1
ATOM 2570 C CA . ILE B 2 73 ? -36.579 42.035 45.404 1.000 75.440 556 ILE B CA 1
ATOM 2571 C C . ILE B 2 73 ? -36.503 40.640 44.785 1.000 71.800 556 ILE B C 1
ATOM 2572 O O . ILE B 2 73 ? -36.127 39.679 45.446 1.000 86.460 556 ILE B O 1
ATOM 2577 N N . ALA B 2 74 ? -36.850 40.549 43.502 1.000 75.270 557 ALA B N 1
ATOM 2578 C CA . ALA B 2 74 ? -36.897 39.276 42.809 1.000 70.570 557 ALA B CA 1
ATOM 2579 C C . ALA B 2 74 ? -35.492 38.726 42.615 1.000 65.120 557 ALA B C 1
ATOM 2580 O O . ALA B 2 74 ? -35.338 37.514 42.505 1.000 71.640 557 ALA B O 1
ATOM 2582 N N . ARG B 2 75 ? -34.489 39.612 42.573 1.000 61.650 558 ARG B N 1
ATOM 2583 C CA . ARG B 2 75 ? -33.110 39.173 42.422 1.000 62.590 558 ARG B CA 1
ATOM 2584 C C . ARG B 2 75 ? -32.684 38.415 43.679 1.000 68.910 558 ARG B C 1
ATOM 2585 O O . ARG B 2 75 ? -31.928 37.449 43.605 1.000 79.170 558 ARG B O 1
ATOM 2593 N N . CYS B 2 76 ? -33.195 38.839 44.840 1.000 68.530 559 CYS B N 1
ATOM 2594 C CA . CYS B 2 76 ? -32.814 38.251 46.113 1.000 59.870 559 CYS B CA 1
ATOM 2595 C C . CYS B 2 76 ? -33.764 37.132 46.556 1.000 59.140 559 CYS B C 1
ATOM 2596 O O . CYS B 2 76 ? -33.696 36.693 47.694 1.000 62.620 559 CYS B O 1
ATOM 2599 N N . ALA B 2 77 ? -34.640 36.647 45.667 1.000 62.990 560 ALA B N 1
ATOM 2600 C CA . ALA B 2 77 ? -35.611 35.611 46.002 1.000 54.570 560 ALA B CA 1
ATOM 2601 C C . ALA B 2 77 ? -34.904 34.289 46.297 1.000 62.700 560 ALA B C 1
ATOM 2602 O O . ALA B 2 77 ? -33.996 33.868 45.577 1.000 74.380 560 ALA B O 1
ATOM 2604 N N . THR B 2 78 ? -35.367 33.645 47.371 1.000 67.540 561 THR B N 1
ATOM 2605 C CA . THR B 2 78 ? -34.894 32.380 47.937 1.000 68.160 561 THR B CA 1
ATOM 2606 C C . THR B 2 78 ? -33.485 32.468 48.542 1.000 67.280 561 THR B C 1
ATOM 2607 O O . THR B 2 78 ? -32.960 31.460 48.997 1.000 61.440 561 THR B O 1
ATOM 2611 N N . TYR B 2 79 ? -32.856 33.649 48.521 1.000 69.800 562 TYR B N 1
ATOM 2612 C CA . TYR B 2 79 ? -31.512 33.841 49.053 1.000 73.700 562 TYR B CA 1
ATOM 2613 C C . TYR B 2 79 ? -31.603 34.904 50.148 1.000 74.610 562 TYR B C 1
ATOM 2614 O O . TYR B 2 79 ? -31.413 36.087 49.863 1.000 85.430 562 TYR B O 1
ATOM 2623 N N . PRO B 2 80 ? -31.919 34.543 51.416 1.000 70.200 563 PRO B N 1
ATOM 2624 C CA . PRO B 2 80 ? -32.383 35.516 52.408 1.000 71.540 563 PRO B CA 1
ATOM 2625 C C . PRO B 2 80 ? -31.286 36.411 52.974 1.000 70.300 563 PRO B C 1
ATOM 2626 O O . PRO B 2 80 ? -31.566 37.509 53.452 1.000 88.120 563 PRO B O 1
ATOM 2630 N N . VAL B 2 81 ? -30.045 35.931 52.910 1.000 69.000 564 VAL B N 1
ATOM 2631 C CA . VAL B 2 81 ? -28.884 36.717 53.295 1.000 81.580 564 VAL B CA 1
ATOM 2632 C C . VAL B 2 81 ? -28.773 37.971 52.429 1.000 87.340 564 VAL B C 1
ATOM 2633 O O . VAL B 2 81 ? -28.704 39.088 52.955 1.000 87.310 564 VAL B O 1
ATOM 2637 N N . LEU B 2 82 ? -28.773 37.757 51.099 1.000 94.590 565 LEU B N 1
ATOM 2638 C CA . LEU B 2 82 ? -28.730 38.810 50.090 1.000 88.950 565 LEU B CA 1
ATOM 2639 C C . LEU B 2 82 ? -29.937 39.747 50.227 1.000 82.830 565 LEU B C 1
ATOM 2640 O O . LEU B 2 82 ? -29.830 40.935 49.919 1.000 85.500 565 LEU B O 1
ATOM 2645 N N . ALA B 2 83 ? -31.077 39.217 50.697 1.000 73.470 566 ALA B N 1
ATOM 2646 C CA . ALA B 2 83 ? -32.300 40.001 50.871 1.000 87.430 566 ALA B CA 1
ATOM 2647 C C . ALA B 2 83 ? -32.147 41.049 51.977 1.000 102.960 566 ALA B C 1
ATOM 2648 O O . ALA B 2 83 ? -32.505 42.215 51.787 1.000 109.690 566 ALA B O 1
ATOM 2650 N N . VAL B 2 84 ? -31.625 40.639 53.143 1.000 117.690 567 VAL B N 1
ATOM 2651 C CA . VAL B 2 84 ? -31.485 41.575 54.253 1.000 103.940 567 VAL B CA 1
ATOM 2652 C C . VAL B 2 84 ? -30.354 42.578 53.973 1.000 101.990 567 VAL B C 1
ATOM 2653 O O . VAL B 2 84 ? -30.445 43.747 54.355 1.000 112.880 567 VAL B O 1
ATOM 2657 N N . GLN B 2 85 ? -29.320 42.133 53.247 1.000 92.310 568 GLN B N 1
ATOM 2658 C CA . GLN B 2 85 ? -28.303 43.016 52.695 1.000 99.380 568 GLN B CA 1
ATOM 2659 C C . GLN B 2 85 ? -28.884 44.092 51.769 1.000 108.350 568 GLN B C 1
ATOM 2660 O O . GLN B 2 85 ? -28.509 45.260 51.878 1.000 115.640 568 GLN B O 1
ATOM 2666 N N . ALA B 2 86 ? -29.772 43.717 50.836 1.000 109.540 569 ALA B N 1
ATOM 2667 C CA . ALA B 2 86 ? -30.311 44.691 49.893 1.000 111.900 569 ALA B CA 1
ATOM 2668 C C . ALA B 2 86 ? -31.279 45.651 50.585 1.000 118.840 569 ALA B C 1
ATOM 2669 O O . ALA B 2 86 ? -31.386 46.815 50.180 1.000 149.570 569 ALA B O 1
ATOM 2671 N N . TRP B 2 87 ? -31.970 45.153 51.627 1.000 110.580 570 TRP B N 1
ATOM 2672 C CA . TRP B 2 87 ? -32.844 45.957 52.480 1.000 108.170 570 TRP B CA 1
ATOM 2673 C C . TRP B 2 87 ? -32.055 47.054 53.199 1.000 109.810 570 TRP B C 1
ATOM 2674 O O . TRP B 2 87 ? -32.472 48.213 53.235 1.000 98.630 570 TRP B O 1
ATOM 2685 N N . ALA B 2 88 ? -30.898 46.680 53.754 1.000 107.380 571 ALA B N 1
ATOM 2686 C CA . ALA B 2 88 ? -30.008 47.654 54.362 1.000 108.940 571 ALA B CA 1
ATOM 2687 C C . ALA B 2 88 ? -29.433 48.619 53.320 1.000 112.750 571 ALA B C 1
ATOM 2688 O O . ALA B 2 88 ? -29.220 49.793 53.623 1.000 118.740 571 ALA B O 1
ATOM 2690 N N . ALA B 2 89 ? -29.186 48.129 52.095 1.000 116.720 572 ALA B N 1
ATOM 2691 C CA . ALA B 2 89 ? -28.549 48.915 51.044 1.000 117.280 572 ALA B CA 1
ATOM 2692 C C . ALA B 2 89 ? -29.420 50.105 50.633 1.000 113.710 572 ALA B C 1
ATOM 2693 O O . ALA B 2 89 ? -28.959 51.243 50.686 1.000 111.010 572 ALA B O 1
ATOM 2695 N N . PHE B 2 90 ? -30.670 49.857 50.215 1.000 119.440 573 PHE B N 1
ATOM 2696 C CA . PHE B 2 90 ? -31.527 50.964 49.808 1.000 124.340 573 PHE B CA 1
ATOM 2697 C C . PHE B 2 90 ? -32.137 51.685 51.000 1.000 124.030 573 PHE B C 1
ATOM 2698 O O . PHE B 2 90 ? -32.527 52.840 50.873 1.000 137.860 573 PHE B O 1
ATOM 2706 N N . HIS B 2 91 ? -32.233 51.008 52.144 1.000 115.830 574 HIS B N 1
ATOM 2707 C CA . HIS B 2 91 ? -32.769 51.685 53.312 1.000 95.950 574 HIS B CA 1
ATOM 2708 C C . HIS B 2 91 ? -31.675 52.410 54.096 1.000 112.770 574 HIS B C 1
ATOM 2709 O O . HIS B 2 91 ? -31.900 52.749 55.255 1.000 131.860 574 HIS B O 1
ATOM 2716 N N . ASP B 2 92 ? -30.490 52.589 53.481 1.000 123.050 575 ASP B N 1
ATOM 2717 C CA . ASP B 2 92 ? -29.444 53.546 53.845 1.000 125.790 575 ASP B CA 1
ATOM 2718 C C . ASP B 2 92 ? -28.640 53.123 55.073 1.000 138.980 575 ASP B C 1
ATOM 2719 O O . ASP B 2 92 ? -27.700 53.823 55.447 1.000 160.110 575 ASP B O 1
ATOM 2724 N N . MET B 2 93 ? -29.002 51.990 55.689 1.000 141.540 576 MET B N 1
ATOM 2725 C CA . MET B 2 93 ? -28.460 51.572 56.975 1.000 148.200 576 MET B CA 1
ATOM 2726 C C . MET B 2 93 ? -27.295 50.599 56.778 1.000 151.170 576 MET B C 1
ATOM 2727 O O . MET B 2 93 ? -27.166 49.955 55.737 1.000 165.540 576 MET B O 1
ATOM 2732 N N . THR B 2 94 ? -26.438 50.515 57.801 1.000 142.790 577 THR B N 1
ATOM 2733 C CA . THR B 2 94 ? -25.357 49.546 57.840 1.000 143.940 577 THR B CA 1
ATOM 2734 C C . THR B 2 94 ? -25.745 48.436 58.810 1.000 144.450 577 THR B C 1
ATOM 2735 O O . THR B 2 94 ? -26.137 48.702 59.945 1.000 131.450 577 THR B O 1
ATOM 2739 N N . LEU B 2 95 ? -25.626 47.192 58.341 1.000 148.680 578 LEU B N 1
ATOM 2740 C CA . LEU B 2 95 ? -25.998 46.036 59.136 1.000 143.370 578 LEU B CA 1
ATOM 2741 C C . LEU B 2 95 ? -24.995 45.838 60.267 1.000 137.760 578 LEU B C 1
ATOM 2742 O O . LEU B 2 95 ? -23.790 45.750 60.031 1.000 127.600 578 LEU B O 1
ATOM 2747 N N . ARG B 2 96 ? -25.515 45.769 61.495 1.000 131.470 579 ARG B N 1
ATOM 2748 C CA . ARG B 2 96 ? -24.697 45.393 62.636 1.000 147.540 579 ARG B CA 1
ATOM 2749 C C . ARG B 2 96 ? -24.430 43.888 62.601 1.000 133.470 579 ARG B C 1
ATOM 2750 O O . ARG B 2 96 ? -23.286 43.453 62.704 1.000 125.230 579 ARG B O 1
ATOM 2758 N N . ALA B 2 97 ? -25.483 43.083 62.441 1.000 126.670 580 ALA B N 1
ATOM 2759 C CA . ALA B 2 97 ? -25.285 41.652 62.595 1.000 142.190 580 ALA B CA 1
ATOM 2760 C C . ALA B 2 97 ? -26.281 40.833 61.777 1.000 140.300 580 ALA B C 1
ATOM 2761 O O . ALA B 2 97 ? -27.373 41.301 61.462 1.000 123.730 580 ALA B O 1
ATOM 2763 N N . VAL B 2 98 ? -25.862 39.592 61.475 1.000 138.940 581 VAL B N 1
ATOM 2764 C CA . VAL B 2 98 ? -26.678 38.522 60.918 1.000 143.620 581 VAL B CA 1
ATOM 2765 C C . VAL B 2 98 ? -26.563 37.282 61.807 1.000 145.930 581 VAL B C 1
ATOM 2766 O O . VAL B 2 98 ? -25.461 36.891 62.181 1.000 151.300 581 VAL B O 1
ATOM 2770 N N . ILE B 2 99 ? -27.717 36.670 62.120 1.000 146.720 582 ILE B N 1
ATOM 2771 C CA . ILE B 2 99 ? -27.839 35.512 62.999 1.000 142.830 582 ILE B CA 1
ATOM 2772 C C . ILE B 2 99 ? -28.298 34.315 62.166 1.000 137.230 582 ILE B C 1
ATOM 2773 O O . ILE B 2 99 ? -28.970 34.488 61.156 1.000 121.120 582 ILE B O 1
ATOM 2778 N N . GLY B 2 100 ? -27.908 33.106 62.581 1.000 143.920 583 GLY B N 1
ATOM 2779 C CA . GLY B 2 100 ? -28.388 31.874 61.977 1.000 147.200 583 GLY B CA 1
ATOM 2780 C C . GLY B 2 100 ? -27.448 30.717 62.293 1.000 152.040 583 GLY B C 1
ATOM 2781 O O . GLY B 2 100 ? -26.681 30.787 63.246 1.000 179.380 583 GLY B O 1
ATOM 2782 N N . THR B 2 101 ? -27.514 29.660 61.480 1.000 147.950 584 THR B N 1
ATOM 2783 C CA . THR B 2 101 ? -26.631 28.508 61.601 1.000 132.630 584 THR B CA 1
ATOM 2784 C C . THR B 2 101 ? -25.676 28.494 60.407 1.000 119.770 584 THR B C 1
ATOM 2785 O O . THR B 2 101 ? -26.132 28.589 59.271 1.000 129.970 584 THR B O 1
ATOM 2789 N N . ALA B 2 102 ? -24.372 28.302 60.671 1.000 116.510 585 ALA B N 1
ATOM 2790 C CA . ALA B 2 102 ? -23.260 28.717 59.812 1.000 119.930 585 ALA B CA 1
ATOM 2791 C C . ALA B 2 102 ? -23.278 28.105 58.408 1.000 138.450 585 ALA B C 1
ATOM 2792 O O . ALA B 2 102 ? -22.611 28.631 57.510 1.000 129.800 585 ALA B O 1
ATOM 2794 N N . GLU B 2 103 ? -24.010 26.993 58.230 1.000 150.570 586 GLU B N 1
ATOM 2795 C CA . GLU B 2 103 ? -24.293 26.446 56.909 1.000 148.180 586 GLU B CA 1
ATOM 2796 C C . GLU B 2 103 ? -25.047 27.471 56.062 1.000 149.570 586 GLU B C 1
ATOM 2797 O O . GLU B 2 103 ? -24.760 27.630 54.877 1.000 145.430 586 GLU B O 1
ATOM 2803 N N . GLN B 2 104 ? -26.008 28.166 56.682 1.000 140.010 587 GLN B N 1
ATOM 2804 C CA . GLN B 2 104 ? -26.746 29.222 56.005 1.000 129.850 587 GLN B CA 1
ATOM 2805 C C . GLN B 2 104 ? -25.862 30.457 55.798 1.000 125.890 587 GLN B C 1
ATOM 2806 O O . GLN B 2 104 ? -26.115 31.227 54.876 1.000 139.200 587 GLN B O 1
ATOM 2812 N N . LEU B 2 105 ? -24.832 30.639 56.644 1.000 122.300 588 LEU B N 1
ATOM 2813 C CA . LEU B 2 105 ? -24.050 31.873 56.719 1.000 127.970 588 LEU B CA 1
ATOM 2814 C C . LEU B 2 105 ? -22.767 31.795 55.878 1.000 129.450 588 LEU B C 1
ATOM 2815 O O . LEU B 2 105 ? -22.001 32.762 55.843 1.000 114.010 588 LEU B O 1
ATOM 2820 N N . ALA B 2 106 ? -22.503 30.656 55.222 1.000 125.300 589 ALA B N 1
ATOM 2821 C CA . ALA B 2 106 ? -21.241 30.466 54.513 1.000 133.770 589 ALA B CA 1
ATOM 2822 C C . ALA B 2 106 ? -21.106 31.355 53.270 1.000 144.690 589 ALA B C 1
ATOM 2823 O O . ALA B 2 106 ? -20.037 31.380 52.666 1.000 162.200 589 ALA B O 1
ATOM 2825 N N . SER B 2 107 ? -22.163 32.090 52.883 1.000 143.340 590 SER B N 1
ATOM 2826 C CA . SER B 2 107 ? -22.179 32.770 51.594 1.000 133.980 590 SER B CA 1
ATOM 2827 C C . SER B 2 107 ? -21.460 34.116 51.635 1.000 135.620 590 SER B C 1
ATOM 2828 O O . SER B 2 107 ? -20.799 34.473 50.664 1.000 130.280 590 SER B O 1
ATOM 2831 N N . SER B 2 108 ? -21.604 34.867 52.735 1.000 138.360 591 SER B N 1
ATOM 2832 C CA . SER B 2 108 ? -21.208 36.268 52.713 1.000 155.440 591 SER B CA 1
ATOM 2833 C C . SER B 2 108 ? -20.651 36.714 54.061 1.000 157.910 591 SER B C 1
ATOM 2834 O O . SER B 2 108 ? -21.177 36.324 55.097 1.000 139.660 591 SER B O 1
ATOM 2837 N N . ASP B 2 109 ? -19.609 37.558 54.027 1.000 170.680 592 ASP B N 1
ATOM 2838 C CA . ASP B 2 109 ? -19.034 38.119 55.241 1.000 170.350 592 ASP B CA 1
ATOM 2839 C C . ASP B 2 109 ? -18.490 39.539 55.032 1.000 171.850 592 ASP B C 1
ATOM 2840 O O . ASP B 2 109 ? -17.309 39.770 55.306 1.000 158.290 592 ASP B O 1
ATOM 2845 N N . PRO B 2 110 ? -19.284 40.568 54.617 1.000 175.140 593 PRO B N 1
ATOM 2846 C CA . PRO B 2 110 ? -18.727 41.924 54.522 1.000 170.350 593 PRO B CA 1
ATOM 2847 C C . PRO B 2 110 ? -18.851 42.770 55.796 1.000 164.880 593 PRO B C 1
ATOM 2848 O O . PRO B 2 110 ? -19.702 43.649 55.881 1.000 161.540 593 PRO B O 1
ATOM 2852 N N . GLY B 2 111 ? -17.987 42.500 56.786 1.000 156.210 594 GLY B N 1
ATOM 2853 C CA . GLY B 2 111 ? -17.960 43.237 58.042 1.000 152.230 594 GLY B CA 1
ATOM 2854 C C . GLY B 2 111 ? -19.119 42.886 58.981 1.000 156.810 594 GLY B C 1
ATOM 2855 O O . GLY B 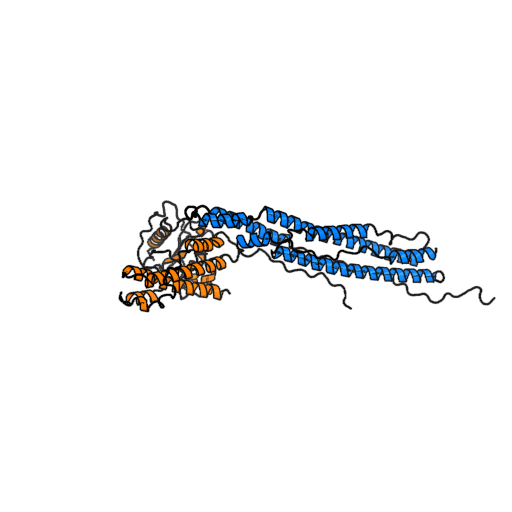2 111 ? -19.588 43.732 59.740 1.000 144.810 594 GLY B O 1
ATOM 2856 N N . VAL B 2 112 ? -19.545 41.617 58.951 1.000 164.100 595 VAL B N 1
ATOM 2857 C CA . VAL B 2 112 ? -20.704 41.124 59.684 1.000 154.670 595 VAL B CA 1
ATOM 2858 C C . VAL B 2 112 ? -20.236 40.093 60.715 1.000 153.960 595 VAL B C 1
ATOM 2859 O O . VAL B 2 112 ? -19.315 39.321 60.456 1.000 136.230 595 VAL B O 1
ATOM 2863 N N . ALA B 2 113 ? -20.881 40.094 61.891 1.000 157.770 596 ALA B N 1
ATOM 2864 C CA . ALA B 2 113 ? -20.403 39.369 63.063 1.000 168.460 596 ALA B CA 1
ATOM 2865 C C . ALA B 2 113 ? -20.506 37.852 62.891 1.000 170.150 596 ALA B C 1
ATOM 2866 O O . ALA B 2 113 ? -19.751 37.113 63.521 1.000 194.640 596 ALA B O 1
ATOM 2868 N N . LYS B 2 114 ? -21.452 37.399 62.060 1.000 149.120 597 LYS B N 1
ATOM 2869 C CA . LYS B 2 114 ? -21.651 35.990 61.742 1.000 142.390 597 LYS B CA 1
ATOM 2870 C C . LYS B 2 114 ? -21.988 35.167 62.989 1.000 142.760 597 LYS B C 1
ATOM 2871 O O . LYS B 2 114 ? -21.244 34.262 63.369 1.000 153.530 597 LYS B O 1
ATOM 2877 N N . ILE B 2 115 ? -23.143 35.459 63.595 1.000 131.760 598 ILE B N 1
ATOM 2878 C CA . ILE B 2 115 ? -23.573 34.787 64.812 1.000 126.780 598 ILE B CA 1
ATOM 2879 C C . ILE B 2 115 ? -24.119 33.395 64.485 1.000 146.340 598 ILE B C 1
ATOM 2880 O O . ILE B 2 115 ? -25.062 33.253 63.704 1.000 170.330 598 ILE B O 1
ATOM 2885 N N . VAL B 2 116 ? -23.531 32.374 65.121 1.000 140.480 599 VAL B N 1
ATOM 2886 C CA . VAL B 2 116 ? -23.861 30.976 64.868 1.000 139.740 599 VAL B CA 1
ATOM 2887 C C . VAL B 2 116 ? -24.796 30.461 65.972 1.000 146.380 599 VAL B C 1
ATOM 2888 O O . VAL B 2 116 ? -24.652 30.839 67.131 1.000 153.990 599 VAL B O 1
ATOM 2892 N N . LEU B 2 117 ? -25.773 29.611 65.604 1.000 156.200 600 LEU B N 1
ATOM 2893 C CA . LEU B 2 117 ? -26.742 29.054 66.546 1.000 158.150 600 LEU B CA 1
ATOM 2894 C C . LEU B 2 117 ? -26.543 27.547 66.703 1.000 164.150 600 LEU B C 1
ATOM 2895 O O . LEU B 2 117 ? -26.288 26.846 65.727 1.000 163.360 600 LEU B O 1
ATOM 2900 N N . GLU B 2 118 ? -26.701 27.060 67.943 1.000 163.060 601 GLU B N 1
ATOM 2901 C CA . GLU B 2 118 ? -26.485 25.666 68.306 1.000 158.530 601 GLU B CA 1
ATOM 2902 C C . GLU B 2 118 ? -27.809 25.059 68.772 1.000 165.010 601 GLU B C 1
ATOM 2903 O O . GLU B 2 118 ? -28.749 25.799 69.046 1.000 176.550 601 GLU B O 1
ATOM 2909 N N . PRO B 2 119 ? -27.967 23.712 68.778 1.000 165.320 602 PRO B N 1
ATOM 2910 C CA . PRO B 2 119 ? -29.135 23.059 69.391 1.000 157.900 602 PRO B CA 1
ATOM 2911 C C . PRO B 2 119 ? -29.576 23.399 70.821 1.000 163.810 602 PRO B C 1
ATOM 2912 O O . PRO B 2 119 ? -30.726 23.151 71.168 1.000 149.370 602 PRO B O 1
ATOM 2916 N N . ASP B 2 120 ? -28.693 23.962 71.658 1.000 179.680 603 ASP B N 1
ATOM 2917 C CA . ASP B 2 120 ? -29.144 24.487 72.946 1.000 171.740 603 ASP B CA 1
ATOM 2918 C C . ASP B 2 120 ? -29.473 25.984 72.871 1.000 176.270 603 ASP B C 1
ATOM 2919 O O . ASP B 2 120 ? -30.270 26.484 73.665 1.000 158.380 603 ASP B O 1
ATOM 2924 N N . ASP B 2 121 ? -28.860 26.688 71.910 1.000 188.310 604 ASP B N 1
ATOM 2925 C CA . ASP B 2 121 ? -29.029 28.126 71.737 1.000 182.700 604 ASP B CA 1
ATOM 2926 C C . ASP B 2 121 ? -30.446 28.451 71.258 1.000 193.090 604 ASP B C 1
ATOM 2927 O O . ASP B 2 121 ? -31.008 29.484 71.633 1.000 177.440 604 ASP B O 1
ATOM 2932 N N . ILE B 2 122 ? -31.013 27.581 70.413 1.000 209.960 605 ILE B N 1
ATOM 2933 C CA . ILE B 2 122 ? -32.402 27.707 69.996 1.000 197.840 605 ILE B CA 1
ATOM 2934 C C . ILE B 2 122 ? -33.264 26.896 70.964 1.000 182.330 605 ILE B C 1
ATOM 2935 O O . ILE B 2 122 ? -33.030 25.699 71.129 1.000 165.340 605 ILE B O 1
ATOM 2940 N N . PRO B 2 123 ? -34.205 27.522 71.716 1.000 167.450 606 PRO B N 1
ATOM 2941 C CA . PRO B 2 123 ? -35.309 26.775 72.311 1.000 171.910 606 PRO B CA 1
ATOM 2942 C C . PRO B 2 123 ? -36.280 26.315 71.225 1.000 188.780 606 PRO B C 1
ATOM 2943 O O . PRO B 2 123 ? -36.408 26.953 70.179 1.000 226.320 606 PRO B O 1
ATOM 2947 N N . GLU B 2 124 ? -36.960 25.196 71.498 1.000 184.670 607 GLU B N 1
ATOM 2948 C CA . GLU B 2 124 ? -37.852 24.577 70.528 1.000 190.410 607 GLU B CA 1
ATOM 2949 C C . GLU B 2 124 ? -39.305 24.984 70.779 1.000 195.930 607 GLU B C 1
ATOM 2950 O O . GLU B 2 124 ? -40.222 24.227 70.459 1.000 195.180 607 GLU B O 1
ATOM 2956 N N . SER B 2 125 ? -39.504 26.182 71.347 1.000 191.470 608 SER B N 1
ATOM 2957 C CA . SER B 2 125 ? -40.816 26.801 71.472 1.000 185.730 608 SER B CA 1
ATOM 2958 C C . SER B 2 125 ? -40.773 28.193 70.848 1.000 193.580 608 SER B C 1
ATOM 2959 O O . SER B 2 125 ? -39.892 28.984 71.184 1.000 211.370 608 SER B O 1
ATOM 2962 N N . GLY B 2 126 ? -41.721 28.470 69.937 1.000 185.060 609 GLY B N 1
ATOM 2963 C CA . GLY B 2 126 ? -41.790 29.734 69.216 1.000 176.310 609 GLY B CA 1
ATOM 2964 C C . GLY B 2 126 ? -42.177 30.896 70.130 1.000 187.370 609 GLY B C 1
ATOM 2965 O O . GLY B 2 126 ? -41.410 31.843 70.293 1.000 202.400 609 GLY B O 1
ATOM 2966 N N . LYS B 2 127 ? -43.400 30.826 70.670 1.000 167.100 610 LYS B N 1
ATOM 2967 C CA . LYS B 2 127 ? -43.866 31.600 71.815 1.000 164.140 610 LYS B CA 1
ATOM 2968 C C . LYS B 2 127 ? -43.876 33.118 71.588 1.000 178.360 610 LYS B C 1
ATOM 2969 O O . LYS B 2 127 ? -43.955 33.856 72.571 1.000 208.050 610 LYS B O 1
ATOM 2975 N N . MET B 2 128 ? -43.830 33.606 70.336 1.000 171.050 611 MET B N 1
ATOM 2976 C CA . MET B 2 128 ? -43.875 35.056 70.148 1.000 160.940 611 MET B CA 1
ATOM 2977 C C . MET B 2 128 ? -45.124 35.536 69.425 1.000 138.400 611 MET B C 1
ATOM 2978 O O . MET B 2 128 ? -45.624 34.886 68.509 1.000 111.150 611 MET B O 1
ATOM 2983 N N . THR B 2 129 ? -45.545 36.732 69.854 1.000 138.350 612 THR B N 1
ATOM 2984 C CA . THR B 2 129 ? -46.825 37.340 69.550 1.000 140.190 612 THR B CA 1
ATOM 2985 C C . THR B 2 129 ? -46.540 38.755 69.071 1.000 132.290 612 THR B C 1
ATOM 2986 O O . THR B 2 129 ? -45.541 39.347 69.483 1.000 118.870 612 THR B O 1
ATOM 2990 N N . GLY B 2 130 ? -47.400 39.263 68.178 1.000 126.920 613 GLY B N 1
ATOM 2991 C CA . GLY B 2 130 ? -47.281 40.635 67.718 1.000 122.210 613 GLY B CA 1
ATOM 2992 C C . GLY B 2 130 ? -48.313 41.018 66.660 1.000 129.160 613 GLY B C 1
ATOM 2993 O O . GLY B 2 130 ? -49.460 41.313 66.994 1.000 138.650 613 GLY B O 1
ATOM 2994 N N . ARG B 2 131 ? -47.884 41.043 65.388 1.000 119.130 614 ARG B N 1
ATOM 2995 C CA . ARG B 2 131 ? -48.748 41.448 64.287 1.000 89.760 614 ARG B CA 1
ATOM 2996 C C . ARG B 2 131 ? -49.140 40.210 63.490 1.000 82.670 614 ARG B C 1
ATOM 2997 O O . ARG B 2 131 ? -48.291 39.371 63.208 1.000 86.790 614 ARG B O 1
ATOM 3005 N N . SER B 2 132 ? -50.428 40.108 63.137 1.000 78.760 615 SER B N 1
ATOM 3006 C CA . SER B 2 132 ? -50.925 39.149 62.160 1.000 88.720 615 SER B CA 1
ATOM 3007 C C . SER B 2 132 ? -50.302 39.476 60.796 1.000 102.770 615 SER B C 1
ATOM 3008 O O . SER B 2 132 ? -49.876 40.604 60.565 1.000 111.520 615 SER B O 1
ATOM 3011 N N . ARG B 2 133 ? -50.253 38.491 59.887 1.000 106.610 616 ARG B N 1
ATOM 3012 C CA . ARG B 2 133 ? -49.525 38.605 58.626 1.000 101.980 616 ARG B CA 1
ATOM 3013 C C . ARG B 2 133 ? -50.042 39.728 57.732 1.000 101.150 616 ARG B C 1
ATOM 3014 O O . ARG B 2 133 ? -49.272 40.273 56.947 1.000 109.010 616 ARG B O 1
ATOM 3022 N N . LEU B 2 134 ? -51.344 40.031 57.807 1.000 91.840 617 LEU B N 1
ATOM 3023 C CA . LEU B 2 134 ? -51.871 41.148 57.049 1.000 76.420 617 LEU B CA 1
ATOM 3024 C C . LEU B 2 134 ? -51.263 42.454 57.557 1.000 79.690 617 LEU B C 1
ATOM 3025 O O . LEU B 2 134 ? -50.983 43.339 56.765 1.000 99.030 617 LEU B O 1
ATOM 3030 N N . GLU B 2 135 ? -50.990 42.549 58.859 1.000 81.540 618 GLU B N 1
ATOM 3031 C CA . GLU B 2 135 ? -50.470 43.780 59.440 1.000 89.570 618 GLU B CA 1
ATOM 3032 C C . GLU B 2 135 ? -48.965 43.944 59.207 1.000 81.310 618 GLU B C 1
ATOM 3033 O O . GLU B 2 135 ? -48.400 44.990 59.545 1.000 74.600 618 GLU B O 1
ATOM 3039 N N . VAL B 2 136 ? -48.303 42.917 58.659 1.000 80.480 619 VAL B N 1
ATOM 3040 C CA . VAL B 2 136 ? -46.855 43.000 58.500 1.000 87.340 619 VAL B CA 1
ATOM 3041 C C . VAL B 2 136 ? -46.499 43.460 57.084 1.000 84.090 619 VAL B C 1
ATOM 3042 O O . VAL B 2 136 ? -45.589 44.265 56.904 1.000 73.870 619 VAL B O 1
ATOM 3046 N N . VAL B 2 137 ? -47.241 42.958 56.090 1.000 72.990 620 VAL B N 1
ATOM 3047 C CA . VAL B 2 137 ? -46.907 43.170 54.693 1.000 77.110 620 VAL B CA 1
ATOM 3048 C C . VAL B 2 137 ? -47.828 44.209 54.051 1.000 79.160 620 VAL B C 1
ATOM 3049 O O . VAL B 2 137 ? -47.514 44.754 52.988 1.000 85.770 620 VAL B O 1
ATOM 3053 N N . ASP B 2 138 ? -48.984 44.461 54.668 1.000 84.070 621 ASP B N 1
ATOM 3054 C CA . ASP B 2 138 ? -49.935 45.418 54.115 1.000 79.760 621 ASP B CA 1
ATOM 3055 C C . ASP B 2 138 ? -50.690 46.125 55.241 1.000 84.600 621 ASP B C 1
ATOM 3056 O O . ASP B 2 138 ? -51.868 45.827 55.473 1.000 87.350 621 ASP B O 1
ATOM 3061 N N . PRO B 2 139 ? -50.060 47.088 55.969 1.000 80.270 622 PRO B N 1
ATOM 3062 C CA . PRO B 2 139 ? -50.714 47.718 57.114 1.000 85.660 622 PRO B CA 1
ATOM 3063 C C . PRO B 2 139 ? -51.794 48.704 56.693 1.000 92.520 622 PRO B C 1
ATOM 3064 O O . PRO B 2 139 ? -52.624 49.074 57.515 1.000 96.230 622 PRO B O 1
ATOM 3068 N N . SER B 2 140 ? -51.747 49.130 55.424 1.000 97.970 623 SER B N 1
ATOM 3069 C CA . SER B 2 140 ? -52.836 49.862 54.801 1.000 85.740 623 SER B CA 1
ATOM 3070 C C . SER B 2 140 ? -54.104 49.003 54.781 1.000 87.930 623 SER B C 1
ATOM 3071 O O . SER B 2 140 ? -55.172 49.467 55.164 1.000 97.670 623 SER B O 1
ATOM 3074 N N . ALA B 2 141 ? -53.977 47.731 54.375 1.000 97.910 624 ALA B N 1
ATOM 3075 C CA . ALA B 2 141 ? -55.108 46.810 54.335 1.000 99.110 624 ALA B CA 1
ATOM 3076 C C . ALA B 2 141 ? -55.546 46.384 55.739 1.000 102.650 624 ALA B C 1
ATOM 3077 O O . ALA B 2 141 ? -56.715 46.060 55.934 1.000 101.170 624 ALA B O 1
ATOM 3079 N N . ALA B 2 142 ? -54.619 46.390 56.710 1.000 94.530 625 ALA B N 1
ATOM 3080 C CA . ALA B 2 142 ? -54.932 45.993 58.076 1.000 93.810 625 ALA B CA 1
ATOM 3081 C C . ALA B 2 142 ? -55.735 47.067 58.810 1.000 106.980 625 ALA B C 1
ATOM 3082 O O . ALA B 2 142 ? -56.450 46.751 59.760 1.000 117.370 625 ALA B O 1
ATOM 3084 N N . ALA B 2 143 ? -55.613 48.330 58.378 1.000 113.670 626 ALA B N 1
ATOM 3085 C CA . ALA B 2 143 ? -56.353 49.428 58.987 1.000 111.720 626 ALA B CA 1
ATOM 3086 C C . ALA B 2 143 ? -57.802 49.495 58.487 1.000 106.870 626 ALA B C 1
ATOM 3087 O O . ALA B 2 143 ? -58.696 49.836 59.259 1.000 136.380 626 ALA B O 1
ATOM 3089 N N . GLN B 2 144 ? -58.043 49.178 57.207 1.000 94.440 627 GLN B N 1
ATOM 3090 C CA . GLN B 2 144 ? -59.397 49.085 56.674 1.000 102.090 627 GLN B CA 1
ATOM 3091 C C . GLN B 2 144 ? -60.007 47.700 56.900 1.000 107.150 627 GLN B C 1
ATOM 3092 O O . GLN B 2 144 ? -61.183 47.499 56.602 1.000 105.060 627 GLN B O 1
ATOM 3098 N N . LEU B 2 145 ? -59.221 46.735 57.394 1.000 113.020 628 LEU B N 1
ATOM 3099 C CA . LEU B 2 145 ? -59.829 45.564 58.018 1.000 112.860 628 LEU B CA 1
ATOM 3100 C C . LEU B 2 145 ? -60.471 45.968 59.351 1.000 117.750 628 LEU B C 1
ATOM 3101 O O . LEU B 2 145 ? -61.565 45.513 59.683 1.000 114.510 628 LEU B O 1
ATOM 3106 N N . ALA B 2 146 ? -59.794 46.844 60.109 1.000 109.640 629 ALA B N 1
ATOM 3107 C CA . ALA B 2 146 ? -60.190 47.188 61.469 1.000 107.460 629 ALA B CA 1
ATOM 3108 C C . ALA B 2 146 ? -61.360 48.178 61.515 1.000 110.490 629 ALA B C 1
ATOM 3109 O O . ALA B 2 146 ? -61.987 48.306 62.560 1.000 131.380 629 ALA B O 1
ATOM 3111 N N . ASP B 2 147 ? -61.645 48.890 60.413 1.000 112.740 630 ASP B N 1
ATOM 3112 C CA . ASP B 2 147 ? -62.796 49.783 60.343 1.000 112.710 630 ASP B CA 1
ATOM 3113 C C . ASP B 2 147 ? -63.979 49.114 59.656 1.000 120.260 630 ASP B C 1
ATOM 3114 O O . ASP B 2 147 ? -64.922 49.798 59.254 1.000 123.630 630 ASP B O 1
ATOM 3119 N N . THR B 2 148 ? -63.910 47.790 59.502 1.000 122.950 631 THR B N 1
ATOM 3120 C CA . THR B 2 148 ? -65.026 47.036 58.964 1.000 132.060 631 THR B CA 1
ATOM 3121 C C . THR B 2 148 ? -65.758 46.356 60.121 1.000 147.240 631 THR B C 1
ATOM 3122 O O . THR B 2 148 ? -65.167 45.591 60.886 1.000 146.620 631 THR B O 1
ATOM 3126 N N . THR B 2 149 ? -67.048 46.672 60.250 1.000 152.650 632 THR B N 1
ATOM 3127 C CA . THR B 2 149 ? -67.911 46.012 61.214 1.000 143.520 632 THR B CA 1
ATOM 3128 C C . THR B 2 149 ? -68.170 44.580 60.757 1.000 141.600 632 THR B C 1
ATOM 3129 O O . THR B 2 149 ? -68.078 44.277 59.568 1.000 141.520 632 THR B O 1
ATOM 3133 N N . ASP B 2 150 ? -68.540 43.723 61.714 1.000 131.420 633 ASP B N 1
ATOM 3134 C CA . ASP B 2 150 ? -68.575 42.282 61.517 1.000 126.130 633 ASP B CA 1
ATOM 3135 C C . ASP B 2 150 ? -69.676 41.852 60.553 1.000 123.460 633 ASP B C 1
ATOM 3136 O O . ASP B 2 150 ? -69.644 40.723 60.071 1.000 139.080 633 ASP B O 1
ATOM 3141 N N . GLN B 2 151 ? -70.633 42.743 60.273 1.000 115.760 634 GLN B N 1
ATOM 3142 C CA . GLN B 2 151 ? -71.695 42.436 59.327 1.000 131.190 634 GLN B CA 1
ATOM 3143 C C . GLN B 2 151 ? -71.243 42.714 57.891 1.000 136.630 634 GLN B C 1
ATOM 3144 O O . GLN B 2 151 ? -71.497 41.909 56.996 1.000 136.790 634 GLN B O 1
ATOM 3150 N N . ARG B 2 152 ? -70.557 43.845 57.682 1.000 144.150 635 ARG B N 1
ATOM 3151 C CA . ARG B 2 152 ? -70.264 44.352 56.346 1.000 154.190 635 ARG B CA 1
ATOM 3152 C C . ARG B 2 152 ? -68.940 43.821 55.777 1.000 152.470 635 ARG B C 1
ATOM 3153 O O . ARG B 2 152 ? -68.392 44.429 54.855 1.000 141.640 635 ARG B O 1
ATOM 3161 N N . LEU B 2 153 ? -68.459 42.664 56.267 1.000 139.480 636 LEU B N 1
ATOM 3162 C CA . LEU B 2 153 ? -67.145 42.118 55.934 1.000 105.550 636 LEU B CA 1
ATOM 3163 C C . LEU B 2 153 ? -67.023 41.738 54.459 1.000 106.040 636 LEU B C 1
ATOM 3164 O O . LEU B 2 153 ? -65.911 41.585 53.967 1.000 112.100 636 LEU B O 1
ATOM 3169 N N . LEU B 2 154 ? -68.153 41.559 53.765 1.000 116.560 637 LEU B N 1
ATOM 3170 C CA . LEU B 2 154 ? -68.175 41.171 52.359 1.000 113.470 637 LEU B CA 1
ATOM 3171 C C . LEU B 2 154 ? -67.954 42.364 51.436 1.000 106.970 637 LEU B C 1
ATOM 3172 O O . LEU B 2 154 ? -67.867 42.168 50.225 1.000 110.830 637 LEU B O 1
ATOM 3177 N N . ASP B 2 155 ? -67.890 43.585 51.984 1.000 112.670 638 ASP B N 1
ATOM 3178 C CA . ASP B 2 155 ? -67.655 44.744 51.133 1.000 124.500 638 ASP B CA 1
ATOM 3179 C C . ASP B 2 155 ? -66.186 44.840 50.716 1.000 121.430 638 ASP B C 1
ATOM 3180 O O . ASP B 2 155 ? -65.888 45.474 49.708 1.000 110.110 638 ASP B O 1
ATOM 3185 N N . LEU B 2 156 ? -65.279 44.228 51.495 1.000 124.300 639 LEU B N 1
ATOM 3186 C CA . LEU B 2 156 ? -63.866 44.197 51.135 1.000 113.130 639 LEU B CA 1
ATOM 3187 C C . LEU B 2 156 ? -63.613 43.173 50.027 1.000 104.690 639 LEU B C 1
ATOM 3188 O O . LEU B 2 156 ? -62.758 43.397 49.179 1.000 99.430 639 LEU B O 1
ATOM 3193 N N . LEU B 2 157 ? -64.362 42.061 50.027 1.000 104.690 640 LEU B N 1
ATOM 3194 C CA . LEU B 2 157 ? -64.168 40.993 49.056 1.000 95.980 640 LEU B CA 1
ATOM 3195 C C . LEU B 2 157 ? -65.038 41.147 47.814 1.000 104.420 640 LEU B C 1
ATOM 3196 O O . LEU B 2 157 ? -66.109 41.746 47.840 1.000 114.480 640 LEU B O 1
ATOM 3201 N N . PRO B 2 158 ? -64.533 40.666 46.659 1.000 118.810 641 PRO B N 1
ATOM 3202 C CA . PRO B 2 158 ? -65.354 40.349 45.491 1.000 117.230 641 PRO B CA 1
ATOM 3203 C C . PRO B 2 158 ? -66.545 39.441 45.795 1.000 120.070 641 PRO B C 1
ATOM 3204 O O . PRO B 2 158 ? -66.586 38.775 46.831 1.000 119.900 641 PRO B O 1
ATOM 3208 N N . PRO B 2 159 ? -67.536 39.404 44.872 1.000 117.180 642 PRO B N 1
ATOM 3209 C CA . PRO B 2 159 ? -68.781 38.646 45.054 1.000 125.340 642 PRO B CA 1
ATOM 3210 C C . PRO B 2 159 ? -68.623 37.150 45.312 1.000 140.620 642 PRO B C 1
ATOM 3211 O O . PRO B 2 159 ? -67.547 36.605 45.085 1.000 177.090 642 PRO B O 1
ATOM 3215 N N . ALA B 2 160 ? -69.712 36.503 45.762 1.000 138.160 643 ALA B N 1
ATOM 3216 C CA . ALA B 2 160 ? -69.749 35.067 46.020 1.000 138.790 643 ALA B CA 1
ATOM 3217 C C . ALA B 2 160 ? -69.585 34.293 44.713 1.000 149.370 643 ALA B C 1
ATOM 3218 O O . ALA B 2 160 ? -70.125 34.690 43.680 1.000 129.850 643 ALA B O 1
ATOM 3220 N N . PRO B 2 161 ? -68.842 33.162 44.711 1.000 165.110 644 PRO B N 1
ATOM 3221 C CA . PRO B 2 161 ? -68.457 32.527 43.449 1.000 168.500 644 PRO B CA 1
ATOM 3222 C C . PRO B 2 161 ? -69.649 31.856 42.774 1.000 181.380 644 PRO B C 1
ATOM 3223 O O . PRO B 2 161 ? -70.628 31.512 43.432 1.000 200.870 644 PRO B O 1
ATOM 3227 N N . VAL B 2 162 ? -69.540 31.664 41.457 1.000 179.790 645 VAL B N 1
ATOM 3228 C CA . VAL B 2 162 ? -70.605 31.074 40.658 1.000 169.010 645 VAL B CA 1
ATOM 3229 C C . VAL B 2 162 ? -70.756 29.576 40.962 1.000 179.750 645 VAL B C 1
ATOM 3230 O O . VAL B 2 162 ? -71.817 28.997 40.746 1.000 188.100 645 VAL B O 1
ATOM 3234 N N . ASP B 2 163 ? -69.696 28.956 41.486 1.000 180.080 646 ASP B N 1
ATOM 3235 C CA . ASP B 2 163 ? -69.748 27.601 42.007 1.000 175.180 646 ASP B CA 1
ATOM 3236 C C . ASP B 2 163 ? -70.063 27.666 43.502 1.000 185.900 646 ASP B C 1
ATOM 3237 O O . ASP B 2 163 ? -69.378 28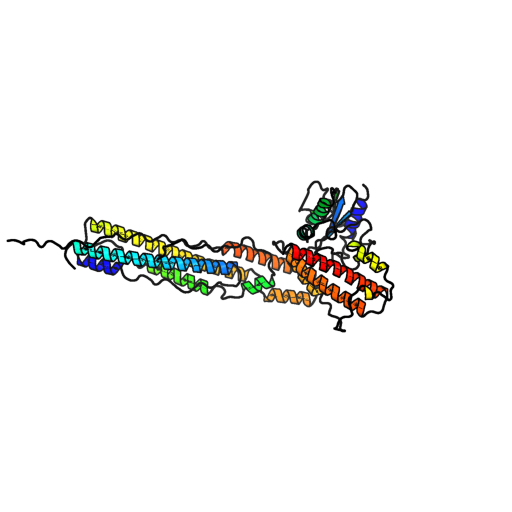.363 44.246 1.000 205.030 646 ASP B O 1
ATOM 3242 N N . VAL B 2 164 ? -71.098 26.948 43.952 1.000 178.720 647 VAL B N 1
ATOM 3243 C CA . VAL B 2 164 ? -71.452 26.952 45.367 1.000 169.270 647 VAL B CA 1
ATOM 3244 C C . VAL B 2 164 ? -70.590 25.947 46.145 1.000 180.060 647 VAL B C 1
ATOM 3245 O O . VAL B 2 164 ? -70.326 26.129 47.337 1.000 184.200 647 VAL B O 1
ATOM 3249 N N . ASN B 2 165 ? -70.124 24.902 45.448 1.000 182.420 648 ASN B N 1
ATOM 3250 C CA . ASN B 2 165 ? -69.322 23.841 46.036 1.000 171.340 648 ASN B CA 1
ATOM 3251 C C . ASN B 2 165 ? -67.932 24.380 46.358 1.000 162.800 648 ASN B C 1
ATOM 3252 O O . ASN B 2 165 ? -67.455 25.292 45.687 1.000 152.140 648 ASN B O 1
ATOM 3257 N N . PRO B 2 166 ? -67.317 23.946 47.483 1.000 157.790 649 PRO B N 1
ATOM 3258 C CA . PRO B 2 166 ? -65.895 24.189 47.750 1.000 153.130 649 PRO B CA 1
ATOM 3259 C C . PRO B 2 166 ? -64.951 23.800 46.614 1.000 141.650 649 PRO B C 1
ATOM 3260 O O . PRO B 2 166 ? -65.186 22.816 45.918 1.000 141.380 649 PRO B O 1
ATOM 3264 N N . PRO B 2 167 ? -63.866 24.568 46.369 1.000 129.630 650 PRO B N 1
ATOM 3265 C CA . PRO B 2 167 ? -62.987 24.281 45.237 1.000 127.970 650 PRO B CA 1
ATOM 3266 C C . PRO B 2 167 ? -62.118 23.028 45.363 1.000 142.180 650 PRO B C 1
ATOM 3267 O O . PRO B 2 167 ? -61.808 22.406 44.349 1.000 132.230 650 PRO B O 1
ATOM 3271 N N . GLY B 2 168 ? -61.712 22.673 46.594 1.000 138.890 651 GLY B N 1
ATOM 3272 C CA . GLY B 2 168 ? -60.914 21.472 46.816 1.000 123.850 651 GLY B CA 1
ATOM 3273 C C . GLY B 2 168 ? -59.484 21.777 47.249 1.000 120.990 651 GLY B C 1
ATOM 3274 O O . GLY B 2 168 ? -58.729 22.390 46.503 1.000 139.850 651 GLY B O 1
ATOM 3275 N N . ASP B 2 169 ? -59.123 21.319 48.453 1.000 104.010 652 ASP B N 1
ATOM 3276 C CA . ASP B 2 169 ? -57.833 21.622 49.045 1.000 107.000 652 ASP B CA 1
ATOM 3277 C C . ASP B 2 169 ? -56.735 20.808 48.360 1.000 123.860 652 ASP B C 1
ATOM 3278 O O . ASP B 2 169 ? -56.325 19.759 48.849 1.000 140.400 652 ASP B O 1
ATOM 3283 N N . GLU B 2 170 ? -56.242 21.330 47.232 1.000 133.230 653 GLU B N 1
ATOM 3284 C CA . GLU B 2 170 ? -55.164 20.715 46.474 1.000 119.030 653 GLU B CA 1
ATOM 3285 C C . GLU B 2 170 ? -53.810 21.279 46.902 1.000 104.920 653 GLU B C 1
ATOM 3286 O O . GLU B 2 170 ? -52.817 21.062 46.216 1.000 115.360 653 GLU B O 1
ATOM 3292 N N . ARG B 2 171 ? -53.767 21.983 48.038 1.000 92.960 654 ARG B N 1
ATOM 3293 C CA . ARG B 2 171 ? -52.607 22.776 48.414 1.000 101.430 654 ARG B CA 1
ATOM 3294 C C . ARG B 2 171 ? -51.406 21.889 48.752 1.000 96.810 654 ARG B C 1
ATOM 3295 O O . ARG B 2 171 ? -50.265 22.274 48.505 1.000 106.470 654 ARG B O 1
ATOM 3303 N N . HIS B 2 172 ? -51.671 20.685 49.269 1.000 99.060 655 HIS B N 1
ATOM 3304 C CA . HIS B 2 172 ? -50.629 19.719 49.583 1.000 106.950 655 HIS B CA 1
ATOM 3305 C C . HIS B 2 172 ? -49.896 19.263 48.327 1.000 104.730 655 HIS B C 1
ATOM 3306 O O . HIS B 2 172 ? -48.778 18.765 48.420 1.000 106.120 655 HIS B O 1
ATOM 3313 N N . MET B 2 173 ? -50.537 19.397 47.160 1.000 99.850 656 MET B N 1
ATOM 3314 C CA . MET B 2 173 ? -49.840 19.146 45.907 1.000 96.220 656 MET B CA 1
ATOM 3315 C C . MET B 2 173 ? -49.007 20.366 45.504 1.000 94.440 656 MET B C 1
ATOM 3316 O O . MET B 2 173 ? -47.831 20.221 45.168 1.000 99.020 656 MET B O 1
ATOM 3321 N N . LEU B 2 174 ? -49.611 21.564 45.560 1.000 87.030 657 LEU B N 1
ATOM 3322 C CA . LEU B 2 174 ? -49.007 22.754 44.971 1.000 80.610 657 LEU B CA 1
ATOM 3323 C C . LEU B 2 174 ? -47.776 23.165 45.771 1.000 73.500 657 LEU B C 1
ATOM 3324 O O . LEU B 2 174 ? -46.766 23.556 45.190 1.000 91.550 657 LEU B O 1
ATOM 3329 N N . TRP B 2 175 ? -47.869 22.991 47.093 1.000 64.750 658 TRP B N 1
ATOM 3330 C CA . TRP B 2 175 ? -46.751 23.108 48.019 1.000 76.280 658 TRP B CA 1
ATOM 3331 C C . TRP B 2 175 ? -45.578 22.226 47.578 1.000 76.290 658 TRP B C 1
ATOM 3332 O O . TRP B 2 175 ? -44.457 22.705 47.468 1.000 77.360 658 TRP B O 1
ATOM 3343 N N . PHE B 2 176 ? -45.851 20.944 47.289 1.000 83.380 659 PHE B N 1
ATOM 3344 C CA . PHE B 2 176 ? -44.857 19.997 46.789 1.000 78.280 659 PHE B CA 1
ATOM 3345 C C . PHE B 2 176 ? -44.192 20.510 45.510 1.000 69.960 659 PHE B C 1
ATOM 3346 O O . PHE B 2 176 ? -42.961 20.550 45.411 1.000 66.160 659 PHE B O 1
ATOM 3354 N N . GLU B 2 177 ? -45.025 20.882 44.532 1.000 68.860 660 GLU B N 1
ATOM 3355 C CA . GLU B 2 177 ? -44.565 21.470 43.280 1.000 72.320 660 GLU B CA 1
ATOM 3356 C C . GLU B 2 177 ? -43.602 22.628 43.558 1.000 62.090 660 GLU B C 1
ATOM 3357 O O . GLU B 2 177 ? -42.558 22.766 42.922 1.000 61.610 660 GLU B O 1
ATOM 3363 N N . LEU B 2 178 ? -43.975 23.449 44.538 1.000 62.940 661 LEU B N 1
ATOM 3364 C CA . LEU B 2 178 ? -43.222 24.589 45.038 1.000 60.430 661 LEU B CA 1
ATOM 3365 C C . LEU B 2 178 ? -41.859 24.141 45.569 1.000 65.450 661 LEU B C 1
ATOM 3366 O O . LEU B 2 178 ? -40.880 24.875 45.425 1.000 60.810 661 LEU B O 1
ATOM 3371 N N . MET B 2 179 ? -41.776 22.955 46.197 1.000 62.800 662 MET B N 1
ATOM 3372 C CA . MET B 2 179 ? -40.510 22.556 46.807 1.000 67.570 662 MET B CA 1
ATOM 3373 C C . MET B 2 179 ? -39.574 21.909 45.786 1.000 69.440 662 MET B C 1
ATOM 3374 O O . MET B 2 179 ? -38.388 21.695 46.055 1.000 55.770 662 MET B O 1
ATOM 3379 N N . LYS B 2 180 ? -40.098 21.607 44.600 1.000 66.360 663 LYS B N 1
ATOM 3380 C CA . LYS B 2 180 ? -39.283 20.912 43.619 1.000 58.970 663 LYS B CA 1
ATOM 3381 C C . LYS B 2 180 ? -38.065 21.723 43.152 1.000 61.130 663 LYS B C 1
ATOM 3382 O O . LYS B 2 180 ? -36.991 21.137 43.125 1.000 67.860 663 LYS B O 1
ATOM 3388 N N . PRO B 2 181 ? -38.110 23.027 42.737 1.000 55.990 664 PRO B N 1
ATOM 3389 C CA . PRO B 2 181 ? -36.867 23.704 42.362 1.000 50.950 664 PRO B CA 1
ATOM 3390 C C . PRO B 2 181 ? -35.908 24.017 43.498 1.000 53.550 664 PRO B C 1
ATOM 3391 O O . PRO B 2 181 ? -34.768 24.409 43.236 1.000 50.520 664 PRO B O 1
ATOM 3395 N N . MET B 2 182 ? -36.368 23.836 44.749 1.000 62.620 665 MET B N 1
ATOM 3396 C CA . MET B 2 182 ? -35.545 24.141 45.917 1.000 65.390 665 MET B CA 1
ATOM 3397 C C . MET B 2 182 ? -34.548 23.020 46.196 1.000 61.930 665 MET B C 1
ATOM 3398 O O . MET B 2 182 ? -33.686 23.162 47.065 1.000 65.860 665 MET B O 1
ATOM 3403 N N . THR B 2 183 ? -34.671 21.929 45.432 1.000 60.550 666 THR B N 1
ATOM 3404 C CA . THR B 2 183 ? -33.709 20.841 45.459 1.000 55.650 666 THR B CA 1
ATOM 3405 C C . THR B 2 183 ? -32.656 21.007 44.374 1.000 58.110 666 THR B C 1
ATOM 3406 O O . THR B 2 183 ? -32.002 20.029 44.044 1.000 64.620 666 THR B O 1
ATOM 3410 N N . SER B 2 184 ? -32.500 22.225 43.832 1.000 61.950 667 SER B N 1
ATOM 3411 C CA . SER B 2 184 ? -31.594 22.499 42.726 1.000 59.080 667 SER B CA 1
ATOM 3412 C C . SER B 2 184 ? -30.833 23.783 43.013 1.000 57.270 667 SER B C 1
ATOM 3413 O O . SER B 2 184 ? -31.310 24.620 43.770 1.000 67.230 667 SER B O 1
ATOM 3416 N N . THR B 2 185 ? -29.664 23.937 42.386 1.000 58.060 668 THR B N 1
ATOM 3417 C CA . THR B 2 185 ? -28.941 25.199 42.465 1.000 64.620 668 THR B CA 1
ATOM 3418 C C . THR B 2 185 ? -28.607 25.698 41.061 1.000 71.850 668 THR B C 1
ATOM 3419 O O . THR B 2 185 ? -27.755 26.579 40.895 1.000 81.490 668 THR B O 1
ATOM 3423 N N . ALA B 2 186 ? -29.284 25.129 40.057 1.000 66.410 669 ALA B N 1
ATOM 3424 C CA . ALA B 2 186 ? -29.160 25.577 38.673 1.000 61.870 669 ALA B CA 1
ATOM 3425 C C . ALA B 2 186 ? -29.664 27.016 38.517 1.000 61.130 669 ALA B C 1
ATOM 3426 O O . ALA B 2 186 ? -30.487 27.488 39.292 1.000 77.820 669 ALA B O 1
ATOM 3428 N N . THR B 2 187 ? -29.173 27.722 37.500 1.000 62.610 670 THR B N 1
ATOM 3429 C CA . THR B 2 187 ? -29.712 29.011 37.102 1.000 54.540 670 THR B CA 1
ATOM 3430 C C . THR B 2 187 ? -31.155 28.845 36.630 1.000 51.310 670 THR B C 1
ATOM 3431 O O . THR B 2 187 ? -31.438 28.031 35.761 1.000 50.670 670 THR B O 1
ATOM 3435 N N . GLY B 2 188 ? -32.077 29.588 37.245 1.000 52.770 671 GLY B N 1
ATOM 3436 C CA . GLY B 2 188 ? -33.473 29.551 36.844 1.000 47.690 671 GLY B CA 1
ATOM 3437 C C . GLY B 2 188 ? -34.370 28.766 37.797 1.000 55.070 671 GLY B C 1
ATOM 3438 O O . GLY B 2 188 ? -35.570 28.638 37.539 1.000 48.910 671 GLY B O 1
ATOM 3439 N N . ARG B 2 189 ? -33.814 28.232 38.897 1.000 56.680 672 ARG B N 1
ATOM 3440 C CA . ARG B 2 189 ? -34.682 27.542 39.843 1.000 62.810 672 ARG B CA 1
ATOM 3441 C C . ARG B 2 189 ? -35.523 28.532 40.641 1.000 63.790 672 ARG B C 1
ATOM 3442 O O . ARG B 2 189 ? -36.650 28.197 41.038 1.000 65.600 672 ARG B O 1
ATOM 3450 N N . GLU B 2 190 ? -34.958 29.737 40.841 1.000 58.010 673 GLU B N 1
ATOM 3451 C CA . GLU B 2 190 ? -35.621 30.822 41.554 1.000 53.620 673 GLU B CA 1
ATOM 3452 C C . GLU B 2 190 ? -36.954 31.160 40.879 1.000 55.420 673 GLU B C 1
ATOM 3453 O O . GLU B 2 190 ? -37.997 31.220 41.533 1.000 62.500 673 GLU B O 1
ATOM 3459 N N . ALA B 2 191 ? -36.914 31.342 39.556 1.000 46.240 674 ALA B N 1
ATOM 3460 C CA . ALA B 2 191 ? -38.092 31.744 38.821 1.000 45.460 674 ALA B CA 1
ATOM 3461 C C . ALA B 2 191 ? -39.155 30.654 38.844 1.000 48.550 674 ALA B C 1
ATOM 3462 O O . ALA B 2 191 ? -40.333 30.975 38.932 1.000 56.440 674 ALA B O 1
ATOM 3464 N N . ALA B 2 192 ? -38.738 29.382 38.744 1.000 53.660 675 ALA B N 1
ATOM 3465 C CA . ALA B 2 192 ? -39.676 28.265 38.706 1.000 56.620 675 ALA B CA 1
ATOM 3466 C C . ALA B 2 192 ? -40.339 28.084 40.071 1.000 56.910 675 ALA B C 1
ATOM 3467 O O . ALA B 2 192 ? -41.525 27.725 40.151 1.000 56.680 675 ALA B O 1
ATOM 3469 N N . HIS B 2 193 ? -39.558 28.372 41.122 1.000 46.600 676 HIS B N 1
ATOM 3470 C CA . HIS B 2 193 ? -40.089 28.366 42.477 1.000 55.130 676 HIS B CA 1
ATOM 3471 C C . HIS B 2 193 ? -41.140 29.461 42.653 1.000 56.410 676 HIS B C 1
ATOM 3472 O O . HIS B 2 193 ? -42.192 29.227 43.259 1.000 54.260 676 HIS B O 1
ATOM 3479 N N . LEU B 2 194 ? -40.856 30.651 42.097 1.000 55.450 677 LEU B N 1
ATOM 3480 C CA . LEU B 2 194 ? -41.797 31.757 42.188 1.000 48.110 677 LEU B CA 1
ATOM 3481 C C . LEU B 2 194 ? -43.088 31.471 41.408 1.000 47.930 677 LEU B C 1
ATOM 3482 O O . LEU B 2 194 ? -44.168 31.868 41.836 1.000 56.520 677 LEU B O 1
ATOM 3487 N N . ARG B 2 195 ? -43.010 30.763 40.282 1.000 46.230 678 ARG B N 1
ATOM 3488 C CA . ARG B 2 195 ? -44.212 30.451 39.523 1.000 52.960 678 ARG B CA 1
ATOM 3489 C C . ARG B 2 195 ? -45.087 29.462 40.285 1.000 59.280 678 ARG B C 1
ATOM 3490 O O . ARG B 2 195 ? -46.312 29.595 40.282 1.000 60.690 678 ARG B O 1
ATOM 3498 N N . ALA B 2 196 ? -44.457 28.457 40.912 1.000 68.380 679 ALA B N 1
ATOM 3499 C CA . ALA B 2 196 ? -45.209 27.442 41.637 1.000 75.820 679 ALA B CA 1
ATOM 3500 C C . ALA B 2 196 ? -45.818 28.043 42.906 1.000 83.590 679 ALA B C 1
ATOM 3501 O O . ALA B 2 196 ? -46.943 27.693 43.277 1.000 82.900 679 ALA B O 1
ATOM 3503 N N . PHE B 2 197 ? -45.083 28.979 43.535 1.000 75.750 680 PHE B N 1
ATOM 3504 C CA . PHE B 2 197 ? -45.582 29.697 44.702 1.000 69.370 680 PHE B CA 1
ATOM 3505 C C . PHE B 2 197 ? -46.716 30.652 44.330 1.000 68.460 680 PHE B C 1
ATOM 3506 O O . PHE B 2 197 ? -47.623 30.860 45.126 1.000 79.340 680 PHE B O 1
ATOM 3514 N N . ARG B 2 198 ? -46.680 31.207 43.122 1.000 64.450 681 ARG B N 1
ATOM 3515 C CA . ARG B 2 198 ? -47.766 32.058 42.681 1.000 70.510 681 ARG B CA 1
ATOM 3516 C C . ARG B 2 198 ? -49.034 31.223 42.490 1.000 75.050 681 ARG B C 1
ATOM 3517 O O . ARG B 2 198 ? -50.135 31.707 42.745 1.000 99.950 681 ARG B O 1
ATOM 3525 N N . ALA B 2 199 ? -48.893 29.974 42.035 1.000 72.220 682 ALA B N 1
ATOM 3526 C CA . ALA B 2 199 ? -50.065 29.129 41.836 1.000 76.790 682 ALA B CA 1
ATOM 3527 C C . ALA B 2 199 ? -50.641 28.716 43.192 1.000 82.880 682 ALA B C 1
ATOM 3528 O O . ALA B 2 199 ? -51.861 28.625 43.351 1.000 81.090 682 ALA B O 1
ATOM 3530 N N . TYR B 2 200 ? -49.749 28.482 44.167 1.000 78.840 683 TYR B N 1
ATOM 3531 C CA . TYR B 2 200 ? -50.143 28.166 45.532 1.000 83.150 683 TYR B CA 1
ATOM 3532 C C . TYR B 2 200 ? -50.858 29.363 46.158 1.000 88.460 683 TYR B C 1
ATOM 3533 O O . TYR B 2 200 ? -51.849 29.198 46.871 1.000 89.410 683 TYR B O 1
ATOM 3542 N N . ALA B 2 201 ? -50.361 30.571 45.861 1.000 87.950 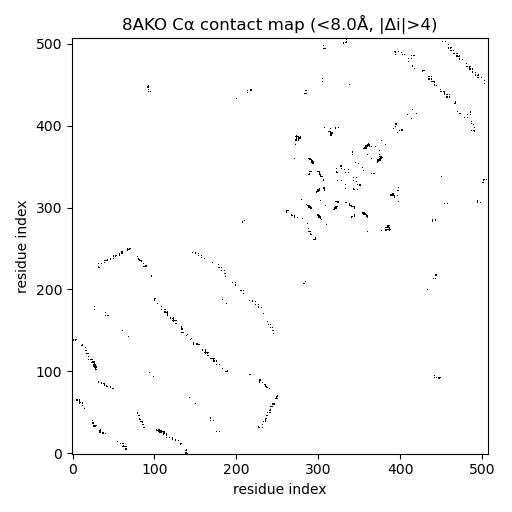684 ALA B N 1
ATOM 3543 C CA . ALA B 2 201 ? -50.948 31.810 46.357 1.000 72.470 684 ALA B CA 1
ATOM 3544 C C . ALA B 2 201 ? -52.369 32.006 45.826 1.000 68.710 684 ALA B C 1
ATOM 3545 O O . ALA B 2 201 ? -53.273 32.352 46.575 1.000 76.440 684 ALA B O 1
ATOM 3547 N N . ALA B 2 202 ? -52.574 31.775 44.531 1.000 71.490 685 ALA B N 1
ATOM 3548 C CA . ALA B 2 202 ? -53.874 31.993 43.914 1.000 77.560 685 ALA B CA 1
ATOM 3549 C C . ALA B 2 202 ? -54.905 30.977 44.409 1.000 85.870 685 ALA B C 1
ATOM 3550 O O . ALA B 2 202 ? -56.066 31.337 44.618 1.000 93.050 685 ALA B O 1
ATOM 3552 N N . HIS B 2 203 ? -54.485 29.716 44.594 1.000 94.860 686 HIS B N 1
ATOM 3553 C CA . HIS B 2 203 ? -55.399 28.680 45.058 1.000 100.810 686 HIS B CA 1
ATOM 3554 C C . HIS B 2 203 ? -55.782 28.904 46.520 1.000 106.090 686 HIS B C 1
ATOM 3555 O O . HIS B 2 203 ? -56.940 28.709 46.887 1.000 133.070 686 HIS B O 1
ATOM 3562 N N . SER B 2 204 ? -54.802 29.305 47.344 1.000 99.370 687 SER B N 1
ATOM 3563 C CA . SER B 2 204 ? -55.027 29.673 48.737 1.000 90.250 687 SER B CA 1
ATOM 3564 C C . SER B 2 204 ? -56.011 30.843 48.834 1.000 94.480 687 SER B C 1
ATOM 3565 O O . SER B 2 204 ? -56.874 30.881 49.709 1.000 87.890 687 SER B O 1
ATOM 3568 N N . GLN B 2 205 ? -55.872 31.804 47.919 1.000 102.670 688 GLN B N 1
ATOM 3569 C CA . GLN B 2 205 ? -56.724 32.978 47.888 1.000 93.980 688 GLN B CA 1
ATOM 3570 C C . GLN B 2 205 ? -58.165 32.594 47.548 1.000 97.130 688 GLN B C 1
ATOM 3571 O O . GLN B 2 205 ? -59.090 33.101 48.170 1.000 128.340 688 GLN B O 1
ATOM 3577 N N . GLU B 2 206 ? -58.354 31.709 46.564 1.000 91.950 689 GLU B N 1
ATOM 3578 C CA . GLU B 2 206 ? -59.678 31.251 46.171 1.000 93.990 689 GLU B CA 1
ATOM 3579 C C . GLU B 2 206 ? -60.343 30.459 47.299 1.000 105.280 689 GLU B C 1
ATOM 3580 O O . GLU B 2 206 ? -61.553 30.557 47.497 1.000 132.050 689 GLU B O 1
ATOM 3586 N N . ILE B 2 207 ? -59.548 29.697 48.058 1.000 104.090 690 ILE B N 1
ATOM 3587 C CA . ILE B 2 207 ? -60.048 28.942 49.200 1.000 101.020 690 ILE B CA 1
ATOM 3588 C C . ILE B 2 207 ? -60.507 29.887 50.317 1.000 115.930 690 ILE B C 1
ATOM 3589 O O . ILE B 2 207 ? -61.569 29.662 50.901 1.000 125.580 690 ILE B O 1
ATOM 3594 N N . ALA B 2 208 ? -59.737 30.958 50.586 1.000 114.760 691 ALA B N 1
ATOM 3595 C CA . ALA B 2 208 ? -60.119 31.946 51.592 1.000 96.010 691 ALA B CA 1
ATOM 3596 C C . ALA B 2 208 ? -61.345 32.756 51.153 1.000 97.290 691 ALA B C 1
ATOM 3597 O O . ALA B 2 208 ? -62.150 33.140 51.996 1.000 112.470 691 ALA B O 1
ATOM 3599 N N . LEU B 2 209 ? -61.487 33.013 49.842 1.000 98.370 692 LEU B N 1
ATOM 3600 C CA . LEU B 2 209 ? -62.647 33.691 49.267 1.000 97.060 692 LEU B CA 1
ATOM 3601 C C . LEU B 2 209 ? -63.916 32.888 49.518 1.000 111.270 692 LEU B C 1
ATOM 3602 O O . LEU B 2 209 ? -64.915 33.430 49.978 1.000 152.620 692 LEU B O 1
ATOM 3607 N N . HIS B 2 210 ? -63.871 31.594 49.199 1.000 132.000 693 HIS B N 1
ATOM 3608 C CA . HIS B 2 210 ? -65.003 30.713 49.428 1.000 138.350 693 HIS B CA 1
ATOM 3609 C C . HIS B 2 210 ? -65.277 30.529 50.924 1.000 143.830 693 HIS B C 1
ATOM 3610 O O . HIS B 2 210 ? -66.434 30.404 51.327 1.000 165.390 693 HIS B O 1
ATOM 3617 N N . GLN B 2 211 ? -64.216 30.518 51.744 1.000 128.880 694 GLN B N 1
ATOM 3618 C CA . GLN B 2 211 ? -64.336 30.361 53.189 1.000 125.760 694 GLN B CA 1
ATOM 3619 C C . GLN B 2 211 ? -65.069 31.540 53.833 1.000 132.430 694 GLN B C 1
ATOM 3620 O O . GLN B 2 211 ? -65.843 31.346 54.770 1.000 135.930 694 GLN B O 1
ATOM 3626 N N . ALA B 2 212 ? -64.797 32.765 53.358 1.000 139.700 695 ALA B N 1
ATOM 3627 C CA . ALA B 2 212 ? -65.515 33.938 53.838 1.000 126.560 695 ALA B CA 1
ATOM 3628 C C . ALA B 2 212 ? -66.954 33.948 53.322 1.000 121.600 695 ALA B C 1
ATOM 3629 O O . ALA B 2 212 ? -67.854 34.332 54.054 1.000 133.290 695 ALA B O 1
ATOM 3631 N N . HIS B 2 213 ? -67.184 33.529 52.072 1.000 126.300 696 HIS B N 1
ATOM 3632 C CA . HIS B 2 213 ? -68.513 33.619 51.485 1.000 115.730 696 HIS B CA 1
ATOM 3633 C C . HIS B 2 213 ? -69.451 32.514 51.973 1.000 124.790 696 HIS B C 1
ATOM 3634 O O . HIS B 2 213 ? -70.657 32.632 51.778 1.000 125.020 696 HIS B O 1
ATOM 3641 N N . THR B 2 214 ? -68.925 31.445 52.593 1.000 128.790 697 THR B N 1
ATOM 3642 C CA . THR B 2 214 ? -69.782 30.338 53.006 1.000 133.750 697 THR B CA 1
ATOM 3643 C C . THR B 2 214 ? -70.028 30.317 54.519 1.000 134.200 697 THR B C 1
ATOM 3644 O O . THR B 2 214 ? -70.967 29.669 54.974 1.000 143.940 697 THR B O 1
ATOM 3648 N N . ALA B 2 215 ? -69.198 31.006 55.310 1.000 132.160 698 ALA B N 1
ATOM 3649 C CA . ALA B 2 215 ? -69.308 30.902 56.760 1.000 140.400 698 ALA B CA 1
ATOM 3650 C C . ALA B 2 215 ? -70.293 31.937 57.315 1.000 158.940 698 ALA B C 1
ATOM 3651 O O . ALA B 2 215 ? -70.610 32.921 56.650 1.000 171.800 698 ALA B O 1
ATOM 3653 N N . THR B 2 216 ? -70.802 31.698 58.535 1.000 170.880 699 THR B N 1
ATOM 3654 C CA . THR B 2 216 ? -71.589 32.686 59.268 1.000 159.150 699 THR B CA 1
ATOM 3655 C C . THR B 2 216 ? -71.118 32.739 60.722 1.000 153.130 699 THR B C 1
ATOM 3656 O O . THR B 2 216 ? -71.825 32.360 61.652 1.000 164.240 699 THR B O 1
ATOM 3660 N N . ASP B 2 217 ? -69.889 33.225 60.885 1.000 143.500 700 ASP B N 1
ATOM 3661 C CA . ASP B 2 217 ? -69.292 33.482 62.181 1.000 145.210 700 ASP B CA 1
ATOM 3662 C C . ASP B 2 217 ? -68.357 34.682 62.036 1.000 154.500 700 ASP B C 1
ATOM 3663 O O . ASP B 2 217 ? -67.811 34.906 60.959 1.000 164.350 700 ASP B O 1
ATOM 3668 N N . ALA B 2 218 ? -68.165 35.438 63.124 1.000 155.890 701 ALA B N 1
ATOM 3669 C CA . ALA B 2 218 ? -67.445 36.702 63.069 1.000 149.920 701 ALA B CA 1
ATOM 3670 C C . ALA B 2 218 ? -65.945 36.473 62.898 1.000 153.400 701 ALA B C 1
ATOM 3671 O O . ALA B 2 218 ? -65.359 36.922 61.911 1.000 187.080 701 ALA B O 1
ATOM 3673 N N . ALA B 2 219 ? -65.335 35.773 63.865 1.000 130.900 702 ALA B N 1
ATOM 3674 C CA . ALA B 2 219 ? -63.898 35.547 63.864 1.000 129.760 702 ALA B CA 1
ATOM 3675 C C . ALA B 2 219 ? -63.489 34.648 62.700 1.000 136.580 702 ALA B C 1
ATOM 3676 O O . ALA B 2 219 ? -62.357 34.744 62.229 1.000 132.290 702 ALA B O 1
ATOM 3678 N N . VAL B 2 220 ? -64.421 33.806 62.231 1.000 142.060 703 VAL B N 1
ATOM 3679 C CA . VAL B 2 220 ? -64.138 32.852 61.170 1.000 141.550 703 VAL B CA 1
ATOM 3680 C C . VAL B 2 220 ? -63.979 33.580 59.841 1.000 150.600 703 VAL B C 1
ATOM 3681 O O . VAL B 2 220 ? -63.029 33.312 59.106 1.000 198.580 703 VAL B O 1
ATOM 3685 N N . GLN B 2 221 ? -64.874 34.524 59.537 1.000 130.540 704 GLN B N 1
ATOM 3686 C CA . GLN B 2 221 ? -64.674 35.194 58.265 1.000 141.520 704 GLN B CA 1
ATOM 3687 C C . GLN B 2 221 ? -63.613 36.282 58.406 1.000 138.680 704 GLN B C 1
ATOM 3688 O O . GLN B 2 221 ? -63.113 36.761 57.398 1.000 146.480 704 GLN B O 1
ATOM 3694 N N . ARG B 2 222 ? -63.307 36.713 59.635 1.000 137.530 705 ARG B N 1
ATOM 3695 C CA . ARG B 2 222 ? -62.248 37.699 59.805 1.000 133.280 705 ARG B CA 1
ATOM 3696 C C . ARG B 2 222 ? -60.885 37.066 59.547 1.000 129.880 705 ARG B C 1
ATOM 3697 O O . ARG B 2 222 ? -60.015 37.686 58.939 1.000 143.100 705 ARG B O 1
ATOM 3705 N N . VAL B 2 223 ? -60.725 35.817 59.989 1.000 123.600 706 VAL B N 1
ATOM 3706 C CA . VAL B 2 223 ? -59.646 34.965 59.519 1.000 111.280 706 VAL B CA 1
ATOM 3707 C C . VAL B 2 223 ? -59.672 34.841 57.991 1.000 112.300 706 VAL B C 1
ATOM 3708 O O . VAL B 2 223 ? -58.632 35.028 57.363 1.000 121.010 706 VAL B O 1
ATOM 3712 N N . ALA B 2 224 ? -60.844 34.557 57.390 1.000 100.510 707 ALA B N 1
ATOM 3713 C CA . ALA B 2 224 ? -60.927 34.271 55.958 1.000 116.230 707 ALA B CA 1
ATOM 3714 C C . ALA B 2 224 ? -60.680 35.517 55.100 1.000 125.790 707 ALA B C 1
ATOM 3715 O O . ALA B 2 224 ? -60.040 35.431 54.050 1.000 150.600 707 ALA B O 1
ATOM 3717 N N . VAL B 2 225 ? -61.159 36.676 55.561 1.000 125.580 708 VAL B N 1
ATOM 3718 C CA . VAL B 2 225 ? -60.984 37.943 54.861 1.000 113.310 708 VAL B CA 1
ATOM 3719 C C . VAL B 2 225 ? -59.533 38.430 54.979 1.000 101.040 708 VAL B C 1
ATOM 3720 O O . VAL B 2 225 ? -58.973 38.919 53.999 1.000 112.150 708 VAL B O 1
ATOM 3724 N N . ALA B 2 226 ? -58.909 38.267 56.157 1.000 86.130 709 ALA B N 1
ATOM 3725 C CA . ALA B 2 226 ? -57.504 38.624 56.341 1.000 88.870 709 ALA B CA 1
ATOM 3726 C C . ALA B 2 226 ? -56.596 37.716 55.502 1.000 94.360 709 ALA B C 1
ATOM 3727 O O . ALA B 2 226 ? -55.599 38.165 54.938 1.000 100.390 709 ALA B O 1
ATOM 3729 N N . ASP B 2 227 ? -56.958 36.435 55.407 1.000 96.900 710 ASP B N 1
ATOM 3730 C CA . ASP B 2 227 ? -56.239 35.488 54.568 1.000 86.500 710 ASP B CA 1
ATOM 3731 C C . ASP B 2 227 ? -56.369 35.884 53.099 1.000 81.520 710 ASP B C 1
ATOM 3732 O O . ASP B 2 227 ? -55.382 35.884 52.371 1.000 96.330 710 ASP B O 1
ATOM 3737 N N . TRP B 2 228 ? -57.583 36.228 52.668 1.000 70.670 711 TRP B N 1
ATOM 3738 C CA . TRP B 2 228 ? -57.817 36.642 51.296 1.000 72.900 711 TRP B CA 1
ATOM 3739 C C . TRP B 2 228 ? -57.023 37.897 50.936 1.000 75.610 711 TRP B C 1
ATOM 3740 O O . TRP B 2 228 ? -56.505 37.992 49.827 1.000 79.280 711 TRP B O 1
ATOM 3751 N N . LEU B 2 229 ? -56.961 38.872 51.847 1.000 80.260 712 LEU B N 1
ATOM 3752 C CA . LEU B 2 229 ? -56.277 40.126 51.561 1.000 86.270 712 LEU B CA 1
ATOM 3753 C C . LEU B 2 229 ? -54.766 39.908 51.531 1.000 86.430 712 LEU B C 1
ATOM 3754 O O . LEU B 2 229 ? -54.071 40.528 50.716 1.000 93.420 712 LEU B O 1
ATOM 3759 N N . TYR B 2 230 ? -54.275 39.008 52.400 1.000 78.400 713 TYR B N 1
ATOM 3760 C CA . TYR B 2 230 ? -52.853 38.691 52.434 1.000 79.990 713 TYR B CA 1
ATOM 3761 C C . TYR B 2 230 ? -52.411 38.029 51.130 1.000 83.130 713 TYR B C 1
ATOM 3762 O O . TYR B 2 230 ? -51.372 38.383 50.571 1.000 80.200 713 TYR B O 1
ATOM 3771 N N . TRP B 2 231 ? -53.211 37.074 50.647 1.000 79.420 714 TRP B N 1
ATOM 3772 C CA . TRP B 2 231 ? -52.870 36.363 49.427 1.000 79.330 714 TRP B CA 1
ATOM 3773 C C . TRP B 2 231 ? -53.114 37.214 48.176 1.000 80.520 714 TRP B C 1
ATOM 3774 O O . TRP B 2 231 ? -52.483 36.980 47.153 1.000 82.000 714 TRP B O 1
ATOM 3785 N N . GLN B 2 232 ? -54.011 38.206 48.262 1.000 80.670 715 GLN B N 1
ATOM 3786 C CA . GLN B 2 232 ? -54.181 39.254 47.261 1.000 71.920 715 GLN B CA 1
ATOM 3787 C C . GLN B 2 232 ? -52.866 40.029 47.121 1.000 67.780 715 GLN B C 1
ATOM 3788 O O . GLN B 2 232 ? -52.382 40.195 45.997 1.000 73.780 715 GLN B O 1
ATOM 3794 N N . TYR B 2 233 ? -52.261 40.439 48.254 1.000 54.540 716 TYR B N 1
ATOM 3795 C CA . TYR B 2 233 ? -50.977 41.135 48.244 1.000 58.620 716 TYR B CA 1
ATOM 3796 C C . TYR B 2 233 ? -49.844 40.261 47.695 1.000 77.160 716 TYR B C 1
ATOM 3797 O O . TYR B 2 233 ? -49.008 40.722 46.908 1.000 86.230 716 TYR B O 1
ATOM 3806 N N . VAL B 2 234 ? -49.810 38.991 48.116 1.000 83.290 717 VAL B N 1
ATOM 3807 C CA . VAL B 2 234 ? -48.729 38.093 47.741 1.000 67.900 717 VAL B CA 1
ATOM 3808 C C . VAL B 2 234 ? -48.807 37.757 46.248 1.000 64.220 717 VAL B C 1
ATOM 3809 O O . VAL B 2 234 ? -47.785 37.772 45.566 1.000 66.860 717 VAL B O 1
ATOM 3813 N N . THR B 2 235 ? -50.017 37.503 45.737 1.000 53.470 718 THR B N 1
ATOM 3814 C CA . THR B 2 235 ? -50.212 37.209 44.328 1.000 56.290 718 THR B CA 1
ATOM 3815 C C . THR B 2 235 ? -49.809 38.414 43.474 1.000 55.240 718 THR B C 1
ATOM 3816 O O . THR B 2 235 ? -49.202 38.271 42.410 1.000 67.960 718 THR B O 1
ATOM 3820 N N . GLY B 2 236 ? -50.144 39.613 43.940 1.000 58.950 719 GLY B N 1
ATOM 3821 C CA . GLY B 2 236 ? -49.785 40.808 43.200 1.000 64.860 719 GLY B CA 1
ATOM 3822 C C . GLY B 2 236 ? -48.274 41.025 43.165 1.000 66.670 719 GLY B C 1
ATOM 3823 O O . GLY B 2 236 ? -47.726 41.373 42.116 1.000 63.240 719 GLY B O 1
ATOM 3824 N N . LEU B 2 237 ? -47.603 40.797 44.307 1.000 56.800 720 LEU B N 1
ATOM 3825 C CA . LEU B 2 237 ? -46.155 40.979 44.380 1.000 57.050 720 LEU B CA 1
ATOM 3826 C C . LEU B 2 237 ? -45.420 39.943 43.519 1.000 61.400 720 LEU B C 1
ATOM 3827 O O . LEU B 2 237 ? -44.445 40.253 42.828 1.000 59.890 720 LEU B O 1
ATOM 3832 N N . LEU B 2 238 ? -45.911 38.701 43.539 1.000 59.520 721 LEU B N 1
ATOM 3833 C CA . LEU B 2 238 ? -45.289 37.655 42.752 1.000 55.530 721 LEU B CA 1
ATOM 3834 C C . LEU B 2 238 ? -45.503 37.921 41.266 1.000 58.560 721 LEU B C 1
ATOM 3835 O O . LEU B 2 238 ? -44.606 37.651 40.469 1.000 58.340 721 LEU B O 1
ATOM 3840 N N . ASP B 2 239 ? -46.670 38.458 40.889 1.000 58.210 722 ASP B N 1
ATOM 3841 C CA . ASP B 2 239 ? -46.927 38.749 39.483 1.000 59.780 722 ASP B CA 1
ATOM 3842 C C . ASP B 2 239 ? -46.029 39.879 38.974 1.000 55.980 722 ASP B C 1
ATOM 3843 O O . ASP B 2 239 ? -45.495 39.817 37.868 1.000 67.570 722 ASP B O 1
ATOM 3848 N N . ARG B 2 240 ? -45.841 40.911 39.789 1.000 55.970 723 ARG B N 1
ATOM 3849 C CA . ARG B 2 240 ? -44.960 42.002 39.422 1.000 55.720 723 ARG B CA 1
ATOM 3850 C C . ARG B 2 240 ? -43.513 41.525 39.342 1.000 61.810 723 ARG B C 1
ATOM 3851 O O . ARG B 2 240 ? -42.778 41.938 38.445 1.000 73.280 723 ARG B O 1
ATOM 3859 N N . ALA B 2 241 ? -43.106 40.654 40.275 1.000 67.250 724 ALA B N 1
ATOM 3860 C CA . ALA B 2 241 ? -41.719 40.203 40.315 1.000 70.440 724 ALA B CA 1
ATOM 3861 C C . ALA B 2 241 ? -41.404 39.218 39.186 1.000 62.520 724 ALA B C 1
ATOM 3862 O O . ALA B 2 241 ? -40.297 39.238 38.665 1.000 57.210 724 ALA B O 1
ATOM 3864 N N . LEU B 2 242 ? -42.357 38.347 38.830 1.000 64.770 725 LEU B N 1
ATOM 3865 C CA . LEU B 2 242 ? -42.164 37.423 37.720 1.000 67.250 725 LEU B CA 1
ATOM 3866 C C . LEU B 2 242 ? -42.193 38.178 36.392 1.000 73.630 725 LEU B C 1
ATOM 3867 O O . LEU B 2 242 ? -41.510 37.803 35.437 1.000 80.950 725 LEU B O 1
ATOM 3872 N N . ALA B 2 243 ? -42.987 39.245 36.334 1.000 79.200 726 ALA B N 1
ATOM 3873 C CA . ALA B 2 243 ? -43.148 39.966 35.090 1.000 75.490 726 ALA B CA 1
ATOM 3874 C C . ALA B 2 243 ? -41.949 40.878 34.823 1.000 84.320 726 ALA B C 1
ATOM 3875 O O . ALA B 2 243 ? -41.589 41.075 33.663 1.000 116.370 726 ALA B O 1
ATOM 3877 N N . ALA B 2 244 ? -41.314 41.420 35.872 1.000 92.260 727 ALA B N 1
ATOM 3878 C CA . ALA B 2 244 ? -40.275 42.422 35.666 1.000 114.420 727 ALA B CA 1
ATOM 3879 C C . ALA B 2 244 ? -38.949 41.812 35.192 1.000 125.700 727 ALA B C 1
ATOM 3880 O O . ALA B 2 244 ? -38.138 42.506 34.574 1.000 129.820 727 ALA B O 1
ATOM 3882 N N . ALA B 2 245 ? -38.730 40.516 35.467 1.000 137.240 728 ALA B N 1
ATOM 3883 C CA . ALA B 2 245 ? -37.574 39.794 34.943 1.000 136.860 728 ALA B CA 1
ATOM 3884 C C . ALA B 2 245 ? -37.957 38.936 33.732 1.000 143.160 728 ALA B C 1
ATOM 3885 O O . ALA B 2 245 ? -37.241 37.991 33.407 1.000 150.700 728 ALA B O 1
ATOM 3887 N N . CYS B 2 246 ? -39.063 39.302 33.060 1.000 148.850 729 CYS B N 1
ATOM 3888 C CA . CYS B 2 246 ? -39.656 38.616 31.915 1.000 135.970 729 CYS B CA 1
ATOM 3889 C C . CYS B 2 246 ? -39.980 37.158 32.266 1.000 132.660 729 CYS B C 1
ATOM 3890 O O . CYS B 2 246 ? -40.948 36.639 31.677 1.000 94.130 729 CYS B O 1
#

Radius of gyration: 37.68 Å; Cα contacts (8 Å, |Δi|>4): 732; chains: 2; bounding box: 82×53×124 Å

B-factor: mean 84.54, std 38.69, range [23.73, 226.32]

Organism: Mycobacterium tuberculosis (strain ATCC 25618 / H37Rv) (NCBI:txid83332)

Solvent-accessible surface area: 25776 Å² total; per-residue (Å²): 94,61,39,107,24,0,34,78,8,0,90,65,0,70,37,128,28,26,135,36,29,95,83,91,6,99,33,0,1,65,12,86,10,0,98,27,1,6,84,4,0,29,46,0,1,66,16,0,54,107,7,18,65,25,0,46,110,19,15,79,123,0,0,68,4,0,55,10,4,0,77,68,95,36,137,97,178,103,120,32,98,97,8,80,146,25,94,66,57,57,156,32,100,37,40,52,0,74,64,0,1,102,44,2,63,55,49,58,51,7,63,21,1,53,108,7,1,89,19,0,58,74,7,10,106,67,2,84,66,41,30,141,13,8,87,39,24,125,79,6,114,44,135,37,2,89,41,0,62,53,7,0,58,88,1,73,106,14,1,49,77,0,1,143,31,0,14,40,0,2,133,33,0,84,92,0,18,110,14,0,67,67,0,94,173,78,8,6,65,76,144,67,0,55,32,24,30,152,93,3,44,97,72,60,96,22,50,99,129,7,5,75,57,3,12,82,43,3,124,84,3,42,121,1,15,52,50,0,23,101,91,2,47,18,105,13,10,74,8,52,118,16,28,111,15,46,171,40,96,97,44,115,120,94,162,130,155,78,105,156,174,64,102,18,52,164,64,0,86,146,6,2,5,14,6,22,5,74,93,62,54,64,43,23,81,29,18,49,5,1,2,0,5,2,89,104,7,14,0,0,0,1,11,0,0,3,1,0,18,0,10,84,83,35,61,0,16,125,92,0,117,6,2,14,10,36,138,68,14,48,29,80,47,14,18,149,5,3,6,77,2,14,64,10,0,52,11,3,6,71,100,53,137,54,94,28,114,2,10,2,3,37,49,166,35,7,84,90,33,96,96,79,29,74,70,26,69,10,97,121,138,55,28,76,99,61,14,188,85,100,37,40,50,14,2,72,19,1,30,82,83,6,15,64,93,28,76,130,20,94,81,153,137,0,81,96,44,12,60,115,62,53,166,80,130,97,98,54,34,89,96,63,111,72,44,28,6,83,0,1,19,6,17,15,8,122,18,100,26,22,43,37,15,0,6,139,12,0,79,48,18,0,31,23,11,27,89,17,4,28,18,75,1,40,90,24,143,82,45,69,72,22,59,93,0,0,15,40,19,21,1,6,86,35,0,11,34,13,0,57,142,2,40,73,61,86,154